Protein AF-0000000087150041 (afdb_homodimer)

Sequence (516 aa):
MTSAPLTPLNRLRQAWREKRPTFGAIATIPSIQTVQIMAQSLDWIVVDLEHGPIDLGTAHAMIVATSGTPCVPMVRIAANEPHLAKAPMDIGALGINFPMICNAADAAKAVRSVRYPPNGERLWGPFHAPFRWGVSMNDYMATADDDMICMITIEHVEAVERIDEIMAVPGIDLAVIGPGDLATSINKRGLPDDPEVVALMQRAEQGIMRSGVPIGGVARTAEQANAMIERGYAALALGFDWSLFQRGIAAAFAGIRRMTSAPLTPLNRLRQAWREKRPTFGAIATIPSIQTVQIMAQSLDWIVVDLEHGPIDLGTAHAMIVATSGTPCVPMVRIAANEPHLAKAPMDIGALGINFPMICNAADAAKAVRSVRYPPNGERLWGPFHAPFRWGVSMNDYMATADDDMICMITIEHVEAVERIDEIMAVPGIDLAVIGPGDLATSINKRGLPDDPEVVALMQRAEQGIMRSGVPIGGVARTAEQANAMIERGYAALALGFDWSLFQRGIAAAFAGIRR

Radius of gyration: 26.97 Å; Cα contacts (8 Å, |Δi|>4): 1120; chains: 2; bounding box: 65×78×55 Å

Organism: NCBI:txid2511166

InterPro domains:
  IPR005000 HpcH/HpaI aldolase/citrate lyase domain [PF03328] (37-245)
  IPR015813 Pyruvate/Phosphoenolpyruvate kinase-like domain superfamily [SSF51621] (6-257)
  IPR040442 Pyruvate kinase-like domain superfamily [G3DSA:3.20.20.60] (6-258)
  IPR050251 HpcH/HpaI aldolase [PTHR30502] (6-254)

Solvent-accessible surface area (backbone atoms only — not comparable to full-atom values): 26200 Å² total; per-residue (Å²): 128,84,70,75,78,79,78,74,86,52,63,58,66,62,34,39,76,68,64,38,68,40,42,26,32,38,37,49,66,74,40,46,63,60,36,40,57,47,26,73,78,27,48,30,37,31,41,31,46,53,84,44,83,35,46,70,69,52,46,38,49,31,48,57,34,26,61,98,43,83,22,42,40,24,33,28,36,70,48,77,41,54,81,64,48,46,60,53,42,18,47,42,33,43,25,41,36,32,43,75,31,48,36,40,67,50,42,45,50,53,34,20,34,63,15,46,71,91,76,25,67,35,76,92,64,55,83,42,20,26,66,66,71,72,46,50,65,69,59,40,66,74,41,41,56,79,42,40,37,32,30,41,27,44,25,34,58,57,15,47,76,32,29,60,58,29,54,64,41,80,64,58,56,30,40,30,62,36,55,63,49,29,12,40,60,71,76,33,63,92,35,57,80,37,68,69,36,43,51,48,51,49,50,35,49,51,36,40,56,72,59,64,42,38,32,33,43,78,24,89,42,23,68,51,39,42,53,38,45,74,73,56,36,19,38,35,24,57,39,38,50,66,57,28,32,49,45,10,52,52,56,55,49,50,79,44,82,125,130,83,70,75,79,77,79,72,86,54,63,60,66,62,34,37,75,67,62,39,68,40,41,26,33,38,38,50,66,73,40,44,64,62,37,38,57,47,26,74,78,27,48,30,36,30,41,32,48,54,84,44,83,34,47,69,69,53,46,38,49,30,48,56,35,25,62,98,42,83,21,41,39,23,32,27,37,70,47,77,42,55,80,62,47,46,59,54,41,17,48,42,33,42,25,42,36,34,42,75,32,47,36,42,66,50,42,47,49,52,32,19,34,62,16,46,70,90,75,26,65,34,74,93,64,52,85,42,20,26,67,66,70,73,46,50,67,67,58,41,66,74,41,40,57,78,42,38,38,32,29,39,27,44,26,34,57,56,14,46,77,31,28,60,58,31,54,63,42,81,66,60,56,31,40,29,64,36,54,62,48,30,13,40,60,71,77,33,63,89,36,58,80,37,67,70,36,43,51,47,50,50,51,34,48,51,34,40,56,72,59,65,42,37,33,32,43,77,26,89,43,24,67,51,39,41,52,39,46,74,73,57,36,18,37,34,24,56,40,38,49,66,56,28,32,49,43,10,51,53,56,55,49,51,80,42,81,127

Secondary structure (DSSP, 8-state):
-----PPPS-SHHHHHHTT--EEEEEE-S--HHHHHHHHTT-SEEEEE-SSSS--HHHHHHHHHTTTTSSPEEEEE-SSS-HHHHHHHHHTT-SEEEE----SHHHHHHHHHHTS-TTT--PPS--SSHHHHHT--HHHHHHHHHHH-EEEEEE-SHHHHHTHHHHHTSTT--EEEE-HHHHHHHTT-TT-TTSHHHHHHHHHHHHHHHHHT--EEEE-SSHHHHHHHHHHT--EEEEEEHHHHHHHHHHHHHTT---/-----PPPS-SHHHHHHTT--EEEEEE-S--HHHHHHHHTT-SEEEEE-SSSS--HHHHHHHHHTTTTSSPEEEEE-SSS-HHHHHHHHHTT-SEEEE----SHHHHHHHHHHTS-TTT--PPS--SSHHHHHT--HHHHHHHHHHH-EEEEEE-SHHHHHTHHHHHTSTT--EEEE-HHHHHHHTT-TT-TTSHHHHHHHHHHHHHHHHHT--EEEE-SSHHHHHHHHHHT--EEEEEEHHHHHHHHHHHHHTT---

Nearest PDB structures (foldseek):
  4b5w-assembly1_C  TM=9.094E-01  e=1.716E-24  Escherichia coli ATCC 8739
  2v5j-assembly1_B  TM=9.088E-01  e=5.145E-24  Escherichia coli C
  7v8t-assembly1_E  TM=9.009E-01  e=3.085E-23  Pseudomonas aeruginosa
  4b5x-assembly1_B  TM=8.948E-01  e=3.463E-23  Escherichia coli ATCC 8739
  7et9-assembly1_A  TM=9.057E-01  e=1.977E-21  Acinetobacter baumannii

Structure (mmCIF, N/CA/C/O backbone):
data_AF-0000000087150041-model_v1
#
loop_
_entity.id
_entity.type
_entity.pdbx_description
1 polymer '2-dehydro-3,6-dideoxy-6-sulfogluconate aldolase'
#
loop_
_atom_site.group_PDB
_atom_site.id
_atom_site.type_symbol
_atom_site.label_atom_id
_atom_site.label_alt_id
_atom_site.label_comp_id
_atom_site.label_asym_id
_atom_site.label_entity_id
_atom_site.label_seq_id
_atom_site.pdbx_PDB_ins_code
_atom_site.Cartn_x
_atom_site.Cartn_y
_atom_site.Cartn_z
_atom_site.occupancy
_atom_site.B_iso_or_equiv
_atom_site.auth_seq_id
_atom_site.auth_comp_id
_atom_site.auth_asym_id
_atom_site.auth_atom_id
_atom_site.pdbx_PDB_model_num
ATOM 1 N N . MET A 1 1 ? 34.406 32.719 16.094 1 38.06 1 MET A N 1
ATOM 2 C CA . MET A 1 1 ? 34.188 31.797 15 1 38.06 1 MET A CA 1
ATOM 3 C C . MET A 1 1 ? 32.688 31.547 14.812 1 38.06 1 MET A C 1
ATOM 5 O O . MET A 1 1 ? 32 31.047 15.719 1 38.06 1 MET A O 1
ATOM 9 N N . THR A 1 2 ? 32 32.344 14.102 1 43.91 2 THR A N 1
ATOM 10 C CA . THR A 1 2 ? 30.562 32.312 13.93 1 43.91 2 THR A CA 1
ATOM 11 C C . THR A 1 2 ? 30.109 30.969 13.406 1 43.91 2 THR A C 1
ATOM 13 O O . THR A 1 2 ? 30.547 30.516 12.344 1 43.91 2 THR A O 1
ATOM 16 N N . SER A 1 3 ? 29.938 29.938 14.219 1 55.56 3 SER A N 1
ATOM 17 C CA . SER A 1 3 ? 29.547 28.562 13.891 1 55.56 3 SER A CA 1
ATOM 18 C C . SER A 1 3 ? 28.547 28.531 12.75 1 55.56 3 SER A C 1
ATOM 20 O O . SER A 1 3 ? 27.641 29.375 12.688 1 55.56 3 SER A O 1
ATOM 22 N N . ALA A 1 4 ? 28.984 28.016 11.688 1 64.06 4 ALA A N 1
ATOM 23 C CA . ALA A 1 4 ? 28.125 27.859 10.516 1 64.06 4 ALA A CA 1
ATOM 24 C C . ALA A 1 4 ? 26.703 27.5 10.922 1 64.06 4 ALA A C 1
ATOM 26 O O . ALA A 1 4 ? 26.5 26.641 11.781 1 64.06 4 ALA A O 1
ATOM 27 N N . PRO A 1 5 ? 25.688 28.422 10.586 1 73.75 5 PRO A N 1
ATOM 28 C CA . PRO A 1 5 ? 24.312 28.062 10.922 1 73.75 5 PRO A CA 1
ATOM 29 C C . PRO A 1 5 ? 23.984 26.594 10.641 1 73.75 5 PRO A C 1
ATOM 31 O O . PRO A 1 5 ? 24.547 26 9.719 1 73.75 5 PRO A O 1
ATOM 34 N N . LEU A 1 6 ? 23.25 26.016 11.602 1 77.44 6 LEU A N 1
ATOM 35 C CA . LEU A 1 6 ? 22.875 24.609 11.453 1 77.44 6 LEU A CA 1
ATOM 36 C C . LEU A 1 6 ? 21.891 24.438 10.297 1 77.44 6 LEU A C 1
ATOM 38 O O . LEU A 1 6 ? 21.047 25.297 10.062 1 77.44 6 LEU A O 1
ATOM 42 N N . THR A 1 7 ? 22.125 23.422 9.516 1 81.12 7 THR A N 1
ATOM 43 C CA . THR A 1 7 ? 21.219 23.094 8.43 1 81.12 7 THR A CA 1
ATOM 44 C C . THR A 1 7 ? 19.844 22.703 8.961 1 81.12 7 THR A C 1
ATOM 46 O O . THR A 1 7 ? 19.734 21.875 9.875 1 81.12 7 THR A O 1
ATOM 49 N N . PRO A 1 8 ? 18.797 23.391 8.508 1 87.06 8 PRO A N 1
ATOM 50 C CA . PRO A 1 8 ? 17.453 23.016 8.945 1 87.06 8 PRO A CA 1
ATOM 51 C C . PRO A 1 8 ? 17.141 21.547 8.719 1 87.06 8 PRO A C 1
ATOM 53 O O . PRO A 1 8 ? 17.594 20.969 7.723 1 87.06 8 PRO A O 1
ATOM 56 N N . LEU A 1 9 ? 16.391 20.984 9.625 1 88.31 9 LEU A N 1
ATOM 57 C CA . LEU A 1 9 ? 16.031 19.578 9.516 1 88.31 9 LEU A CA 1
ATOM 58 C C . LEU A 1 9 ? 14.945 19.375 8.453 1 88.31 9 LEU A C 1
ATOM 60 O O . LEU A 1 9 ? 14.758 18.266 7.949 1 88.31 9 LEU A O 1
ATOM 64 N N . ASN A 1 10 ? 14.078 20.375 8.203 1 86.94 10 ASN A N 1
ATOM 65 C CA . ASN A 1 10 ? 13.148 20.234 7.094 1 86.94 10 ASN A CA 1
ATOM 66 C C . ASN A 1 10 ? 13.078 21.5 6.254 1 86.94 10 ASN A C 1
ATOM 68 O O . ASN A 1 10 ? 13.414 22.578 6.734 1 86.94 10 ASN A O 1
ATOM 72 N N . ARG A 1 11 ? 12.773 21.375 5.078 1 90.19 11 ARG A N 1
ATOM 73 C CA . ARG A 1 11 ? 12.828 22.422 4.059 1 90.19 11 ARG A CA 1
ATOM 74 C C . ARG A 1 11 ? 11.453 23.031 3.82 1 90.19 11 ARG A C 1
ATOM 76 O O . ARG A 1 11 ? 11.289 23.906 2.963 1 90.19 11 ARG A O 1
ATOM 83 N N . LEU A 1 12 ? 10.406 22.484 4.508 1 95.62 12 LEU A N 1
ATOM 84 C CA . LEU A 1 12 ? 9.031 22.812 4.145 1 95.62 12 LEU A CA 1
ATOM 85 C C . LEU A 1 12 ? 8.703 24.266 4.492 1 95.62 12 LEU A C 1
ATOM 87 O O . LEU A 1 12 ? 8.094 24.969 3.691 1 95.62 12 LEU A O 1
ATOM 91 N N . ARG A 1 13 ? 9.164 24.734 5.637 1 92.06 13 ARG A N 1
ATOM 92 C CA . ARG A 1 13 ? 8.844 26.094 6.047 1 92.06 13 ARG A CA 1
ATOM 93 C C . ARG A 1 13 ? 9.391 27.109 5.043 1 92.06 13 ARG A C 1
ATOM 95 O O . ARG A 1 13 ? 8.688 28.047 4.668 1 92.06 13 ARG A O 1
ATOM 102 N N . GLN A 1 14 ? 10.625 26.875 4.707 1 90.44 14 GLN A N 1
ATOM 103 C CA . GLN A 1 14 ? 11.234 27.766 3.734 1 90.44 14 GLN A CA 1
ATOM 104 C C . GLN A 1 14 ? 10.508 27.703 2.393 1 90.44 14 GLN A C 1
ATOM 106 O O . GLN A 1 14 ? 10.234 28.734 1.772 1 90.44 14 GLN A O 1
ATOM 111 N N . ALA A 1 15 ? 10.211 26.516 1.949 1 94.31 15 ALA A N 1
ATOM 112 C CA . ALA A 1 15 ? 9.484 26.344 0.691 1 94.31 15 ALA A CA 1
ATOM 113 C C . ALA A 1 15 ? 8.156 27.094 0.718 1 94.31 15 ALA A C 1
ATOM 115 O O . ALA A 1 15 ? 7.805 27.781 -0.242 1 94.31 15 ALA A O 1
ATOM 116 N N . TRP A 1 16 ? 7.441 26.984 1.81 1 94.44 16 TRP A N 1
ATOM 117 C CA . TRP A 1 16 ? 6.117 27.578 1.921 1 94.44 16 TRP A CA 1
ATOM 118 C C . TRP A 1 16 ? 6.219 29.094 2.006 1 94.44 16 TRP A C 1
ATOM 120 O O . TRP A 1 16 ? 5.395 29.812 1.426 1 94.44 16 TRP A O 1
ATOM 130 N N . ARG A 1 17 ? 7.23 29.594 2.635 1 86.12 17 ARG A N 1
ATOM 131 C CA . ARG A 1 17 ? 7.469 31.031 2.689 1 86.12 17 ARG A CA 1
ATOM 132 C C . ARG A 1 17 ? 7.762 31.594 1.303 1 86.12 17 ARG A C 1
ATOM 134 O O . ARG A 1 17 ? 7.387 32.719 0.992 1 86.12 17 ARG A O 1
ATOM 141 N N . GLU A 1 18 ? 8.375 30.766 0.527 1 89.88 18 GLU A N 1
ATOM 142 C CA . GLU A 1 18 ? 8.734 31.172 -0.823 1 89.88 18 GLU A CA 1
ATOM 143 C C . GLU A 1 18 ? 7.629 30.844 -1.82 1 89.88 18 GLU A C 1
ATOM 145 O O . GLU A 1 18 ? 7.824 30.969 -3.031 1 89.88 18 GLU A O 1
ATOM 150 N N . LYS A 1 19 ? 6.52 30.375 -1.356 1 89.25 19 LYS A N 1
ATOM 151 C CA . LYS A 1 19 ? 5.328 30.078 -2.143 1 89.25 19 LYS A CA 1
ATOM 152 C C . LYS A 1 19 ? 5.617 28.984 -3.176 1 89.25 19 LYS A C 1
ATOM 154 O O . LYS A 1 19 ? 5.129 29.047 -4.305 1 89.25 19 LYS A O 1
ATOM 159 N N . ARG A 1 20 ? 6.527 28.172 -2.842 1 94.19 20 ARG A N 1
ATOM 160 C CA . ARG A 1 20 ? 6.777 26.984 -3.67 1 94.19 20 ARG A CA 1
ATOM 161 C C . ARG A 1 20 ? 5.832 25.844 -3.303 1 94.19 20 ARG A C 1
ATOM 163 O O . ARG A 1 20 ? 5.828 25.391 -2.16 1 94.19 20 ARG A O 1
ATOM 170 N N . PRO A 1 21 ? 5.121 25.422 -4.273 1 96.12 21 PRO A N 1
ATOM 171 C CA . PRO A 1 21 ? 4.191 24.328 -3.955 1 96.12 21 PRO A CA 1
ATOM 172 C C . PRO A 1 21 ? 4.906 23.031 -3.59 1 96.12 21 PRO A C 1
ATOM 174 O O . PRO A 1 21 ? 5.945 22.703 -4.172 1 96.12 21 PRO A O 1
ATOM 177 N N . THR A 1 22 ? 4.465 22.375 -2.586 1 98 22 THR A N 1
ATOM 178 C CA . THR A 1 22 ? 4.953 21.062 -2.178 1 98 22 THR A CA 1
ATOM 179 C C . THR A 1 22 ? 3.832 20.031 -2.23 1 98 22 THR A C 1
ATOM 181 O O . THR A 1 22 ? 2.652 20.375 -2.176 1 98 22 THR A O 1
ATOM 184 N N . PHE A 1 23 ? 4.227 18.781 -2.354 1 98.25 23 PHE A N 1
ATOM 185 C CA . PHE A 1 23 ? 3.258 17.703 -2.555 1 98.25 23 PHE A CA 1
ATOM 186 C C . PHE A 1 23 ? 3.463 16.594 -1.536 1 98.25 23 PHE A C 1
ATOM 188 O O . PHE A 1 23 ? 4.602 16.234 -1.217 1 98.25 23 PHE A O 1
ATOM 195 N N . GLY A 1 24 ? 2.41 16.094 -1.046 1 98.25 24 GLY A N 1
ATOM 196 C CA . GLY A 1 24 ? 2.455 15.016 -0.073 1 98.25 24 GLY A CA 1
ATOM 197 C C . GLY A 1 24 ? 1.241 14.109 -0.133 1 98.25 24 GLY A C 1
ATOM 198 O O . GLY A 1 24 ? 0.521 14.086 -1.134 1 98.25 24 GLY A O 1
ATOM 199 N N . ALA A 1 25 ? 1.108 13.273 0.881 1 98.38 25 ALA A N 1
ATOM 200 C CA . ALA A 1 25 ? -0.01 12.352 1.054 1 98.38 25 ALA A CA 1
ATOM 201 C C . ALA A 1 25 ? -0.26 12.062 2.531 1 98.38 25 ALA A C 1
ATOM 203 O O . ALA A 1 25 ? 0.603 12.32 3.375 1 98.38 25 ALA A O 1
ATOM 204 N N . ILE A 1 26 ? -1.473 11.625 2.797 1 98.31 26 ILE A N 1
ATOM 205 C CA . ILE A 1 26 ? -1.827 11.172 4.137 1 98.31 26 ILE A CA 1
ATOM 206 C C . ILE A 1 26 ? -1.675 9.656 4.223 1 98.31 26 ILE A C 1
ATOM 208 O O . ILE A 1 26 ? -2.256 8.922 3.418 1 98.31 26 ILE A O 1
ATOM 212 N N . ALA A 1 27 ? -0.878 9.219 5.098 1 98.19 27 ALA A N 1
ATOM 213 C CA . ALA A 1 27 ? -0.639 7.789 5.293 1 98.19 27 ALA A CA 1
ATOM 214 C C . ALA A 1 27 ? -1.578 7.215 6.348 1 98.19 27 ALA A C 1
ATOM 216 O O . ALA A 1 27 ? -1.522 7.605 7.516 1 98.19 27 ALA A O 1
ATOM 217 N N . THR A 1 28 ? -2.373 6.262 5.949 1 97.25 28 THR A N 1
ATOM 218 C CA . THR A 1 28 ? -3.336 5.652 6.859 1 97.25 28 THR A CA 1
ATOM 219 C C . THR A 1 28 ? -3.082 4.152 6.988 1 97.25 28 THR A C 1
ATOM 221 O O . THR A 1 28 ? -3.613 3.502 7.891 1 97.25 28 THR A O 1
ATOM 224 N N . ILE A 1 29 ? -2.332 3.582 6.074 1 95.94 29 ILE A N 1
ATOM 225 C CA . ILE A 1 29 ? -1.975 2.168 6.102 1 95.94 29 ILE A CA 1
ATOM 226 C C . ILE A 1 29 ? -0.737 1.963 6.973 1 95.94 29 ILE A C 1
ATOM 228 O O . ILE A 1 29 ? 0.302 2.588 6.742 1 95.94 29 ILE A O 1
ATOM 232 N N . PRO A 1 30 ? -0.856 1.123 8.031 1 96.12 30 PRO A N 1
ATOM 233 C CA . PRO A 1 30 ? 0.319 0.868 8.867 1 96.12 30 PRO A CA 1
ATOM 234 C C . PRO A 1 30 ? 1.393 0.057 8.141 1 96.12 30 PRO A C 1
ATOM 236 O O . PRO A 1 30 ? 1.462 -1.164 8.305 1 96.12 30 PRO A O 1
ATOM 239 N N . SER A 1 31 ? 2.25 0.781 7.352 1 95.81 31 SER A N 1
ATOM 240 C CA . SER A 1 31 ? 3.207 0.096 6.488 1 95.81 31 SER A CA 1
ATOM 241 C C . SER A 1 31 ? 4.469 0.93 6.289 1 95.81 31 SER A C 1
ATOM 243 O O . SER A 1 31 ? 4.402 2.066 5.816 1 95.81 31 SER A O 1
ATOM 245 N N . ILE A 1 32 ? 5.613 0.275 6.586 1 94.19 32 ILE A N 1
ATOM 246 C CA . ILE A 1 32 ? 6.906 0.912 6.355 1 94.19 32 ILE A CA 1
ATOM 247 C C . ILE A 1 32 ? 7.191 0.97 4.855 1 94.19 32 ILE A C 1
ATOM 249 O O . ILE A 1 32 ? 7.727 1.963 4.359 1 94.19 32 ILE A O 1
ATOM 253 N N . GLN A 1 33 ? 6.754 -0.012 4.141 1 94.5 33 GLN A N 1
ATOM 254 C CA . GLN A 1 33 ? 7.062 -0.111 2.721 1 94.5 33 GLN A CA 1
ATOM 255 C C . GLN A 1 33 ? 6.328 0.964 1.922 1 94.5 33 GLN A C 1
ATOM 257 O O . GLN A 1 33 ? 6.91 1.586 1.029 1 94.5 33 GLN A O 1
ATOM 262 N N . THR A 1 34 ? 5.039 1.188 2.256 1 96.38 34 THR A N 1
ATOM 263 C CA . THR A 1 34 ? 4.293 2.217 1.543 1 96.38 34 THR A CA 1
ATOM 264 C C . THR A 1 34 ? 4.914 3.592 1.771 1 96.38 34 THR A C 1
ATOM 266 O O . THR A 1 34 ? 4.973 4.41 0.851 1 96.38 34 THR A O 1
ATOM 269 N N . VAL A 1 35 ? 5.426 3.805 2.932 1 97.06 35 VAL A N 1
ATOM 270 C CA . VAL A 1 35 ? 6.059 5.086 3.236 1 97.06 35 VAL A CA 1
ATOM 271 C C . VAL A 1 35 ? 7.363 5.215 2.455 1 97.06 35 VAL A C 1
ATOM 273 O O . VAL A 1 35 ? 7.652 6.277 1.896 1 97.06 35 VAL A O 1
ATOM 276 N N . GLN A 1 36 ? 8.094 4.117 2.41 1 96 36 GLN A N 1
ATOM 277 C CA . GLN A 1 36 ? 9.336 4.137 1.646 1 96 36 GLN A CA 1
ATOM 278 C C . GLN A 1 36 ? 9.078 4.473 0.18 1 96 36 GLN A C 1
ATOM 280 O O . GLN A 1 36 ? 9.844 5.215 -0.438 1 96 36 GLN A O 1
ATOM 285 N N . ILE A 1 37 ? 8.047 3.947 -0.267 1 96.56 37 ILE A N 1
ATOM 286 C CA . ILE A 1 37 ? 7.688 4.184 -1.66 1 96.56 37 ILE A CA 1
ATOM 287 C C . ILE A 1 37 ? 7.262 5.641 -1.843 1 96.56 37 ILE A C 1
ATOM 289 O O . ILE A 1 37 ? 7.77 6.336 -2.729 1 96.56 37 ILE A O 1
ATOM 293 N N . MET A 1 38 ? 6.395 6.184 -1.029 1 98.06 38 MET A N 1
ATOM 294 C CA . MET A 1 38 ? 5.914 7.559 -1.119 1 98.06 38 MET A CA 1
ATOM 295 C C . MET A 1 38 ? 7.062 8.547 -0.953 1 98.06 38 MET A C 1
ATOM 297 O O . MET A 1 38 ? 7.133 9.547 -1.67 1 98.06 38 MET A O 1
ATOM 301 N N . ALA A 1 39 ? 7.969 8.219 -0.051 1 97.5 39 ALA A N 1
ATOM 302 C CA . ALA A 1 39 ? 9.031 9.148 0.322 1 97.5 39 ALA A CA 1
ATOM 303 C C . ALA A 1 39 ? 10.008 9.359 -0.835 1 97.5 39 ALA A C 1
ATOM 305 O O . ALA A 1 39 ? 10.789 10.312 -0.829 1 97.5 39 ALA A O 1
ATOM 306 N N . GLN A 1 40 ? 9.914 8.492 -1.838 1 95.12 40 GLN A N 1
ATOM 307 C CA . GLN A 1 40 ? 10.797 8.633 -2.99 1 95.12 40 GLN A CA 1
ATOM 308 C C . GLN A 1 40 ? 10.359 9.789 -3.883 1 95.12 40 GLN A C 1
ATOM 310 O O . GLN A 1 40 ? 11.148 10.305 -4.672 1 95.12 40 GLN A O 1
ATOM 315 N N . SER A 1 41 ? 9.102 10.211 -3.764 1 95.94 41 SER A N 1
ATOM 316 C CA . SER A 1 41 ? 8.586 11.164 -4.742 1 95.94 41 SER A CA 1
ATOM 317 C C . SER A 1 41 ? 7.91 12.344 -4.059 1 95.94 41 SER A C 1
ATOM 319 O O . SER A 1 41 ? 7.707 13.398 -4.672 1 95.94 41 SER A O 1
ATOM 321 N N . LEU A 1 42 ? 7.52 12.227 -2.805 1 97.81 42 LEU A N 1
ATOM 322 C CA . LEU A 1 42 ? 6.707 13.242 -2.141 1 97.81 42 LEU A CA 1
ATOM 323 C C . LEU A 1 42 ? 7.57 14.117 -1.234 1 97.81 42 LEU A C 1
ATOM 325 O O . LEU A 1 42 ? 8.562 13.648 -0.676 1 97.81 42 LEU A O 1
ATOM 329 N N . ASP A 1 43 ? 7.129 15.312 -1.042 1 98.06 43 ASP A N 1
ATOM 330 C CA . ASP A 1 43 ? 7.82 16.266 -0.171 1 98.06 43 ASP A CA 1
ATOM 331 C C . ASP A 1 43 ? 7.527 15.969 1.299 1 98.06 43 ASP A C 1
ATOM 333 O O . ASP A 1 43 ? 8.367 16.219 2.168 1 98.06 43 ASP A O 1
ATOM 337 N N . TRP A 1 44 ? 6.395 15.469 1.561 1 98.56 44 TRP A N 1
ATOM 338 C CA . TRP A 1 44 ? 5.988 15.227 2.939 1 98.56 44 TRP A CA 1
ATOM 339 C C . TRP A 1 44 ? 4.926 14.133 3.008 1 98.56 44 TRP A C 1
ATOM 341 O O . TRP A 1 44 ? 4.285 13.812 2.004 1 98.56 44 TRP A O 1
ATOM 351 N N . ILE A 1 45 ? 4.805 13.539 4.141 1 98.62 45 ILE A N 1
ATOM 352 C CA . ILE A 1 45 ? 3.738 12.594 4.477 1 98.62 45 ILE A CA 1
ATOM 353 C C . ILE A 1 45 ? 3.168 12.938 5.852 1 98.62 45 ILE A C 1
ATOM 355 O O . ILE A 1 45 ? 3.896 13.383 6.742 1 98.62 45 ILE A O 1
ATOM 359 N N . VAL A 1 46 ? 1.884 12.781 6.012 1 98.69 46 VAL A N 1
ATOM 360 C CA . VAL A 1 46 ? 1.241 12.867 7.316 1 98.69 46 VAL A CA 1
ATOM 361 C C . VAL A 1 46 ? 0.801 11.477 7.77 1 98.69 46 VAL A C 1
ATOM 363 O O . VAL A 1 46 ? -0.093 10.875 7.168 1 98.69 46 VAL A O 1
ATOM 366 N N . VAL A 1 47 ? 1.488 10.953 8.766 1 98.69 47 VAL A N 1
ATOM 367 C CA . VAL A 1 47 ? 1.076 9.688 9.375 1 98.69 47 VAL A CA 1
ATOM 368 C C . VAL A 1 47 ? -0.168 9.914 10.234 1 98.69 47 VAL A C 1
ATOM 370 O O . VAL A 1 47 ? -0.14 10.695 11.188 1 98.69 47 VAL A O 1
ATOM 373 N N . ASP A 1 48 ? -1.217 9.211 9.93 1 98.38 48 ASP A N 1
ATOM 374 C CA . ASP A 1 48 ? -2.512 9.477 10.547 1 98.38 48 ASP A CA 1
ATOM 375 C C . ASP A 1 48 ? -2.699 8.656 11.82 1 98.38 48 ASP A C 1
ATOM 377 O O . ASP A 1 48 ? -2.92 7.445 11.75 1 98.38 48 ASP A O 1
ATOM 381 N N . LEU A 1 49 ? -2.729 9.281 12.953 1 97.56 49 LEU A N 1
ATOM 382 C CA . LEU A 1 49 ? -3.035 8.633 14.227 1 97.56 49 LEU A CA 1
ATOM 383 C C . LEU A 1 49 ? -4.449 8.984 14.688 1 97.56 49 LEU A C 1
ATOM 385 O O . LEU A 1 49 ? -4.824 8.695 15.82 1 97.56 49 LEU A O 1
ATOM 389 N N . GLU A 1 50 ? -5.211 9.555 13.82 1 95.75 50 GLU A N 1
ATOM 390 C CA . GLU A 1 50 ? -6.551 10.016 14.188 1 95.75 50 GLU A CA 1
ATOM 391 C C . GLU A 1 50 ? -7.605 8.977 13.82 1 95.75 50 GLU A C 1
ATOM 393 O O . GLU A 1 50 ? -8.492 8.672 14.625 1 95.75 50 GLU A O 1
ATOM 398 N N . HIS A 1 51 ? -7.551 8.43 12.594 1 90.56 51 HIS A N 1
ATOM 399 C CA . HIS A 1 51 ? -8.68 7.668 12.07 1 90.56 51 HIS A CA 1
ATOM 400 C C . HIS A 1 51 ? -8.281 6.227 11.766 1 90.56 51 HIS A C 1
ATOM 402 O O . HIS A 1 51 ? -9.141 5.379 11.516 1 90.56 51 HIS A O 1
ATOM 408 N N . GLY A 1 52 ? -7.07 5.918 11.766 1 83.44 52 GLY A N 1
ATOM 409 C CA . GLY A 1 52 ? -6.637 4.609 11.305 1 83.44 52 GLY A CA 1
ATOM 410 C C . GLY A 1 52 ? -6.031 3.756 12.398 1 83.44 52 GLY A C 1
ATOM 411 O O . GLY A 1 52 ? -6.043 4.141 13.57 1 83.44 52 GLY A O 1
ATOM 412 N N . PRO A 1 53 ? -5.496 2.609 12 1 91.44 53 PRO A N 1
ATOM 413 C CA . PRO A 1 53 ? -5 1.612 12.945 1 91.44 53 PRO A CA 1
ATOM 414 C C . PRO A 1 53 ? -3.531 1.82 13.312 1 91.44 53 PRO A C 1
ATOM 416 O O . PRO A 1 53 ? -2.912 0.946 13.922 1 91.44 53 PRO A O 1
ATOM 419 N N . ILE A 1 54 ? -2.973 2.879 12.984 1 95.12 54 ILE A N 1
ATOM 420 C CA . ILE A 1 54 ? -1.553 3.109 13.234 1 95.12 54 ILE A CA 1
ATOM 421 C C . ILE A 1 54 ? -1.336 3.463 14.703 1 95.12 54 ILE A C 1
ATOM 423 O O . ILE A 1 54 ? -1.897 4.441 15.203 1 95.12 54 ILE A O 1
ATOM 427 N N . ASP A 1 55 ? -0.524 2.654 15.359 1 94.56 55 ASP A N 1
ATOM 428 C CA . ASP A 1 55 ? -0.134 2.955 16.734 1 94.56 55 ASP A CA 1
ATOM 429 C C . ASP A 1 55 ? 1.225 3.65 16.781 1 94.56 55 ASP A C 1
ATOM 431 O O . ASP A 1 55 ? 1.847 3.879 15.734 1 94.56 55 ASP A O 1
ATOM 435 N N . LEU A 1 56 ? 1.682 3.961 17.953 1 94.5 56 LEU A N 1
ATOM 436 C CA . LEU A 1 56 ? 2.891 4.766 18.078 1 94.5 56 LEU A CA 1
ATOM 437 C C . LEU A 1 56 ? 4.117 3.992 17.609 1 94.5 56 LEU A C 1
ATOM 439 O O . LEU A 1 56 ? 5.023 4.57 17 1 94.5 56 LEU A O 1
ATOM 443 N N . GLY A 1 57 ? 4.176 2.729 17.922 1 94.88 57 GLY A N 1
ATOM 444 C CA . GLY A 1 57 ? 5.281 1.918 17.438 1 94.88 57 GLY A CA 1
ATOM 445 C C . GLY A 1 57 ? 5.371 1.868 15.922 1 94.88 57 GLY A C 1
ATOM 446 O O . GLY A 1 57 ? 6.445 2.049 15.352 1 94.88 57 GLY A O 1
ATOM 447 N N . THR A 1 58 ? 4.234 1.635 15.297 1 96.38 58 THR A N 1
ATOM 448 C CA . THR A 1 58 ? 4.164 1.621 13.844 1 96.38 58 THR A CA 1
ATOM 449 C C . THR A 1 58 ? 4.477 3.002 13.273 1 96.38 58 THR A C 1
ATOM 451 O O . THR A 1 58 ? 5.195 3.121 12.281 1 96.38 58 THR A O 1
ATOM 454 N N . ALA A 1 59 ? 3.959 3.998 13.938 1 97.12 59 ALA A N 1
ATOM 455 C CA . ALA A 1 59 ? 4.258 5.359 13.5 1 97.12 59 ALA A CA 1
ATOM 456 C C . ALA A 1 59 ? 5.762 5.629 13.539 1 97.12 59 ALA A C 1
ATOM 458 O O . ALA A 1 59 ? 6.309 6.234 12.609 1 97.12 59 ALA A O 1
ATOM 459 N N . HIS A 1 60 ? 6.398 5.176 14.57 1 96.56 60 HIS A N 1
ATOM 460 C CA . HIS A 1 60 ? 7.848 5.328 14.68 1 96.56 60 HIS A CA 1
ATOM 461 C C . HIS A 1 60 ? 8.562 4.684 13.492 1 96.56 60 HIS A C 1
ATOM 463 O O . HIS A 1 60 ? 9.414 5.309 12.859 1 96.56 60 HIS A O 1
ATOM 469 N N . ALA A 1 61 ? 8.18 3.467 13.219 1 96.88 61 ALA A N 1
ATOM 470 C CA . ALA A 1 61 ? 8.781 2.744 12.102 1 96.88 61 ALA A CA 1
ATOM 471 C C . ALA A 1 61 ? 8.531 3.463 10.781 1 96.88 61 ALA A C 1
ATOM 473 O O . ALA A 1 61 ? 9.414 3.535 9.93 1 96.88 61 ALA A O 1
ATOM 474 N N . MET A 1 62 ? 7.359 4.016 10.586 1 97.81 62 MET A N 1
ATOM 475 C CA . MET A 1 62 ? 6.988 4.742 9.375 1 97.81 62 MET A CA 1
ATOM 476 C C . MET A 1 62 ? 7.797 6.027 9.25 1 97.81 62 MET A C 1
ATOM 478 O O . MET A 1 62 ? 8.273 6.363 8.156 1 97.81 62 MET A O 1
ATOM 482 N N . ILE A 1 63 ? 7.965 6.723 10.328 1 97.75 63 ILE A N 1
ATOM 483 C CA . ILE A 1 63 ? 8.766 7.941 10.344 1 97.75 63 ILE A CA 1
ATOM 484 C C . ILE A 1 63 ? 10.211 7.605 9.969 1 97.75 63 ILE A C 1
ATOM 486 O O . ILE A 1 63 ? 10.797 8.25 9.094 1 97.75 63 ILE A O 1
ATOM 490 N N . VAL A 1 64 ? 10.742 6.582 10.562 1 95.75 64 VAL A N 1
ATOM 491 C CA . VAL A 1 64 ? 12.117 6.148 10.297 1 95.75 64 VAL A CA 1
ATOM 492 C C . VAL A 1 64 ? 12.25 5.73 8.836 1 95.75 64 VAL A C 1
ATOM 494 O O . VAL A 1 64 ? 13.289 5.965 8.211 1 95.75 64 VAL A O 1
ATOM 497 N N . ALA A 1 65 ? 11.195 5.266 8.281 1 96.25 65 ALA A N 1
ATOM 498 C CA . ALA A 1 65 ? 11.203 4.742 6.914 1 96.25 65 ALA A CA 1
ATOM 499 C C . ALA A 1 65 ? 11.406 5.863 5.898 1 96.25 65 ALA A C 1
ATOM 501 O O . ALA A 1 65 ? 11.703 5.605 4.73 1 96.25 65 ALA A O 1
ATOM 502 N N . THR A 1 66 ? 11.266 7.121 6.246 1 96.75 66 THR A N 1
ATOM 503 C CA . THR A 1 66 ? 11.508 8.234 5.336 1 96.75 66 THR A CA 1
ATOM 504 C C . THR A 1 66 ? 12.992 8.562 5.27 1 96.75 66 THR A C 1
ATOM 506 O O . THR A 1 66 ? 13.414 9.398 4.465 1 96.75 66 THR A O 1
ATOM 509 N N . SER A 1 67 ? 13.812 7.879 6.105 1 93.31 67 SER A N 1
ATOM 510 C CA . SER A 1 67 ? 15.25 8.141 6.152 1 93.31 67 SER A CA 1
ATOM 511 C C . SER A 1 67 ? 15.891 7.965 4.777 1 93.31 67 SER A C 1
ATOM 513 O O . SER A 1 67 ? 15.516 7.062 4.027 1 93.31 67 SER A O 1
ATOM 515 N N . GLY A 1 68 ? 16.844 8.898 4.473 1 91.81 68 GLY A N 1
ATOM 516 C CA . GLY A 1 68 ? 17.562 8.812 3.205 1 91.81 68 GLY A CA 1
ATOM 517 C C . GLY A 1 68 ? 16.859 9.562 2.084 1 91.81 68 GLY A C 1
ATOM 518 O O . GLY A 1 68 ? 17.359 9.602 0.956 1 91.81 68 GLY A O 1
ATOM 519 N N . THR A 1 69 ? 15.656 10.086 2.33 1 94.12 69 THR A N 1
ATOM 520 C CA . THR A 1 69 ? 14.922 10.914 1.38 1 94.12 69 THR A CA 1
ATOM 521 C C . THR A 1 69 ? 14.68 12.305 1.946 1 94.12 69 THR A C 1
ATOM 523 O O . THR A 1 69 ? 14.797 12.523 3.154 1 94.12 69 THR A O 1
ATOM 526 N N . PRO A 1 70 ? 14.375 13.227 1.14 1 94.44 70 PRO A N 1
ATOM 527 C CA . PRO A 1 70 ? 14.055 14.562 1.641 1 94.44 70 PRO A CA 1
ATOM 528 C C . PRO A 1 70 ? 12.617 14.672 2.154 1 94.44 70 PRO A C 1
ATOM 530 O O . PRO A 1 70 ? 12.18 15.75 2.561 1 94.44 70 PRO A O 1
ATOM 533 N N . CYS A 1 71 ? 11.875 13.586 2.092 1 97.5 71 CYS A N 1
ATOM 534 C CA . CYS A 1 71 ? 10.477 13.586 2.512 1 97.5 71 CYS A CA 1
ATOM 535 C C . CYS A 1 71 ? 10.352 13.891 4 1 97.5 71 CYS A C 1
ATOM 537 O O . CYS A 1 71 ? 11.016 13.258 4.824 1 97.5 71 CYS A O 1
ATOM 539 N N . VAL A 1 72 ? 9.523 14.812 4.367 1 98.06 72 VAL A N 1
ATOM 540 C CA . VAL A 1 72 ? 9.352 15.242 5.754 1 98.06 72 VAL A CA 1
ATOM 541 C C . VAL A 1 72 ? 8.188 14.492 6.387 1 98.06 72 VAL A C 1
ATOM 543 O O . VAL A 1 72 ? 7.039 14.625 5.941 1 98.06 72 VAL A O 1
ATOM 546 N N . PRO A 1 73 ? 8.414 13.703 7.395 1 98.44 73 PRO A N 1
ATOM 547 C CA . PRO A 1 73 ? 7.312 13.031 8.086 1 98.44 73 PRO A CA 1
ATOM 548 C C . PRO A 1 73 ? 6.629 13.93 9.117 1 98.44 73 PRO A C 1
ATOM 550 O O . PRO A 1 73 ? 7.301 14.547 9.945 1 98.44 73 PRO A O 1
ATOM 553 N N . MET A 1 74 ? 5.359 14 9.023 1 98.56 74 MET A N 1
ATOM 554 C CA . MET A 1 74 ? 4.492 14.641 10.008 1 98.56 74 MET A CA 1
ATOM 555 C C . MET A 1 74 ? 3.445 13.664 10.531 1 98.56 74 MET A C 1
ATOM 557 O O . MET A 1 74 ? 3.334 12.547 10.039 1 98.56 74 MET A O 1
ATOM 561 N N . VAL A 1 75 ? 2.74 14.094 11.609 1 98.69 75 VAL A N 1
ATOM 562 C CA . VAL A 1 75 ? 1.77 13.195 12.227 1 98.69 75 VAL A CA 1
ATOM 563 C C . VAL A 1 75 ? 0.478 13.961 12.523 1 98.69 75 VAL A C 1
ATOM 565 O O . VAL A 1 75 ? 0.513 15.094 12.992 1 98.69 75 VAL A O 1
ATOM 568 N N . ARG A 1 76 ? -0.585 13.406 12.133 1 98.75 76 ARG A N 1
ATOM 569 C CA . ARG A 1 76 ? -1.886 13.898 12.57 1 98.75 76 ARG A CA 1
ATOM 570 C C . ARG A 1 76 ? -2.33 13.195 13.852 1 98.75 76 ARG A C 1
ATOM 572 O O . ARG A 1 76 ? -2.387 11.969 13.906 1 98.75 76 ARG A O 1
ATOM 579 N N . ILE A 1 77 ? -2.678 13.961 14.836 1 98.25 77 ILE A N 1
ATOM 580 C CA . ILE A 1 77 ? -3.018 13.391 16.141 1 98.25 77 ILE A CA 1
ATOM 581 C C . ILE A 1 77 ? -4.535 13.375 16.312 1 98.25 77 ILE A C 1
ATOM 583 O O . ILE A 1 77 ? -5.254 14.07 15.602 1 98.25 77 ILE A O 1
ATOM 587 N N . ALA A 1 78 ? -5.035 12.641 17.266 1 96.44 78 ALA A N 1
ATOM 588 C CA . ALA A 1 78 ? -6.449 12.305 17.406 1 96.44 78 ALA A CA 1
ATOM 589 C C . ALA A 1 78 ? -7.25 13.477 17.953 1 96.44 78 ALA A C 1
ATOM 591 O O . ALA A 1 78 ? -8.477 13.516 17.828 1 96.44 78 ALA A O 1
ATOM 592 N N . ALA A 1 79 ? -6.594 14.367 18.641 1 97.31 79 ALA A N 1
ATOM 593 C CA . ALA A 1 79 ? -7.223 15.547 19.234 1 97.31 79 ALA A CA 1
ATOM 594 C C . ALA A 1 79 ? -6.195 16.656 19.484 1 97.31 79 ALA A C 1
ATOM 596 O O . ALA A 1 79 ? -4.992 16.391 19.547 1 97.31 79 ALA A O 1
ATOM 597 N N . ASN A 1 80 ? -6.723 17.812 19.562 1 98.12 80 ASN A N 1
ATOM 598 C CA . ASN A 1 80 ? -5.883 18.953 19.906 1 98.12 80 ASN A CA 1
ATOM 599 C C . ASN A 1 80 ? -5.477 18.938 21.375 1 98.12 80 ASN A C 1
ATOM 601 O O . ASN A 1 80 ? -5.906 19.781 22.156 1 98.12 80 ASN A O 1
ATOM 605 N N . GLU A 1 81 ? -4.633 17.938 21.703 1 96.81 81 GLU A N 1
ATOM 606 C CA . GLU A 1 81 ? -4.148 17.734 23.062 1 96.81 81 GLU A CA 1
ATOM 607 C C . GLU A 1 81 ? -2.629 17.609 23.109 1 96.81 81 GLU A C 1
ATOM 609 O O . GLU A 1 81 ? -2.059 16.734 22.453 1 96.81 81 GLU A O 1
ATOM 614 N N . PRO A 1 82 ? -2.021 18.453 23.875 1 95.12 82 PRO A N 1
ATOM 615 C CA . PRO A 1 82 ? -0.558 18.5 23.906 1 95.12 82 PRO A CA 1
ATOM 616 C C . PRO A 1 82 ? 0.065 17.125 24.172 1 95.12 82 PRO A C 1
ATOM 618 O O . PRO A 1 82 ? 1.1 16.797 23.594 1 95.12 82 PRO A O 1
ATOM 621 N N . HIS A 1 83 ? -0.498 16.328 25.062 1 94.44 83 HIS A N 1
ATOM 622 C CA . HIS A 1 83 ? 0.107 15.055 25.422 1 94.44 83 HIS A CA 1
ATOM 623 C C . HIS A 1 83 ? 0.116 14.094 24.25 1 94.44 83 HIS A C 1
ATOM 625 O O . HIS A 1 83 ? 0.936 13.172 24.188 1 94.44 83 HIS A O 1
ATOM 631 N N . LEU A 1 84 ? -0.763 14.281 23.25 1 95.88 84 LEU A N 1
ATOM 632 C CA . LEU A 1 84 ? -0.812 13.43 22.062 1 95.88 84 LEU A CA 1
ATOM 633 C C . LEU A 1 84 ? 0.265 13.828 21.062 1 95.88 84 LEU A C 1
ATOM 635 O O . LEU A 1 84 ? 0.627 13.039 20.188 1 95.88 84 LEU A O 1
ATOM 639 N N . ALA A 1 85 ? 0.753 15.031 21.188 1 96.69 85 ALA A N 1
ATOM 640 C CA . ALA A 1 85 ? 1.747 15.547 20.25 1 96.69 85 ALA A CA 1
ATOM 641 C C . ALA A 1 85 ? 3.158 15.148 20.656 1 96.69 85 ALA A C 1
ATOM 643 O O . ALA A 1 85 ? 4.074 15.117 19.844 1 96.69 85 ALA A O 1
ATOM 644 N N . LYS A 1 86 ? 3.395 14.812 21.891 1 95.44 86 LYS A N 1
ATOM 645 C CA . LYS A 1 86 ? 4.723 14.617 22.469 1 95.44 86 LYS A CA 1
ATOM 646 C C . LYS A 1 86 ? 5.445 13.445 21.812 1 95.44 86 LYS A C 1
ATOM 648 O O . LYS A 1 86 ? 6.508 13.625 21.219 1 95.44 86 LYS A O 1
ATOM 653 N N . ALA A 1 87 ? 4.832 12.32 21.891 1 95.38 87 ALA A N 1
ATOM 654 C CA . ALA A 1 87 ? 5.508 11.109 21.438 1 95.38 87 ALA A CA 1
ATOM 655 C C . ALA A 1 87 ? 5.832 11.188 19.953 1 95.38 87 ALA A C 1
ATOM 657 O O . ALA A 1 87 ? 6.957 10.898 19.531 1 95.38 87 ALA A O 1
ATOM 658 N N . PRO A 1 88 ? 4.875 11.625 19.125 1 96.88 88 PRO A N 1
ATOM 659 C CA . PRO A 1 88 ? 5.195 11.758 17.703 1 96.88 88 PRO A CA 1
ATOM 660 C C . PRO A 1 88 ? 6.398 12.664 17.453 1 96.88 88 PRO A C 1
ATOM 662 O O . PRO A 1 88 ? 7.27 12.328 16.641 1 96.88 88 PRO A O 1
ATOM 665 N N . MET A 1 89 ? 6.465 13.719 18.094 1 96.69 89 MET A N 1
ATOM 666 C CA . MET A 1 89 ? 7.598 14.625 17.938 1 96.69 89 MET A CA 1
ATOM 667 C C . MET A 1 89 ? 8.883 13.977 18.438 1 96.69 89 MET A C 1
ATOM 669 O O . MET A 1 89 ? 9.93 14.07 17.781 1 96.69 89 MET A O 1
ATOM 673 N N . ASP A 1 90 ? 8.805 13.289 19.5 1 95.62 90 ASP A N 1
ATOM 674 C CA . ASP A 1 90 ? 9.984 12.742 20.172 1 95.62 90 ASP A CA 1
ATOM 675 C C . ASP A 1 90 ? 10.523 11.531 19.406 1 95.62 90 ASP A C 1
ATOM 677 O O . ASP A 1 90 ? 11.672 11.133 19.609 1 95.62 90 ASP A O 1
ATOM 681 N N . ILE A 1 91 ? 9.719 11 18.547 1 95.38 91 ILE A N 1
ATOM 682 C CA . ILE A 1 91 ? 10.203 9.852 17.812 1 95.38 91 ILE A CA 1
ATOM 683 C C . ILE A 1 91 ? 10.641 10.289 16.406 1 95.38 91 ILE A C 1
ATOM 685 O O . ILE A 1 91 ? 11.078 9.461 15.602 1 95.38 91 ILE A O 1
ATOM 689 N N . GLY A 1 92 ? 10.469 11.586 16.109 1 96 92 GLY A N 1
ATOM 690 C CA . GLY A 1 92 ? 11.172 12.023 14.906 1 96 92 GLY A CA 1
ATOM 691 C C . GLY A 1 92 ? 10.281 12.797 13.953 1 96 92 GLY A C 1
ATOM 692 O O . GLY A 1 92 ? 10.758 13.32 12.945 1 96 92 GLY A O 1
ATOM 693 N N . ALA A 1 93 ? 8.992 12.914 14.164 1 97.75 93 ALA A N 1
ATOM 694 C CA . ALA A 1 93 ? 8.148 13.75 13.312 1 97.75 93 ALA A CA 1
ATOM 695 C C . ALA A 1 93 ? 8.594 15.203 13.352 1 97.75 93 ALA A C 1
ATOM 697 O O . ALA A 1 93 ? 9 15.703 14.406 1 97.75 93 ALA A O 1
ATOM 698 N N . LEU A 1 94 ? 8.469 15.875 12.219 1 97.62 94 LEU A N 1
ATOM 699 C CA . LEU A 1 94 ? 8.844 17.281 12.18 1 97.62 94 LEU A CA 1
ATOM 700 C C . LEU A 1 94 ? 7.617 18.172 12 1 97.62 94 LEU A C 1
ATOM 702 O O . LEU A 1 94 ? 7.73 19.312 11.539 1 97.62 94 LEU A O 1
ATOM 706 N N . GLY A 1 95 ? 6.477 17.672 12.336 1 97.88 95 GLY A N 1
ATOM 707 C CA . GLY A 1 95 ? 5.234 18.422 12.297 1 97.88 95 GLY A CA 1
ATOM 708 C C . GLY A 1 95 ? 4.059 17.672 12.891 1 97.88 95 GLY A C 1
ATOM 709 O O . GLY A 1 95 ? 4.023 16.438 12.852 1 97.88 95 GLY A O 1
ATOM 710 N N . ILE A 1 96 ? 3.172 18.406 13.406 1 98.56 96 ILE A N 1
ATOM 711 C CA . ILE A 1 96 ? 1.932 17.875 13.961 1 98.56 96 ILE A CA 1
ATOM 712 C C . ILE A 1 96 ? 0.737 18.547 13.281 1 98.56 96 ILE A C 1
ATOM 714 O O . ILE A 1 96 ? 0.719 19.766 13.109 1 98.56 96 ILE A O 1
ATOM 718 N N . ASN A 1 97 ? -0.157 17.734 12.781 1 98.81 97 ASN A N 1
ATOM 719 C CA . ASN A 1 97 ? -1.454 18.188 12.289 1 98.81 97 ASN A CA 1
ATOM 720 C C . ASN A 1 97 ? -2.527 18.094 13.367 1 98.81 97 ASN A C 1
ATOM 722 O O . ASN A 1 97 ? -2.879 17 13.805 1 98.81 97 ASN A O 1
ATOM 726 N N . PHE A 1 98 ? -3.055 19.234 13.844 1 98.81 98 PHE A N 1
ATOM 727 C CA . PHE A 1 98 ? -4.055 19.328 14.898 1 98.81 98 PHE A CA 1
ATOM 728 C C . PHE A 1 98 ? -5.457 19.406 14.312 1 98.81 98 PHE A C 1
ATOM 730 O O . PHE A 1 98 ? -5.754 20.297 13.516 1 98.81 98 PHE A O 1
ATOM 737 N N . PRO A 1 99 ? -6.281 18.516 14.672 1 98.31 99 PRO A N 1
ATOM 738 C CA . PRO A 1 99 ? -7.66 18.547 14.18 1 98.31 99 PRO A CA 1
ATOM 739 C C . PRO A 1 99 ? -8.547 19.484 14.977 1 98.31 99 PRO A C 1
ATOM 741 O O . PRO A 1 99 ? -8.188 19.906 16.078 1 98.31 99 PRO A O 1
ATOM 744 N N . MET A 1 100 ? -9.594 19.953 14.453 1 97.62 100 MET A N 1
ATOM 745 C CA . MET A 1 100 ? -10.742 20.547 15.125 1 97.62 100 MET A CA 1
ATOM 746 C C . MET A 1 100 ? -10.352 21.812 15.875 1 97.62 100 MET A C 1
ATOM 748 O O . MET A 1 100 ? -10.695 21.984 17.047 1 97.62 100 MET A O 1
ATOM 752 N N . ILE A 1 101 ? -9.688 22.672 15.227 1 98.81 101 ILE A N 1
ATOM 753 C CA . ILE A 1 101 ? -9.453 24.016 15.758 1 98.81 101 ILE A CA 1
ATOM 754 C C . ILE A 1 101 ? -10.695 24.875 15.555 1 98.81 101 ILE A C 1
ATOM 756 O O . ILE A 1 101 ? -11.148 25.062 14.422 1 98.81 101 ILE A O 1
ATOM 760 N N . CYS A 1 102 ? -11.172 25.469 16.625 1 98.56 102 CYS A N 1
ATOM 761 C CA . CYS A 1 102 ? -12.453 26.141 16.484 1 98.56 102 CYS A CA 1
ATOM 762 C C . CYS A 1 102 ? -12.367 27.594 16.969 1 98.56 102 CYS A C 1
ATOM 764 O O . CYS A 1 102 ? -13.289 28.375 16.766 1 98.56 102 CYS A O 1
ATOM 766 N N . ASN A 1 103 ? -11.297 27.953 17.594 1 98.69 103 ASN A N 1
ATOM 767 C CA . ASN A 1 103 ? -11.102 29.312 18.078 1 98.69 103 ASN A CA 1
ATOM 768 C C . ASN A 1 103 ? -9.625 29.625 18.297 1 98.69 103 ASN A C 1
ATOM 770 O O . ASN A 1 103 ? -8.766 28.75 18.109 1 98.69 103 ASN A O 1
ATOM 774 N N . ALA A 1 104 ? -9.367 30.875 18.719 1 98.81 104 ALA A N 1
ATOM 775 C CA . ALA A 1 104 ? -7.992 31.328 18.906 1 98.81 104 ALA A CA 1
ATOM 776 C C . ALA A 1 104 ? -7.297 30.578 20.031 1 98.81 104 ALA A C 1
ATOM 778 O O . ALA A 1 104 ? -6.098 30.297 19.953 1 98.81 104 ALA A O 1
ATOM 779 N N . ALA A 1 105 ? -8.039 30.25 21.031 1 98.69 105 ALA A N 1
ATOM 780 C CA . ALA A 1 105 ? -7.465 29.516 22.156 1 98.69 105 ALA A CA 1
ATOM 781 C C . ALA A 1 105 ? -7.004 28.125 21.719 1 98.69 105 ALA A C 1
ATOM 783 O O . ALA A 1 105 ? -5.934 27.672 22.125 1 98.69 105 ALA A O 1
ATOM 784 N N . ASP A 1 106 ? -7.816 27.422 20.922 1 98.69 106 ASP A N 1
ATOM 785 C CA . ASP A 1 106 ? -7.43 26.125 20.344 1 98.69 106 ASP A CA 1
ATOM 786 C C . ASP A 1 106 ? -6.133 26.25 19.547 1 98.69 106 ASP A C 1
ATOM 788 O O . ASP A 1 106 ? -5.227 25.438 19.703 1 98.69 106 ASP A O 1
ATOM 792 N N . ALA A 1 107 ? -6.098 27.266 18.688 1 98.81 107 ALA A N 1
ATOM 793 C CA . ALA A 1 107 ? -4.922 27.484 17.844 1 98.81 107 ALA A CA 1
ATOM 794 C C . ALA A 1 107 ? -3.682 27.75 18.688 1 98.81 107 ALA A C 1
ATOM 796 O O . ALA A 1 107 ? -2.615 27.188 18.438 1 98.81 107 ALA A O 1
ATOM 797 N N . ALA A 1 108 ? -3.85 28.594 19.688 1 98.69 108 ALA A N 1
ATOM 798 C CA . ALA A 1 108 ? -2.73 28.906 20.578 1 98.69 108 ALA A CA 1
ATOM 799 C C . ALA A 1 108 ? -2.238 27.656 21.297 1 98.69 108 ALA A C 1
ATOM 801 O O . ALA A 1 108 ? -1.032 27.469 21.484 1 98.69 108 ALA A O 1
ATOM 802 N N . LYS A 1 109 ? -3.148 26.859 21.719 1 98.5 109 LYS A N 1
ATOM 803 C CA . LYS A 1 109 ? -2.809 25.609 22.375 1 98.5 109 LYS A CA 1
ATOM 804 C C . LYS A 1 109 ? -1.99 24.703 21.438 1 98.5 109 LYS A C 1
ATOM 806 O O . LYS A 1 109 ? -0.988 24.125 21.859 1 98.5 109 LYS A O 1
ATOM 811 N N . ALA A 1 110 ? -2.439 24.594 20.203 1 98.69 110 ALA A N 1
ATOM 812 C CA . ALA A 1 110 ? -1.708 23.812 19.203 1 98.69 110 ALA A CA 1
ATOM 813 C C . ALA A 1 110 ? -0.285 24.344 19.047 1 98.69 110 ALA A C 1
ATOM 815 O O . ALA A 1 110 ? 0.677 23.578 19.078 1 98.69 110 ALA A O 1
ATOM 816 N N . VAL A 1 111 ? -0.122 25.641 18.938 1 98.5 111 VAL A N 1
ATOM 817 C CA . VAL A 1 111 ? 1.176 26.266 18.719 1 98.5 111 VAL A CA 1
ATOM 818 C C . VAL A 1 111 ? 2.086 26 19.922 1 98.5 111 VAL A C 1
ATOM 820 O O . VAL A 1 111 ? 3.25 25.625 19.75 1 98.5 111 VAL A O 1
ATOM 823 N N . ARG A 1 112 ? 1.567 26.141 21.062 1 97.56 112 ARG A N 1
ATOM 824 C CA . ARG A 1 112 ? 2.367 25.953 22.266 1 97.56 112 ARG A CA 1
ATOM 825 C C . ARG A 1 112 ? 2.787 24.5 22.438 1 97.56 112 ARG A C 1
ATOM 827 O O . ARG A 1 112 ? 3.824 24.203 23.031 1 97.56 112 ARG A O 1
ATOM 834 N N . SER A 1 113 ? 1.993 23.594 21.891 1 97.5 113 SER A N 1
ATOM 835 C CA . SER A 1 113 ? 2.232 22.156 22.047 1 97.5 113 SER A CA 1
ATOM 836 C C . SER A 1 113 ? 3.492 21.719 21.312 1 97.5 113 SER A C 1
ATOM 838 O O . SER A 1 113 ? 4.078 20.688 21.625 1 97.5 113 SER A O 1
ATOM 840 N N . VAL A 1 114 ? 3.936 22.5 20.312 1 97.44 114 VAL A N 1
ATOM 841 C CA . VAL A 1 114 ? 5.008 22.016 19.453 1 97.44 114 VAL A CA 1
ATOM 842 C C . VAL A 1 114 ? 6.277 22.828 19.688 1 97.44 114 VAL A C 1
ATOM 844 O O . VAL A 1 114 ? 7.289 22.625 19.016 1 97.44 114 VAL A O 1
ATOM 847 N N . ARG A 1 115 ? 6.234 23.797 20.641 1 96.88 115 ARG A N 1
ATOM 848 C CA . ARG A 1 115 ? 7.379 24.641 20.969 1 96.88 115 ARG A CA 1
ATOM 849 C C . ARG A 1 115 ? 7.824 24.406 22.406 1 96.88 115 ARG A C 1
ATOM 851 O O . ARG A 1 115 ? 7 24.109 23.281 1 96.88 115 ARG A O 1
ATOM 858 N N . TYR A 1 116 ? 9.117 24.594 22.594 1 95.5 116 TYR A N 1
ATOM 859 C CA . TYR A 1 116 ? 9.656 24.516 23.938 1 95.5 116 TYR A CA 1
ATOM 860 C C . TYR A 1 116 ? 9.484 25.859 24.672 1 95.5 116 TYR A C 1
ATOM 862 O O . TYR A 1 116 ? 9.297 26.891 24.031 1 95.5 116 TYR A O 1
ATOM 870 N N . PRO A 1 117 ? 9.523 25.812 26.016 1 94.38 117 PRO A N 1
ATOM 871 C CA . PRO A 1 117 ? 9.578 27.078 26.75 1 94.38 117 PRO A CA 1
ATOM 872 C C . PRO A 1 117 ? 10.789 27.922 26.359 1 94.38 117 PRO A C 1
ATOM 874 O O . PRO A 1 117 ? 11.867 27.375 26.078 1 94.38 117 PRO A O 1
ATOM 877 N N . PRO A 1 118 ? 10.531 29.312 26.203 1 94.38 118 PRO A N 1
ATOM 878 C CA . PRO A 1 118 ? 9.375 30.062 26.703 1 94.38 118 PRO A CA 1
ATOM 879 C C . PRO A 1 118 ? 8.305 30.25 25.625 1 94.38 118 PRO A C 1
ATOM 881 O O . PRO A 1 118 ? 7.223 30.781 25.906 1 94.38 118 PRO A O 1
ATOM 884 N N . ASN A 1 119 ? 8.539 29.766 24.5 1 92.81 119 ASN A N 1
ATOM 885 C CA . ASN A 1 119 ? 7.625 30.031 23.391 1 92.81 119 ASN A CA 1
ATOM 886 C C . ASN A 1 119 ? 6.48 29.016 23.359 1 92.81 119 ASN A C 1
ATOM 888 O O . ASN A 1 119 ? 5.531 29.172 22.578 1 92.81 119 ASN A O 1
ATOM 892 N N . GLY A 1 120 ? 6.578 27.984 24.25 1 95.62 120 GLY A N 1
ATOM 893 C CA . GLY A 1 120 ? 5.562 26.953 24.312 1 95.62 120 GLY A CA 1
ATOM 894 C C . GLY A 1 120 ? 5.641 26.094 25.562 1 95.62 120 GLY A C 1
ATOM 895 O O . GLY A 1 120 ? 6.125 26.562 26.594 1 95.62 120 GLY A O 1
ATOM 896 N N . GLU A 1 121 ? 5.012 24.906 25.453 1 94.38 121 GLU A N 1
ATOM 897 C CA . GLU A 1 121 ? 4.887 24.062 26.641 1 94.38 121 GLU A CA 1
ATOM 898 C C . GLU A 1 121 ? 5.316 22.625 26.344 1 94.38 121 GLU A C 1
ATOM 900 O O . GLU A 1 121 ? 4.98 21.703 27.094 1 94.38 121 GLU A O 1
ATOM 905 N N . ARG A 1 122 ? 5.957 22.453 25.203 1 92.69 122 ARG A N 1
ATOM 906 C CA . ARG A 1 122 ? 6.5 21.141 24.891 1 92.69 122 ARG A CA 1
ATOM 907 C C . ARG A 1 122 ? 7.422 20.656 26 1 92.69 122 ARG A C 1
ATOM 909 O O . ARG A 1 122 ? 8.227 21.422 26.531 1 92.69 122 ARG A O 1
ATOM 916 N N . LEU A 1 123 ? 7.289 19.438 26.422 1 84.88 123 LEU A N 1
ATOM 917 C CA . LEU A 1 123 ? 8.156 18.875 27.453 1 84.88 123 LEU A CA 1
ATOM 918 C C . LEU A 1 123 ? 9.305 18.094 26.812 1 84.88 123 LEU A C 1
ATOM 920 O O . LEU A 1 123 ? 9.234 17.734 25.641 1 84.88 123 LEU A O 1
ATOM 924 N N . TRP A 1 124 ? 10.305 17.875 27.594 1 86.69 124 TRP A N 1
ATOM 925 C CA . TRP A 1 124 ? 11.531 17.266 27.078 1 86.69 124 TRP A CA 1
ATOM 926 C C . TRP A 1 124 ? 11.383 15.758 26.969 1 86.69 124 TRP A C 1
ATOM 928 O O . TRP A 1 124 ? 10.859 15.109 27.891 1 86.69 124 TRP A O 1
ATOM 938 N N . GLY A 1 125 ? 11.648 15.125 25.844 1 88.25 125 GLY A N 1
ATOM 939 C CA . GLY A 1 125 ? 11.586 13.672 25.688 1 88.25 125 GLY A CA 1
ATOM 940 C C . GLY A 1 125 ? 12.094 13.188 24.344 1 88.25 125 GLY A C 1
ATOM 941 O O . GLY A 1 125 ? 11.727 12.094 23.906 1 88.25 125 GLY A O 1
ATOM 942 N N . PRO A 1 126 ? 12.836 14.008 23.656 1 90.44 126 PRO A N 1
ATOM 943 C CA . PRO A 1 126 ? 13.258 13.602 22.312 1 90.44 126 PRO A CA 1
ATOM 944 C C . PRO A 1 126 ? 14.352 12.539 22.328 1 90.44 126 PRO A C 1
ATOM 946 O O . PRO A 1 126 ? 15.367 12.68 21.641 1 90.44 126 PRO A O 1
ATOM 949 N N . PHE A 1 127 ? 14.102 11.438 22.969 1 86 127 PHE A N 1
ATOM 950 C CA . PHE A 1 127 ? 15.062 10.359 23.172 1 86 127 PHE A CA 1
ATOM 951 C C . PHE A 1 127 ? 15.469 9.742 21.828 1 86 127 PHE A C 1
ATOM 953 O O . PHE A 1 127 ? 16.562 9.211 21.703 1 86 127 PHE A O 1
ATOM 960 N N . HIS A 1 128 ? 14.648 9.836 20.812 1 90.75 128 HIS A N 1
ATOM 961 C CA . HIS A 1 128 ? 14.891 9.125 19.562 1 90.75 128 HIS A CA 1
ATOM 962 C C . HIS A 1 128 ? 15.07 10.102 18.406 1 90.75 128 HIS A C 1
ATOM 964 O O . HIS A 1 128 ? 15.75 9.789 17.422 1 90.75 128 HIS A O 1
ATOM 970 N N . ALA A 1 129 ? 14.492 11.305 18.469 1 93.81 129 ALA A N 1
ATOM 971 C CA . ALA A 1 129 ? 14.398 12.242 17.359 1 93.81 129 ALA A CA 1
ATOM 972 C C . ALA A 1 129 ? 15.781 12.633 16.844 1 93.81 129 ALA A C 1
ATOM 974 O O . ALA A 1 129 ? 16.031 12.617 15.641 1 93.81 129 ALA A O 1
ATOM 975 N N . PRO A 1 130 ? 16.734 12.938 17.734 1 92.62 130 PRO A N 1
ATOM 976 C CA . PRO A 1 130 ? 18.047 13.312 17.219 1 92.62 130 PRO A CA 1
ATOM 977 C C . PRO A 1 130 ? 18.703 12.211 16.391 1 92.62 130 PRO A C 1
ATOM 979 O O . PRO A 1 130 ? 19.344 12.484 15.367 1 92.62 130 PRO A O 1
ATOM 982 N N . PHE A 1 131 ? 18.5 10.977 16.766 1 90.31 131 PHE A N 1
ATOM 983 C CA . PHE A 1 131 ? 19.062 9.844 16.031 1 90.31 131 PHE A CA 1
ATOM 984 C C . PHE A 1 131 ? 18.391 9.711 14.664 1 90.31 131 PHE A C 1
ATOM 986 O O . PHE A 1 131 ? 19.062 9.406 13.672 1 90.31 131 PHE A O 1
ATOM 993 N N . ARG A 1 132 ? 17.125 9.922 14.672 1 92.06 132 ARG A N 1
ATOM 994 C CA . ARG A 1 132 ? 16.391 9.867 13.414 1 92.06 132 ARG A CA 1
ATOM 995 C C . ARG A 1 132 ? 16.984 10.828 12.391 1 92.06 132 ARG A C 1
ATOM 997 O O . ARG A 1 132 ? 17.031 10.523 11.195 1 92.06 132 ARG A O 1
ATOM 1004 N N . TRP A 1 133 ? 17.469 11.914 12.789 1 93.5 133 TRP A N 1
ATOM 1005 C CA . TRP A 1 133 ? 17.906 12.969 11.867 1 93.5 133 TRP A CA 1
ATOM 1006 C C . TRP A 1 133 ? 19.422 13.062 11.82 1 93.5 133 TRP A C 1
ATOM 1008 O O . TRP A 1 133 ? 19.984 13.898 11.102 1 93.5 133 TRP A O 1
ATOM 1018 N N . GLY A 1 134 ? 20.094 12.258 12.664 1 91.94 134 GLY A N 1
ATOM 1019 C CA . GLY A 1 134 ? 21.547 12.18 12.602 1 91.94 134 GLY A CA 1
ATOM 1020 C C . GLY A 1 134 ? 22.234 13.422 13.141 1 91.94 134 GLY A C 1
ATOM 1021 O O . GLY A 1 134 ? 23.25 13.867 12.586 1 91.94 134 GLY A O 1
ATOM 1022 N N . VAL A 1 135 ? 21.656 14.055 14.117 1 92.69 135 VAL A N 1
ATOM 1023 C CA . VAL A 1 135 ? 22.25 15.242 14.727 1 92.69 135 VAL A CA 1
ATOM 1024 C C . VAL A 1 135 ? 22.422 15.016 16.234 1 92.69 135 VAL A C 1
ATOM 1026 O O . VAL A 1 135 ? 21.844 14.086 16.797 1 92.69 135 VAL A O 1
ATOM 1029 N N . SER A 1 136 ? 23.25 15.859 16.828 1 92.88 136 SER A N 1
ATOM 1030 C CA . SER A 1 136 ? 23.391 15.797 18.281 1 92.88 136 SER A CA 1
ATOM 1031 C C . SER A 1 136 ? 22.141 16.297 18.984 1 92.88 136 SER A C 1
ATOM 1033 O O . SER A 1 136 ? 21.344 17.031 18.406 1 92.88 136 SER A O 1
ATOM 1035 N N . MET A 1 137 ? 21.984 15.875 20.266 1 91.5 137 MET A N 1
ATOM 1036 C CA . MET A 1 137 ? 20.891 16.375 21.078 1 91.5 137 MET A CA 1
ATOM 1037 C C . MET A 1 137 ? 20.906 17.906 21.141 1 91.5 137 MET A C 1
ATOM 1039 O O . MET A 1 137 ? 19.875 18.562 21 1 91.5 137 MET A O 1
ATOM 1043 N N . ASN A 1 138 ? 22.094 18.484 21.297 1 92.38 138 ASN A N 1
ATOM 1044 C CA . ASN A 1 138 ? 22.234 19.938 21.359 1 92.38 138 ASN A CA 1
ATOM 1045 C C . ASN A 1 138 ? 21.797 20.609 20.062 1 92.38 138 ASN A C 1
ATOM 1047 O O . ASN A 1 138 ? 21.094 21.625 20.094 1 92.38 138 ASN A O 1
ATOM 1051 N N . ASP A 1 139 ? 22.188 20.047 18.969 1 92.88 139 ASP A N 1
ATOM 1052 C CA . ASP A 1 139 ? 21.828 20.609 17.672 1 92.88 139 ASP A CA 1
ATOM 1053 C C . ASP A 1 139 ? 20.328 20.5 17.438 1 92.88 139 ASP A C 1
ATOM 1055 O O . ASP A 1 139 ? 19.703 21.438 16.922 1 92.88 139 ASP A O 1
ATOM 1059 N N . TYR A 1 140 ? 19.75 19.359 17.781 1 93.19 140 TYR A N 1
ATOM 1060 C CA . TYR A 1 140 ? 18.312 19.188 17.656 1 93.19 140 TYR A CA 1
ATOM 1061 C C . TYR A 1 140 ? 17.562 20.25 18.453 1 93.19 140 TYR A C 1
ATOM 1063 O O . TYR A 1 140 ? 16.656 20.906 17.938 1 93.19 140 TYR A O 1
ATOM 1071 N N . MET A 1 141 ? 17.984 20.438 19.734 1 91.44 141 MET A N 1
ATOM 1072 C CA . MET A 1 141 ? 17.297 21.359 20.625 1 91.44 141 MET A CA 1
ATOM 1073 C C . MET A 1 141 ? 17.453 22.797 20.156 1 91.44 141 MET A C 1
ATOM 1075 O O . MET A 1 141 ? 16.547 23.625 20.344 1 91.44 141 MET A O 1
ATOM 1079 N N . ALA A 1 142 ? 18.5 23.062 19.484 1 91.38 142 ALA A N 1
ATOM 1080 C CA . ALA A 1 142 ? 18.797 24.422 19.031 1 91.38 142 ALA A CA 1
ATOM 1081 C C . ALA A 1 142 ? 17.844 24.859 17.922 1 91.38 142 ALA A C 1
ATOM 1083 O O . ALA A 1 142 ? 17.531 26.047 17.781 1 91.38 142 ALA A O 1
ATOM 1084 N N . THR A 1 143 ? 17.375 23.844 17.172 1 92.06 143 THR A N 1
ATOM 1085 C CA . THR A 1 143 ? 16.625 24.234 15.992 1 92.06 143 THR A CA 1
ATOM 1086 C C . THR A 1 143 ? 15.203 23.656 16.047 1 92.06 143 THR A C 1
ATOM 1088 O O . THR A 1 143 ? 14.383 23.938 15.164 1 92.06 143 THR A O 1
ATOM 1091 N N . ALA A 1 144 ? 14.844 22.891 17.031 1 91.31 144 ALA A N 1
ATOM 1092 C CA . ALA A 1 144 ? 13.602 22.125 17.094 1 91.31 144 ALA A CA 1
ATOM 1093 C C . ALA A 1 144 ? 12.391 23.031 16.906 1 91.31 144 ALA A C 1
ATOM 1095 O O . ALA A 1 144 ? 11.477 22.703 16.141 1 91.31 144 ALA A O 1
ATOM 1096 N N . ASP A 1 145 ? 12.391 24.203 17.547 1 92.25 145 ASP A N 1
ATOM 1097 C CA . ASP A 1 145 ? 11.258 25.109 17.469 1 92.25 145 ASP A CA 1
ATOM 1098 C C . ASP A 1 145 ? 11.094 25.656 16.047 1 92.25 145 ASP A C 1
ATOM 1100 O O . ASP A 1 145 ? 9.969 25.859 15.578 1 92.25 145 ASP A O 1
ATOM 1104 N N . ASP A 1 146 ? 12.18 25.859 15.398 1 91.81 146 ASP A N 1
ATOM 1105 C CA . ASP A 1 146 ? 12.141 26.391 14.047 1 91.81 146 ASP A CA 1
ATOM 1106 C C . ASP A 1 146 ? 11.797 25.297 13.031 1 91.81 146 ASP A C 1
ATOM 1108 O O . ASP A 1 146 ? 11.211 25.578 11.984 1 91.81 146 ASP A O 1
ATOM 1112 N N . ASP A 1 147 ? 12.125 24.109 13.375 1 94.31 147 ASP A N 1
ATOM 1113 C CA . ASP A 1 147 ? 11.961 23.016 12.438 1 94.31 147 ASP A CA 1
ATOM 1114 C C . ASP A 1 147 ? 10.57 22.391 12.555 1 94.31 147 ASP A C 1
ATOM 1116 O O . ASP A 1 147 ? 10.086 21.75 11.617 1 94.31 147 ASP A O 1
ATOM 1120 N N . MET A 1 148 ? 9.938 22.531 13.68 1 96.81 148 MET A N 1
ATOM 1121 C CA . MET A 1 148 ? 8.672 21.859 13.953 1 96.81 148 MET A CA 1
ATOM 1122 C C . MET A 1 148 ? 7.504 22.609 13.32 1 96.81 148 MET A C 1
ATOM 1124 O O . MET A 1 148 ? 7.332 23.812 13.555 1 96.81 148 MET A O 1
ATOM 1128 N N . ILE A 1 149 ? 6.73 21.906 12.539 1 97.94 149 ILE A N 1
ATOM 1129 C CA . ILE A 1 149 ? 5.594 22.484 11.836 1 97.94 149 ILE A CA 1
ATOM 1130 C C . ILE A 1 149 ? 4.332 22.344 12.68 1 97.94 149 ILE A C 1
ATOM 1132 O O . ILE A 1 149 ? 4.016 21.25 13.164 1 97.94 149 ILE A O 1
ATOM 1136 N N . CYS A 1 150 ? 3.684 23.438 12.906 1 98.44 150 CYS A N 1
ATOM 1137 C CA . CYS A 1 150 ? 2.332 23.469 13.453 1 98.44 150 CYS A CA 1
ATOM 1138 C C . CYS A 1 150 ? 1.293 23.562 12.344 1 98.44 150 CYS A C 1
ATOM 1140 O O . CYS A 1 150 ? 1.11 24.641 11.758 1 98.44 150 CYS A O 1
ATOM 1142 N N . MET A 1 151 ? 0.67 22.469 12.031 1 98.69 151 MET A N 1
ATOM 1143 C CA . MET A 1 151 ? -0.392 22.391 11.031 1 98.69 151 MET A CA 1
ATOM 1144 C C . MET A 1 151 ? -1.761 22.312 11.695 1 98.69 151 MET A C 1
ATOM 1146 O O . MET A 1 151 ? -2.002 21.438 12.531 1 98.69 151 MET A O 1
ATOM 1150 N N . ILE A 1 152 ? -2.652 23.219 11.352 1 98.88 152 ILE A N 1
ATOM 1151 C CA . ILE A 1 152 ? -3.975 23.188 11.961 1 98.88 152 ILE A CA 1
ATOM 1152 C C . ILE A 1 152 ? -5.035 22.922 10.898 1 98.88 152 ILE A C 1
ATOM 1154 O O . ILE A 1 152 ? -4.852 23.281 9.734 1 98.88 152 ILE A O 1
ATOM 1158 N N . THR A 1 153 ? -6.094 22.328 11.289 1 98.75 153 THR A N 1
ATOM 1159 C CA . THR A 1 153 ? -7.176 21.984 10.375 1 98.75 153 THR A CA 1
ATOM 1160 C C . THR A 1 153 ? -8.43 22.781 10.695 1 98.75 153 THR A C 1
ATOM 1162 O O . THR A 1 153 ? -8.922 22.75 11.828 1 98.75 153 THR A O 1
ATOM 1165 N N . ILE A 1 154 ? -8.859 23.547 9.742 1 98.75 154 ILE A N 1
ATOM 1166 C CA . ILE A 1 154 ? -10.117 24.281 9.773 1 98.75 154 ILE A CA 1
ATOM 1167 C C . ILE A 1 154 ? -11.234 23.406 9.203 1 98.75 154 ILE A C 1
ATOM 1169 O O . ILE A 1 154 ? -11.32 23.203 7.988 1 98.75 154 ILE A O 1
ATOM 1173 N N . GLU A 1 155 ? -12.094 22.906 10.117 1 98.19 155 GLU A N 1
ATOM 1174 C CA . GLU A 1 155 ? -13.008 21.891 9.594 1 98.19 155 GLU A CA 1
ATOM 1175 C C . GLU A 1 155 ? -14.328 21.891 10.344 1 98.19 155 GLU A C 1
ATOM 1177 O O . GLU A 1 155 ? -15.062 20.891 10.336 1 98.19 155 GLU A O 1
ATOM 1182 N N . HIS A 1 156 ? -14.641 22.906 11.039 1 98 156 HIS A N 1
ATOM 1183 C CA . HIS A 1 156 ? -15.922 23.156 11.688 1 98 156 HIS A CA 1
ATOM 1184 C C . HIS A 1 156 ? -16.438 24.547 11.344 1 98 156 HIS A C 1
ATOM 1186 O O . HIS A 1 156 ? -15.664 25.484 11.164 1 98 156 HIS A O 1
ATOM 1192 N N . VAL A 1 157 ? -17.797 24.688 11.352 1 98.44 157 VAL A N 1
ATOM 1193 C CA . VAL A 1 157 ? -18.406 25.953 10.992 1 98.44 157 VAL A CA 1
ATOM 1194 C C . VAL A 1 157 ? -17.969 27.047 11.977 1 98.44 157 VAL A C 1
ATOM 1196 O O . VAL A 1 157 ? -17.766 28.188 11.586 1 98.44 157 VAL A O 1
ATOM 1199 N N . GLU A 1 158 ? -17.75 26.719 13.156 1 98.62 158 GLU A N 1
ATOM 1200 C CA . GLU A 1 158 ? -17.281 27.688 14.156 1 98.62 158 GLU A CA 1
ATOM 1201 C C . GLU A 1 158 ? -15.906 28.219 13.797 1 98.62 158 GLU A C 1
ATOM 1203 O O . GLU A 1 158 ? -15.609 29.391 14.031 1 98.62 158 GLU A O 1
ATOM 1208 N N . ALA A 1 159 ? -15.062 27.375 13.297 1 98.75 159 ALA A N 1
ATOM 1209 C CA . ALA A 1 159 ? -13.734 27.812 12.875 1 98.75 159 ALA A CA 1
ATOM 1210 C C . ALA A 1 159 ? -13.828 28.828 11.742 1 98.75 159 ALA A C 1
ATOM 1212 O O . ALA A 1 159 ? -13.109 29.828 11.734 1 98.75 159 ALA A O 1
ATOM 1213 N N . VAL A 1 160 ? -14.703 28.547 10.812 1 98.69 160 VAL A N 1
ATOM 1214 C CA . VAL A 1 160 ? -14.875 29.453 9.68 1 98.69 160 VAL A CA 1
ATOM 1215 C C . VAL A 1 160 ? -15.375 30.812 10.172 1 98.69 160 VAL A C 1
ATOM 1217 O O . VAL A 1 1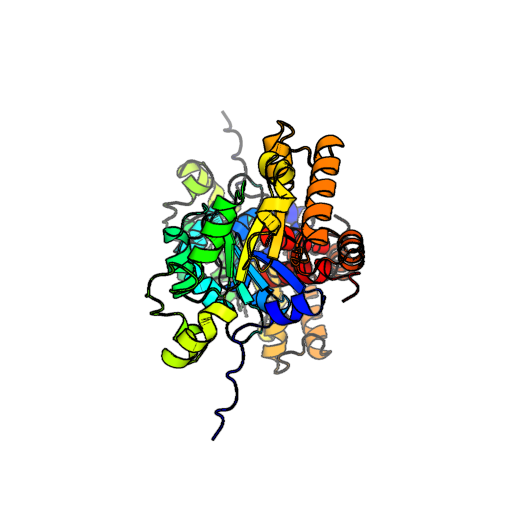60 ? -14.891 31.844 9.727 1 98.69 160 VAL A O 1
ATOM 1220 N N . GLU A 1 161 ? -16.297 30.781 11.109 1 98.5 161 GLU A N 1
ATOM 1221 C CA . GLU A 1 161 ? -16.859 32 11.664 1 98.5 161 GLU A CA 1
ATOM 1222 C C . GLU A 1 161 ? -15.797 32.812 12.398 1 98.5 161 GLU A C 1
ATOM 1224 O O . GLU A 1 161 ? -15.898 34.031 12.492 1 98.5 161 GLU A O 1
ATOM 1229 N N . ARG A 1 162 ? -14.805 32.125 12.883 1 98.75 162 ARG A N 1
ATOM 1230 C CA . ARG A 1 162 ? -13.766 32.781 13.688 1 98.75 162 ARG A CA 1
ATOM 1231 C C . ARG A 1 162 ? -12.422 32.75 12.961 1 98.75 162 ARG A C 1
ATOM 1233 O O . ARG A 1 162 ? -11.367 32.781 13.602 1 98.75 162 ARG A O 1
ATOM 1240 N N . ILE A 1 163 ? -12.445 32.625 11.695 1 98.81 163 ILE A N 1
ATOM 1241 C CA . ILE A 1 163 ? -11.25 32.344 10.906 1 98.81 163 ILE A CA 1
ATOM 1242 C C . ILE A 1 163 ? -10.211 33.438 11.125 1 98.81 163 ILE A C 1
ATOM 1244 O O . ILE A 1 163 ? -9.016 33.156 11.281 1 98.81 163 ILE A O 1
ATOM 1248 N N . ASP A 1 164 ? -10.57 34.688 11.234 1 98.62 164 ASP A N 1
ATOM 1249 C CA . ASP A 1 164 ? -9.625 35.781 11.359 1 98.62 164 ASP A CA 1
ATOM 1250 C C . ASP A 1 164 ? -8.891 35.75 12.695 1 98.62 164 ASP A C 1
ATOM 1252 O O . ASP A 1 164 ? -7.676 35.906 12.75 1 98.62 164 ASP A O 1
ATOM 1256 N N . GLU A 1 165 ? -9.609 35.5 13.758 1 98.56 165 GLU A N 1
ATOM 1257 C CA . GLU A 1 165 ? -8.938 35.438 15.055 1 98.56 165 GLU A CA 1
ATOM 1258 C C . GLU A 1 165 ? -8.039 34.219 15.156 1 98.56 165 GLU A C 1
ATOM 1260 O O . GLU A 1 165 ? -6.984 34.281 15.797 1 98.56 165 GLU A O 1
ATOM 1265 N N . ILE A 1 166 ? -8.539 33.094 14.641 1 98.88 166 ILE A N 1
ATOM 1266 C CA . ILE A 1 166 ? -7.715 31.875 14.625 1 98.88 166 ILE A CA 1
ATOM 1267 C C . ILE A 1 166 ? -6.414 32.156 13.875 1 98.88 166 ILE A C 1
ATOM 1269 O O . ILE A 1 166 ? -5.328 31.875 14.391 1 98.88 166 ILE A O 1
ATOM 1273 N N . MET A 1 167 ? -6.484 32.781 12.695 1 98.62 167 MET A N 1
ATOM 1274 C CA . MET A 1 167 ? -5.324 32.969 11.828 1 98.62 167 MET A CA 1
ATOM 1275 C C . MET A 1 167 ? -4.422 34.062 12.383 1 98.62 167 MET A C 1
ATOM 1277 O O . MET A 1 167 ? -3.268 34.188 11.969 1 98.62 167 MET A O 1
ATOM 1281 N N . ALA A 1 168 ? -4.887 34.875 13.297 1 98.56 168 ALA A N 1
ATOM 1282 C CA . ALA A 1 168 ? -4.098 35.938 13.906 1 98.56 168 ALA A CA 1
ATOM 1283 C C . ALA A 1 168 ? -3.148 35.375 14.969 1 98.56 168 ALA A C 1
ATOM 1285 O O . ALA A 1 168 ? -2.232 36.062 15.414 1 98.56 168 ALA A O 1
ATOM 1286 N N . VAL A 1 169 ? -3.379 34.156 15.406 1 98.5 169 VAL A N 1
ATOM 1287 C CA . VAL A 1 169 ? -2.502 33.531 16.391 1 98.5 169 VAL A CA 1
ATOM 1288 C C . VAL A 1 169 ? -1.121 33.312 15.781 1 98.5 169 VAL A C 1
ATOM 1290 O O . VAL A 1 169 ? -0.997 32.656 14.742 1 98.5 169 VAL A O 1
ATOM 1293 N N . PRO A 1 170 ? -0.072 33.875 16.344 1 97.81 170 PRO A N 1
ATOM 1294 C CA . PRO A 1 170 ? 1.267 33.656 15.805 1 97.81 170 PRO A CA 1
ATOM 1295 C C . PRO A 1 170 ? 1.725 32.188 15.969 1 97.81 170 PRO A C 1
ATOM 1297 O O . PRO A 1 170 ? 1.369 31.547 16.953 1 97.81 170 PRO A O 1
ATOM 1300 N N . GLY A 1 171 ? 2.459 31.703 14.977 1 97.12 171 GLY A N 1
ATOM 1301 C CA . GLY A 1 171 ? 3.123 30.422 15.141 1 97.12 171 GLY A CA 1
ATOM 1302 C C . GLY A 1 171 ? 2.482 29.312 14.328 1 97.12 171 GLY A C 1
ATOM 1303 O O . GLY A 1 171 ? 2.973 28.172 14.32 1 97.12 171 GLY A O 1
ATOM 1304 N N . ILE A 1 172 ? 1.376 29.562 13.664 1 98.06 172 ILE A N 1
ATOM 1305 C CA . ILE A 1 172 ? 0.771 28.609 12.75 1 98.06 172 ILE A CA 1
ATOM 1306 C C . ILE A 1 172 ? 1.592 28.531 11.461 1 98.06 172 ILE A C 1
ATOM 1308 O O . ILE A 1 172 ? 1.844 29.547 10.82 1 98.06 172 ILE A O 1
ATOM 1312 N N . ASP A 1 173 ? 2.031 27.328 11.094 1 97.81 173 ASP A N 1
ATOM 1313 C CA . ASP A 1 173 ? 2.92 27.203 9.945 1 97.81 173 ASP A CA 1
ATOM 1314 C C . ASP A 1 173 ? 2.137 26.844 8.68 1 97.81 173 ASP A C 1
ATOM 1316 O O . ASP A 1 173 ? 2.592 27.109 7.566 1 97.81 173 ASP A O 1
ATOM 1320 N N . LEU A 1 174 ? 1.019 26.188 8.852 1 98.44 174 LEU A N 1
ATOM 1321 C CA . LEU A 1 174 ? 0.167 25.75 7.75 1 98.44 174 LEU A CA 1
ATOM 1322 C C . LEU A 1 174 ? -1.272 25.562 8.219 1 98.44 174 LEU A C 1
ATOM 1324 O O . LEU A 1 174 ? -1.512 25 9.289 1 98.44 174 LEU A O 1
ATOM 1328 N N . ALA A 1 175 ? -2.186 26.047 7.469 1 98.75 175 ALA A N 1
ATOM 1329 C CA . ALA A 1 175 ? -3.602 25.781 7.715 1 98.75 175 ALA A CA 1
ATOM 1330 C C . ALA A 1 175 ? -4.223 25 6.562 1 98.75 175 ALA A C 1
ATOM 1332 O O . ALA A 1 175 ? -3.992 25.312 5.391 1 98.75 175 ALA A O 1
ATOM 1333 N N . VAL A 1 176 ? -4.926 23.984 6.883 1 98.5 176 VAL A N 1
ATOM 1334 C CA . VAL A 1 176 ? -5.641 23.188 5.887 1 98.5 176 VAL A CA 1
ATOM 1335 C C . VAL A 1 176 ? -7.137 23.203 6.191 1 98.5 176 VAL A C 1
ATOM 1337 O O . VAL A 1 176 ? -7.543 23.469 7.328 1 98.5 176 VAL A O 1
ATOM 1340 N N . ILE A 1 177 ? -7.914 22.969 5.145 1 97.94 177 ILE A N 1
ATOM 1341 C CA . ILE A 1 177 ? -9.367 22.906 5.281 1 97.94 177 ILE A CA 1
ATOM 1342 C C . ILE A 1 177 ? -9.844 21.469 5.145 1 97.94 177 ILE A C 1
ATOM 1344 O O . ILE A 1 177 ? -9.406 20.75 4.242 1 97.94 177 ILE A O 1
ATOM 1348 N N . GLY A 1 178 ? -10.617 21.031 6.07 1 96.38 178 GLY A N 1
ATOM 1349 C CA . GLY A 1 178 ? -11.219 19.703 5.992 1 96.38 178 GLY A CA 1
ATOM 1350 C C . GLY A 1 178 ? -12.656 19.734 5.512 1 96.38 178 GLY A C 1
ATOM 1351 O O . GLY A 1 178 ? -13.578 19.938 6.301 1 96.38 178 GLY A O 1
ATOM 1352 N N . PRO A 1 179 ? -12.859 19.438 4.281 1 93.94 179 PRO A N 1
ATOM 1353 C CA . PRO A 1 179 ? -14.195 19.609 3.703 1 93.94 179 PRO A CA 1
ATOM 1354 C C . PRO A 1 179 ? -15.219 18.625 4.281 1 93.94 179 PRO A C 1
ATOM 1356 O O . PRO A 1 179 ? -16.375 19 4.484 1 93.94 179 PRO A O 1
ATOM 1359 N N . GLY A 1 180 ? -14.75 17.375 4.477 1 92.31 180 GLY A N 1
ATOM 1360 C CA . GLY A 1 180 ? -15.68 16.391 5 1 92.31 180 GLY A CA 1
ATOM 1361 C C . GLY A 1 180 ? -16.266 16.781 6.348 1 92.31 180 GLY A C 1
ATOM 1362 O O . GLY A 1 180 ? -17.484 16.781 6.531 1 92.31 180 GLY A O 1
ATOM 1363 N N . ASP A 1 181 ? -15.445 17.141 7.25 1 95 181 ASP A N 1
ATOM 1364 C CA . ASP A 1 181 ? -15.883 17.531 8.586 1 95 181 ASP A CA 1
ATOM 1365 C C . ASP A 1 181 ? -16.625 18.875 8.547 1 95 181 ASP A C 1
ATOM 1367 O O . ASP A 1 181 ? -17.562 19.094 9.32 1 95 181 ASP A O 1
ATOM 1371 N N . LEU A 1 182 ? -16.172 19.734 7.715 1 96 182 LEU A N 1
ATOM 1372 C CA . LEU A 1 182 ? -16.891 21 7.578 1 96 182 LEU A CA 1
ATOM 1373 C C . LEU A 1 182 ? -18.344 20.75 7.148 1 96 182 LEU A C 1
ATOM 1375 O O . LEU A 1 182 ? -19.266 21.312 7.738 1 96 182 LEU A O 1
ATOM 1379 N N . ALA A 1 183 ? -18.5 19.875 6.117 1 96.25 183 ALA A N 1
ATOM 1380 C CA . ALA A 1 183 ? -19.844 19.516 5.684 1 96.25 183 ALA A CA 1
ATOM 1381 C C . ALA A 1 183 ? -20.641 18.891 6.828 1 96.25 183 ALA A C 1
ATOM 1383 O O . ALA A 1 183 ? -21.812 19.234 7.047 1 96.25 183 ALA A O 1
ATOM 1384 N N . THR A 1 184 ? -19.969 18.078 7.578 1 95.62 184 THR A N 1
ATOM 1385 C CA . THR A 1 184 ? -20.609 17.391 8.695 1 95.62 184 THR A CA 1
ATOM 1386 C C . THR A 1 184 ? -21.047 18.391 9.766 1 95.62 184 THR A C 1
ATOM 1388 O O . THR A 1 184 ? -22.109 18.25 10.367 1 95.62 184 THR A O 1
ATOM 1391 N N . SER A 1 185 ? -20.328 19.453 9.992 1 96.88 185 SER A N 1
ATOM 1392 C CA . SER A 1 185 ? -20.578 20.422 11.047 1 96.88 185 SER A CA 1
ATOM 1393 C C . SER A 1 185 ? -21.844 21.219 10.789 1 96.88 185 SER A C 1
ATOM 1395 O O . SER A 1 185 ? -22.391 21.859 11.703 1 96.88 185 SER A O 1
ATOM 1397 N N . ILE A 1 186 ? -22.375 21.156 9.539 1 97.5 186 ILE A N 1
ATOM 1398 C CA . ILE A 1 186 ? -23.594 21.875 9.227 1 97.5 186 ILE A CA 1
ATOM 1399 C C . ILE A 1 186 ? -24.641 20.906 8.703 1 97.5 186 ILE A C 1
ATOM 1401 O O . ILE A 1 186 ? -25.469 21.281 7.863 1 97.5 186 ILE A O 1
ATOM 1405 N N . ASN A 1 187 ? -24.469 19.625 9.086 1 97.06 187 ASN A N 1
ATOM 1406 C CA . ASN A 1 187 ? -25.422 18.562 8.812 1 97.06 187 ASN A CA 1
ATOM 1407 C C . ASN A 1 187 ? -25.531 18.281 7.316 1 97.06 187 ASN A C 1
ATOM 1409 O O . ASN A 1 187 ? -26.625 18.062 6.797 1 97.06 187 ASN A O 1
ATOM 1413 N N . LYS A 1 188 ? -24.453 18.438 6.598 1 96.31 188 LYS A N 1
ATOM 1414 C CA . LYS A 1 188 ? -24.359 18.094 5.184 1 96.31 188 LYS A CA 1
ATOM 1415 C C . LYS A 1 188 ? -23.328 16.984 4.961 1 96.31 188 LYS A C 1
ATOM 1417 O O . LYS A 1 188 ? -22.547 17.047 4.008 1 96.31 188 LYS A O 1
ATOM 1422 N N . ARG A 1 189 ? -23.312 16.109 5.871 1 89.88 189 ARG A N 1
ATOM 1423 C CA . ARG A 1 189 ? -22.375 14.992 5.816 1 89.88 189 ARG A CA 1
ATOM 1424 C C . ARG A 1 189 ? -22.438 14.281 4.469 1 89.88 189 ARG A C 1
ATOM 1426 O O . ARG A 1 189 ? -23.531 13.938 4 1 89.88 189 ARG A O 1
ATOM 1433 N N . GLY A 1 190 ? -21.281 14.148 3.83 1 90.31 190 GLY A N 1
ATOM 1434 C CA . GLY A 1 190 ? -21.203 13.43 2.566 1 90.31 190 GLY A CA 1
ATOM 1435 C C . GLY A 1 190 ? -21.531 14.305 1.366 1 90.31 190 GLY A C 1
ATOM 1436 O O . GLY A 1 190 ? -21.609 13.812 0.24 1 90.31 190 GLY A O 1
ATOM 1437 N N . LEU A 1 191 ? -21.688 15.531 1.644 1 92.69 191 LEU A N 1
ATOM 1438 C CA . LEU A 1 191 ? -22.062 16.453 0.568 1 92.69 191 LEU A CA 1
ATOM 1439 C C . LEU A 1 191 ? -21.078 17.609 0.487 1 92.69 191 LEU A C 1
ATOM 1441 O O . LEU A 1 191 ? -21.469 18.766 0.649 1 92.69 191 LEU A O 1
ATOM 1445 N N . PRO A 1 192 ? -19.828 17.297 0.132 1 87 192 PRO A N 1
ATOM 1446 C CA . PRO A 1 192 ? -18.828 18.359 0.11 1 87 192 PRO A CA 1
ATOM 1447 C C . PRO A 1 192 ? -19.078 19.375 -1.014 1 87 192 PRO A C 1
ATOM 1449 O O . PRO A 1 192 ? -18.562 20.5 -0.962 1 87 192 PRO A O 1
ATOM 1452 N N . ASP A 1 193 ? -19.906 19.016 -2.008 1 90.75 193 ASP A N 1
ATOM 1453 C CA . ASP A 1 193 ? -20.172 19.891 -3.145 1 90.75 193 ASP A CA 1
ATOM 1454 C C . ASP A 1 193 ? -21.422 20.734 -2.92 1 90.75 193 ASP A C 1
ATOM 1456 O O . ASP A 1 193 ? -21.781 21.562 -3.758 1 90.75 193 ASP A O 1
ATOM 1460 N N . ASP A 1 194 ? -22.078 20.5 -1.804 1 96 194 ASP A N 1
ATOM 1461 C CA . ASP A 1 194 ? -23.203 21.359 -1.459 1 96 194 ASP A CA 1
ATOM 1462 C C . ASP A 1 194 ? -22.812 22.828 -1.48 1 96 194 ASP A C 1
ATOM 1464 O O . ASP A 1 194 ? -21.734 23.203 -0.996 1 96 194 ASP A O 1
ATOM 1468 N N . PRO A 1 195 ? -23.672 23.656 -2.057 1 97.06 195 PRO A N 1
ATOM 1469 C CA . PRO A 1 195 ? -23.328 25.078 -2.197 1 97.06 195 PRO A CA 1
ATOM 1470 C C . PRO A 1 195 ? -23 25.734 -0.86 1 97.06 195 PRO A C 1
ATOM 1472 O O . PRO A 1 195 ? -22.125 26.609 -0.797 1 97.06 195 PRO A O 1
ATOM 1475 N N . GLU A 1 196 ? -23.672 25.359 0.178 1 97.5 196 GLU A N 1
ATOM 1476 C CA . GLU A 1 196 ? -23.391 25.922 1.493 1 97.5 196 GLU A CA 1
ATOM 1477 C C . GLU A 1 196 ? -22.016 25.516 1.984 1 97.5 196 GLU A C 1
ATOM 1479 O O . GLU A 1 196 ? -21.312 26.328 2.605 1 97.5 196 GLU A O 1
ATOM 1484 N N . VAL A 1 197 ? -21.703 24.312 1.759 1 97 197 VAL A N 1
ATOM 1485 C CA . VAL A 1 197 ? -20.391 23.812 2.15 1 97 197 VAL A CA 1
ATOM 1486 C C . VAL A 1 197 ? -19.297 24.516 1.337 1 97 197 VAL A C 1
ATOM 1488 O O . VAL A 1 197 ? -18.297 24.969 1.891 1 97 197 VAL A O 1
ATOM 1491 N N . VAL A 1 198 ? -19.531 24.641 0.051 1 96.94 198 VAL A N 1
ATOM 1492 C CA . VAL A 1 198 ? -18.578 25.312 -0.844 1 96.94 198 VAL A CA 1
ATOM 1493 C C . VAL A 1 198 ? -18.375 26.75 -0.4 1 96.94 198 VAL A C 1
ATOM 1495 O O . VAL A 1 198 ? -17.234 27.25 -0.383 1 96.94 198 VAL A O 1
ATOM 1498 N N . ALA A 1 199 ? -19.422 27.391 -0.04 1 97.81 199 ALA A N 1
ATOM 1499 C CA . ALA A 1 199 ? -19.328 28.781 0.427 1 97.81 199 ALA A CA 1
ATOM 1500 C C . ALA A 1 199 ? -18.484 28.875 1.7 1 97.81 199 ALA A C 1
ATOM 1502 O O . ALA A 1 199 ? -17.703 29.812 1.868 1 97.81 199 ALA A O 1
ATOM 1503 N N . LEU A 1 200 ? -18.688 27.906 2.582 1 97.56 200 LEU A N 1
ATOM 1504 C CA . LEU A 1 200 ? -17.922 27.875 3.816 1 97.56 200 LEU A CA 1
ATOM 1505 C C . LEU A 1 200 ? -16.438 27.641 3.521 1 97.56 200 LEU A C 1
ATOM 1507 O O . LEU A 1 200 ? -15.57 28.281 4.125 1 97.56 200 LEU A O 1
ATOM 1511 N N . MET A 1 201 ? -16.188 26.75 2.635 1 97.44 201 MET A N 1
ATOM 1512 C CA . MET A 1 201 ? -14.812 26.484 2.242 1 97.44 201 MET A CA 1
ATOM 1513 C C . MET A 1 201 ? -14.156 27.734 1.662 1 97.44 201 MET A C 1
ATOM 1515 O O . MET A 1 201 ? -13 28.031 1.974 1 97.44 201 MET A O 1
ATOM 1519 N N . GLN A 1 202 ? -14.875 28.438 0.848 1 97.94 202 GLN A N 1
ATOM 1520 C CA . GLN A 1 202 ? -14.359 29.656 0.239 1 97.94 202 GLN A CA 1
ATOM 1521 C C . GLN A 1 202 ? -14.07 30.719 1.295 1 97.94 202 GLN A C 1
ATOM 1523 O O . GLN A 1 202 ? -13.055 31.422 1.223 1 97.94 202 GLN A O 1
ATOM 1528 N N . ARG A 1 203 ? -14.938 30.828 2.242 1 98.44 203 ARG A N 1
ATOM 1529 C CA . ARG A 1 203 ? -14.734 31.781 3.33 1 98.44 203 ARG A CA 1
ATOM 1530 C C . ARG A 1 203 ? -13.492 31.422 4.141 1 98.44 203 ARG A C 1
ATOM 1532 O O . ARG A 1 203 ? -12.688 32.281 4.484 1 98.44 203 ARG A O 1
ATOM 1539 N N . ALA A 1 204 ? -13.398 30.172 4.465 1 98.56 204 ALA A N 1
ATOM 1540 C CA . ALA A 1 204 ? -12.219 29.703 5.188 1 98.56 204 ALA A CA 1
ATOM 1541 C C . ALA A 1 204 ? -10.945 30 4.402 1 98.56 204 ALA A C 1
ATOM 1543 O O . ALA A 1 204 ? -9.969 30.516 4.953 1 98.56 204 ALA A O 1
ATOM 1544 N N . GLU A 1 205 ? -10.969 29.656 3.152 1 98.44 205 GLU A N 1
ATOM 1545 C CA . GLU A 1 205 ? -9.828 29.859 2.275 1 98.44 205 GLU A CA 1
ATOM 1546 C C . GLU A 1 205 ? -9.422 31.344 2.24 1 98.44 205 GLU A C 1
ATOM 1548 O O . GLU A 1 205 ? -8.25 31.672 2.391 1 98.44 205 GLU A O 1
ATOM 1553 N N . GLN A 1 206 ? -10.359 32.188 2.041 1 98.38 206 GLN A N 1
ATOM 1554 C CA . GLN A 1 206 ? -10.102 33.625 1.98 1 98.38 206 GLN A CA 1
ATOM 1555 C C . GLN A 1 206 ? -9.508 34.125 3.291 1 98.38 206 GLN A C 1
ATOM 1557 O O . GLN A 1 206 ? -8.578 34.938 3.283 1 98.38 206 GLN A O 1
ATOM 1562 N N . GLY A 1 207 ? -10.117 33.656 4.359 1 98.5 207 GLY A N 1
ATOM 1563 C CA . GLY A 1 207 ? -9.594 34.062 5.656 1 98.5 207 GLY A CA 1
ATOM 1564 C C . GLY A 1 207 ? -8.156 33.625 5.883 1 98.5 207 GLY A C 1
ATOM 1565 O O . GLY A 1 207 ? -7.34 34.406 6.387 1 98.5 207 GLY A O 1
ATOM 1566 N N . ILE A 1 208 ? -7.844 32.406 5.531 1 98.5 208 ILE A N 1
ATOM 1567 C CA . ILE A 1 208 ? -6.488 31.891 5.672 1 98.5 208 ILE A CA 1
ATOM 1568 C C . ILE A 1 208 ? -5.535 32.688 4.793 1 98.5 208 ILE A C 1
ATOM 1570 O O . ILE A 1 208 ? -4.5 33.188 5.262 1 98.5 208 ILE A O 1
ATOM 1574 N N . MET A 1 209 ? -5.895 32.938 3.582 1 97.31 209 MET A N 1
ATOM 1575 C CA . MET A 1 209 ? -5.035 33.625 2.617 1 97.31 209 MET A CA 1
ATOM 1576 C C . MET A 1 209 ? -4.797 35.062 3.025 1 97.31 209 MET A C 1
ATOM 1578 O O . MET A 1 209 ? -3.688 35.594 2.875 1 97.31 209 MET A O 1
ATOM 1582 N N . ARG A 1 210 ? -5.773 35.688 3.521 1 97.38 210 ARG A N 1
ATOM 1583 C CA . ARG A 1 210 ? -5.645 37.062 3.973 1 97.38 210 ARG A CA 1
ATOM 1584 C C . ARG A 1 210 ? -4.637 37.188 5.109 1 97.38 210 ARG A C 1
ATOM 1586 O O . ARG A 1 210 ? -3.951 38.188 5.242 1 97.38 210 ARG A O 1
ATOM 1593 N N . SER A 1 211 ? -4.559 36.219 5.902 1 97.44 211 SER A N 1
ATOM 1594 C CA . SER A 1 211 ? -3.697 36.25 7.082 1 97.44 211 SER A CA 1
ATOM 1595 C C . SER A 1 211 ? -2.227 36.125 6.699 1 97.44 211 SER A C 1
ATOM 1597 O O . SER A 1 211 ? -1.346 36.5 7.48 1 97.44 211 SER A O 1
ATOM 1599 N N . GLY A 1 212 ? -1.966 35.5 5.559 1 96.5 212 GLY A N 1
ATOM 1600 C CA . GLY A 1 212 ? -0.6 35.219 5.148 1 96.5 212 GLY A CA 1
ATOM 1601 C C . GLY A 1 212 ? -0.116 33.844 5.586 1 96.5 212 GLY A C 1
ATOM 1602 O O . GLY A 1 212 ? 0.964 33.406 5.188 1 96.5 212 GLY A O 1
ATOM 1603 N N . VAL A 1 213 ? -0.824 33.156 6.465 1 97.38 213 VAL A N 1
ATOM 1604 C CA . VAL A 1 213 ? -0.498 31.781 6.809 1 97.38 213 VAL A CA 1
ATOM 1605 C C . VAL A 1 213 ? -0.581 30.906 5.562 1 97.38 213 VAL A C 1
ATOM 1607 O O . VAL A 1 213 ? -1.546 31 4.801 1 97.38 213 VAL A O 1
ATOM 1610 N N . PRO A 1 214 ? 0.519 30.109 5.289 1 97.81 214 PRO A N 1
ATOM 1611 C CA . PRO A 1 214 ? 0.438 29.188 4.152 1 97.81 214 PRO A CA 1
ATOM 1612 C C . PRO A 1 214 ? -0.788 28.281 4.219 1 97.81 214 PRO A C 1
ATOM 1614 O O . PRO A 1 214 ? -1.162 27.812 5.297 1 97.81 214 PRO A O 1
ATOM 1617 N N . ILE A 1 215 ? -1.391 28.078 3.082 1 98.12 215 ILE A N 1
ATOM 1618 C CA . ILE A 1 215 ? -2.586 27.234 2.996 1 98.12 215 ILE A CA 1
ATOM 1619 C C . ILE A 1 215 ? -2.252 25.938 2.283 1 98.12 215 ILE A C 1
ATOM 1621 O O . ILE A 1 215 ? -1.479 25.922 1.322 1 98.12 215 ILE A O 1
ATOM 1625 N N . GLY A 1 216 ? -2.756 24.828 2.816 1 97.75 216 GLY A N 1
ATOM 1626 C CA . GLY A 1 216 ? -2.695 23.531 2.168 1 97.75 216 GLY A CA 1
ATOM 1627 C C . GLY A 1 216 ? -4.062 22.953 1.853 1 97.75 216 GLY A C 1
ATOM 1628 O O . GLY A 1 216 ? -5.082 23.484 2.289 1 97.75 216 GLY A O 1
ATOM 1629 N N . GLY A 1 217 ? -4.062 21.922 1.077 1 95.94 217 GLY A N 1
ATOM 1630 C CA . GLY A 1 217 ? -5.305 21.266 0.706 1 95.94 217 GLY A CA 1
ATOM 1631 C C . GLY A 1 217 ? -5.086 19.938 -0.005 1 95.94 217 GLY A C 1
ATOM 1632 O O . GLY A 1 217 ? -3.961 19.438 -0.06 1 95.94 217 GLY A O 1
ATOM 1633 N N . VAL A 1 218 ? -6.23 19.375 -0.439 1 94.5 218 VAL A N 1
ATOM 1634 C CA . VAL A 1 218 ? -6.207 18.094 -1.139 1 94.5 218 VAL A CA 1
ATOM 1635 C C . VAL A 1 218 ? -6.613 18.281 -2.598 1 94.5 218 VAL A C 1
ATOM 1637 O O . VAL A 1 218 ? -7.59 18.984 -2.887 1 94.5 218 VAL A O 1
ATOM 1640 N N . ALA A 1 219 ? -5.84 17.766 -3.465 1 94.19 219 ALA A N 1
ATOM 1641 C CA . ALA A 1 219 ? -6.172 17.75 -4.887 1 94.19 219 ALA A CA 1
ATOM 1642 C C . ALA A 1 219 ? -6.355 16.328 -5.391 1 94.19 219 ALA A C 1
ATOM 1644 O O . ALA A 1 219 ? -5.488 15.477 -5.191 1 94.19 219 ALA A O 1
ATOM 1645 N N . ARG A 1 220 ? -7.406 16.078 -6.105 1 89.75 220 ARG A N 1
ATOM 1646 C CA . ARG A 1 220 ? -7.699 14.734 -6.59 1 89.75 220 ARG A CA 1
ATOM 1647 C C . ARG A 1 220 ? -7.34 14.594 -8.062 1 89.75 220 ARG A C 1
ATOM 1649 O O . ARG A 1 220 ? -7.219 13.477 -8.578 1 89.75 220 ARG A O 1
ATOM 1656 N N . THR A 1 221 ? -7.25 15.742 -8.727 1 93.06 221 THR A N 1
ATOM 1657 C CA . THR A 1 221 ? -6.887 15.773 -10.141 1 93.06 221 THR A CA 1
ATOM 1658 C C . THR A 1 221 ? -5.801 16.812 -10.398 1 93.06 221 THR A C 1
ATOM 1660 O O . THR A 1 221 ? -5.586 17.703 -9.578 1 93.06 221 THR A O 1
ATOM 1663 N N . ALA A 1 222 ? -5.25 16.641 -11.547 1 94 222 ALA A N 1
ATOM 1664 C CA . ALA A 1 222 ? -4.234 17.625 -11.938 1 94 222 ALA A CA 1
ATOM 1665 C C . ALA A 1 222 ? -4.84 19 -12.117 1 94 222 ALA A C 1
ATOM 1667 O O . ALA A 1 222 ? -4.219 20.016 -11.766 1 94 222 ALA A O 1
ATOM 1668 N N . GLU A 1 223 ? -5.977 19 -12.641 1 95.56 223 GLU A N 1
ATOM 1669 C CA . GLU A 1 223 ? -6.672 20.266 -12.844 1 95.56 223 GLU A CA 1
ATOM 1670 C C . GLU A 1 223 ? -6.922 20.984 -11.516 1 95.56 223 GLU A C 1
ATOM 1672 O O . GLU A 1 223 ? -6.672 22.188 -11.398 1 95.56 223 GLU A O 1
ATOM 1677 N N . GLN A 1 224 ? -7.328 20.234 -10.547 1 94.94 224 GLN A N 1
ATOM 1678 C CA . GLN A 1 224 ? -7.559 20.797 -9.219 1 94.94 224 GLN A CA 1
ATOM 1679 C C . GLN A 1 224 ? -6.254 21.281 -8.594 1 94.94 224 GLN A C 1
ATOM 1681 O O . GLN A 1 224 ? -6.199 22.375 -8.039 1 94.94 224 GLN A O 1
ATOM 1686 N N . ALA A 1 225 ? -5.25 20.484 -8.719 1 96.88 225 ALA A N 1
ATOM 1687 C CA . ALA A 1 225 ? -3.949 20.828 -8.156 1 96.88 225 ALA A CA 1
ATOM 1688 C C . ALA A 1 225 ? -3.418 22.125 -8.766 1 96.88 225 ALA A C 1
ATOM 1690 O O . ALA A 1 225 ? -3.014 23.031 -8.047 1 96.88 225 ALA A O 1
ATOM 1691 N N . ASN A 1 226 ? -3.486 22.203 -10.078 1 97.56 226 ASN A N 1
ATOM 1692 C CA . ASN A 1 226 ? -2.982 23.375 -10.781 1 97.56 226 ASN A CA 1
ATOM 1693 C C . ASN A 1 226 ? -3.77 24.625 -10.414 1 97.56 226 ASN A C 1
ATOM 1695 O O . ASN A 1 226 ? -3.188 25.703 -10.219 1 97.56 226 ASN A O 1
ATOM 1699 N N . ALA A 1 227 ? -5.059 24.469 -10.312 1 96.81 227 ALA A N 1
ATOM 1700 C CA . ALA A 1 227 ? -5.895 25.594 -9.906 1 96.81 227 ALA A CA 1
ATOM 1701 C C . ALA A 1 227 ? -5.547 26.062 -8.492 1 96.81 227 ALA A C 1
ATOM 1703 O O . ALA A 1 227 ? -5.504 27.266 -8.219 1 96.81 227 ALA A O 1
ATOM 1704 N N . MET A 1 228 ? -5.305 25.156 -7.617 1 96.44 228 MET A N 1
ATOM 1705 C CA . MET A 1 228 ? -4.949 25.469 -6.234 1 96.44 228 MET A CA 1
ATOM 1706 C C . MET A 1 228 ? -3.584 26.141 -6.16 1 96.44 228 MET A C 1
ATOM 1708 O O . MET A 1 228 ? -3.406 27.109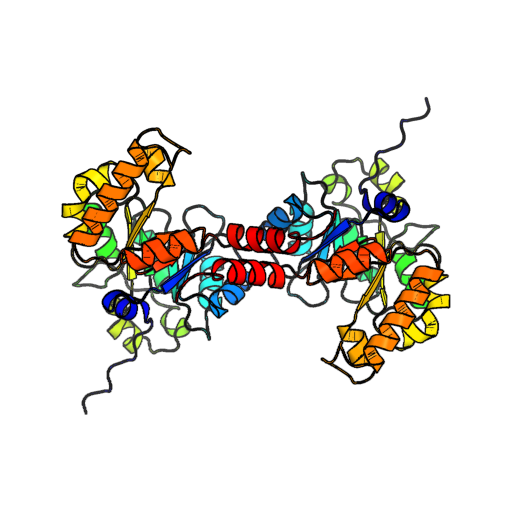 -5.426 1 96.44 228 MET A O 1
ATOM 1712 N N . ILE A 1 229 ? -2.686 25.641 -6.922 1 96.19 229 ILE A N 1
ATOM 1713 C CA . ILE A 1 229 ? -1.357 26.234 -6.98 1 96.19 229 ILE A CA 1
ATOM 1714 C C . ILE A 1 229 ? -1.469 27.688 -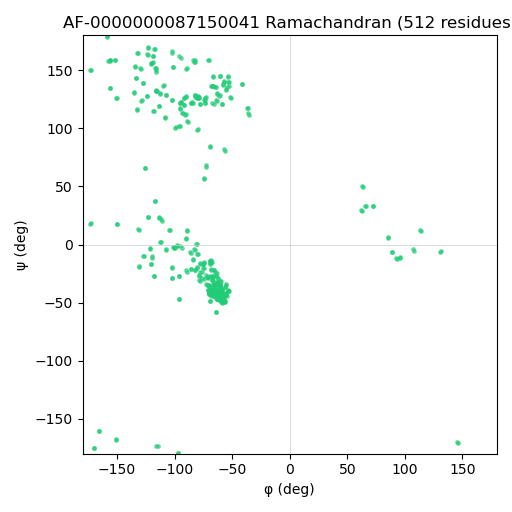7.438 1 96.19 229 ILE A C 1
ATOM 1716 O O . ILE A 1 229 ? -0.858 28.578 -6.848 1 96.19 229 ILE A O 1
ATOM 1720 N N . GLU A 1 230 ? -2.258 27.906 -8.469 1 96.12 230 GLU A N 1
ATOM 1721 C CA . GLU A 1 230 ? -2.457 29.25 -9.008 1 96.12 230 GLU A CA 1
ATOM 1722 C C . GLU A 1 230 ? -3.043 30.172 -7.949 1 96.12 230 GLU A C 1
ATOM 1724 O O . GLU A 1 230 ? -2.721 31.359 -7.914 1 96.12 230 GLU A O 1
ATOM 1729 N N . ARG A 1 231 ? -3.834 29.594 -7.074 1 95.5 231 ARG A N 1
ATOM 1730 C CA . ARG A 1 231 ? -4.473 30.406 -6.035 1 95.5 231 ARG A CA 1
ATOM 1731 C C . ARG A 1 231 ? -3.535 30.609 -4.848 1 95.5 231 ARG A C 1
ATOM 1733 O O . ARG A 1 231 ? -3.85 31.359 -3.928 1 95.5 231 ARG A O 1
ATOM 1740 N N . GLY A 1 232 ? -2.461 29.844 -4.824 1 95.25 232 GLY A N 1
ATOM 1741 C CA . GLY A 1 232 ? -1.459 30.141 -3.809 1 95.25 232 GLY A CA 1
ATOM 1742 C C . GLY A 1 232 ? -1.317 29.031 -2.777 1 95.25 232 GLY A C 1
ATOM 1743 O O . GLY A 1 232 ? -0.674 29.219 -1.743 1 95.25 232 GLY A O 1
ATOM 1744 N N . TYR A 1 233 ? -1.891 27.875 -3.014 1 97.12 233 TYR A N 1
ATOM 1745 C CA . TYR A 1 233 ? -1.715 26.75 -2.098 1 97.12 233 TYR A CA 1
ATOM 1746 C C . TYR A 1 233 ? -0.259 26.297 -2.061 1 97.12 233 TYR A C 1
ATOM 1748 O O . TYR A 1 233 ? 0.392 26.188 -3.102 1 97.12 233 TYR A O 1
ATOM 1756 N N . ALA A 1 234 ? 0.222 26.062 -0.866 1 96.88 234 ALA A N 1
ATOM 1757 C CA . ALA A 1 234 ? 1.639 25.766 -0.665 1 96.88 234 ALA A CA 1
ATOM 1758 C C . ALA A 1 234 ? 1.865 24.281 -0.454 1 96.88 234 ALA A C 1
ATOM 1760 O O . ALA A 1 234 ? 2.957 23.766 -0.717 1 96.88 234 ALA A O 1
ATOM 1761 N N . ALA A 1 235 ? 0.952 23.562 0.059 1 97.94 235 ALA A N 1
ATOM 1762 C CA . ALA A 1 235 ? 1.038 22.125 0.366 1 97.94 235 ALA A CA 1
ATOM 1763 C C . ALA A 1 235 ? -0.194 21.391 -0.138 1 97.94 235 ALA A C 1
ATOM 1765 O O . ALA A 1 235 ? -1.306 21.609 0.35 1 97.94 235 ALA A O 1
ATOM 1766 N N . LEU A 1 236 ? 0.019 20.5 -1.07 1 98 236 LEU A N 1
ATOM 1767 C CA . LEU A 1 236 ? -1.095 19.781 -1.668 1 98 236 LEU A CA 1
ATOM 1768 C C . LEU A 1 236 ? -0.969 18.281 -1.409 1 98 236 LEU A C 1
ATOM 1770 O O . LEU A 1 236 ? 0.026 17.656 -1.795 1 98 236 LEU A O 1
ATOM 1774 N N . ALA A 1 237 ? -1.864 17.734 -0.686 1 98 237 ALA A N 1
ATOM 1775 C CA . ALA A 1 237 ? -1.978 16.281 -0.602 1 98 237 ALA A CA 1
ATOM 1776 C C . ALA A 1 237 ? -2.57 15.703 -1.884 1 98 237 ALA A C 1
ATOM 1778 O O . ALA A 1 237 ? -3.654 16.109 -2.311 1 98 237 ALA A O 1
ATOM 1779 N N . LEU A 1 238 ? -1.944 14.797 -2.463 1 96.94 238 LEU A N 1
ATOM 1780 C CA . LEU A 1 238 ? -2.406 14.141 -3.682 1 96.94 238 LEU A CA 1
ATOM 1781 C C . LEU A 1 238 ? -3.445 13.07 -3.361 1 96.94 238 LEU A C 1
ATOM 1783 O O . LEU A 1 238 ? -4.082 12.531 -4.266 1 96.94 238 LEU A O 1
ATOM 1787 N N . GLY A 1 239 ? -3.645 12.781 -2.125 1 94.31 239 GLY A N 1
ATOM 1788 C CA . GLY A 1 239 ? -4.605 11.805 -1.637 1 94.31 239 GLY A CA 1
ATOM 1789 C C . GLY A 1 239 ? -4.137 11.078 -0.391 1 94.31 239 GLY A C 1
ATOM 1790 O O . GLY A 1 239 ? -3.23 11.547 0.302 1 94.31 239 GLY A O 1
ATOM 1791 N N . PHE A 1 240 ? -4.895 10.078 -0.072 1 95.75 240 PHE A N 1
ATOM 1792 C CA . PHE A 1 240 ? -4.512 9.094 0.935 1 95.75 240 PHE A CA 1
ATOM 1793 C C . PHE A 1 240 ? -3.734 7.945 0.303 1 95.75 240 PHE A C 1
ATOM 1795 O O . PHE A 1 240 ? -3.885 7.668 -0.889 1 95.75 240 PHE A O 1
ATOM 1802 N N . ASP A 1 241 ? -2.895 7.344 1.039 1 96.44 241 ASP A N 1
ATOM 1803 C CA . ASP A 1 241 ? -2.135 6.211 0.518 1 96.44 241 ASP A CA 1
ATOM 1804 C C . ASP A 1 241 ? -3.064 5.152 -0.067 1 96.44 241 ASP A C 1
ATOM 1806 O O . ASP A 1 241 ? -2.812 4.629 -1.154 1 96.44 241 ASP A O 1
ATOM 1810 N N . TRP A 1 242 ? -4.168 4.914 0.576 1 94.81 242 TRP A N 1
ATOM 1811 C CA . TRP A 1 242 ? -5.082 3.906 0.045 1 94.81 242 TRP A CA 1
ATOM 1812 C C . TRP A 1 242 ? -5.703 4.371 -1.268 1 94.81 242 TRP A C 1
ATOM 1814 O O . TRP A 1 242 ? -5.898 3.574 -2.188 1 94.81 242 TRP A O 1
ATOM 1824 N N . SER A 1 243 ? -6.051 5.648 -1.422 1 95.38 243 SER A N 1
ATOM 1825 C CA . SER A 1 243 ? -6.66 6.145 -2.652 1 95.38 243 SER A CA 1
ATOM 1826 C C . SER A 1 243 ? -5.648 6.172 -3.795 1 95.38 243 SER A C 1
ATOM 1828 O O . SER A 1 243 ? -6.012 5.945 -4.953 1 95.38 243 SER A O 1
ATOM 1830 N N . LEU A 1 244 ? -4.41 6.547 -3.498 1 96.44 244 LEU A N 1
ATOM 1831 C CA . LEU A 1 244 ? -3.352 6.496 -4.5 1 96.44 244 LEU A CA 1
ATOM 1832 C C . LEU A 1 244 ? -3.15 5.07 -5.004 1 96.44 244 LEU A C 1
ATOM 1834 O O . LEU A 1 244 ? -2.965 4.852 -6.203 1 96.44 244 LEU A O 1
ATOM 1838 N N . PHE A 1 245 ? -3.168 4.125 -4.055 1 97 245 PHE A N 1
ATOM 1839 C CA . PHE A 1 245 ? -3.043 2.715 -4.41 1 97 245 PHE A CA 1
ATOM 1840 C C . PHE A 1 245 ? -4.184 2.283 -5.32 1 97 245 PHE A C 1
ATOM 1842 O O . PHE A 1 245 ? -3.955 1.651 -6.355 1 97 245 PHE A O 1
ATOM 1849 N N . GLN A 1 246 ? -5.422 2.668 -5.012 1 96 246 GLN A N 1
ATOM 1850 C CA . GLN A 1 246 ? -6.586 2.373 -5.844 1 96 246 GLN A CA 1
ATOM 1851 C C . GLN A 1 246 ? -6.43 2.977 -7.238 1 96 246 GLN A C 1
ATOM 1853 O O . GLN A 1 246 ? -6.789 2.35 -8.234 1 96 246 GLN A O 1
ATOM 1858 N N . ARG A 1 247 ? -5.906 4.184 -7.277 1 94.75 247 ARG A N 1
ATOM 1859 C CA . ARG A 1 247 ? -5.68 4.848 -8.555 1 94.75 247 ARG A CA 1
ATOM 1860 C C . ARG A 1 247 ? -4.703 4.055 -9.422 1 94.75 247 ARG A C 1
ATOM 1862 O O . ARG A 1 247 ? -4.875 3.963 -10.633 1 94.75 247 ARG A O 1
ATOM 1869 N N . GLY A 1 248 ? -3.68 3.557 -8.773 1 96.06 248 GLY A N 1
ATOM 1870 C CA . GLY A 1 248 ? -2.73 2.729 -9.5 1 96.06 248 GLY A CA 1
ATOM 1871 C C . GLY A 1 248 ? -3.354 1.47 -10.078 1 96.06 248 GLY A C 1
ATOM 1872 O O . GLY A 1 248 ? -3.057 1.084 -11.211 1 96.06 248 GLY A O 1
ATOM 1873 N N . ILE A 1 249 ? -4.211 0.773 -9.297 1 95.38 249 ILE A N 1
ATOM 1874 C CA . ILE A 1 249 ? -4.906 -0.426 -9.75 1 95.38 249 ILE A CA 1
ATOM 1875 C C . ILE A 1 249 ? -5.836 -0.076 -10.914 1 95.38 249 ILE A C 1
ATOM 1877 O O . ILE A 1 249 ? -5.84 -0.761 -11.938 1 95.38 249 ILE A O 1
ATOM 1881 N N . ALA A 1 250 ? -6.625 1.037 -10.75 1 94.5 250 ALA A N 1
ATOM 1882 C CA . ALA A 1 250 ? -7.527 1.483 -11.805 1 94.5 250 ALA A CA 1
ATOM 1883 C C . ALA A 1 250 ? -6.758 1.79 -13.086 1 94.5 250 ALA A C 1
ATOM 1885 O O . ALA A 1 250 ? -7.184 1.408 -14.18 1 94.5 250 ALA A O 1
ATOM 1886 N N . ALA A 1 251 ? -5.629 2.5 -12.914 1 93.5 251 ALA A N 1
ATOM 1887 C CA . ALA A 1 251 ? -4.793 2.846 -14.062 1 93.5 251 ALA A CA 1
ATOM 1888 C C . ALA A 1 251 ? -4.285 1.592 -14.766 1 93.5 251 ALA A C 1
ATOM 1890 O O . ALA A 1 251 ? -4.148 1.574 -15.992 1 93.5 251 ALA A O 1
ATOM 1891 N N . ALA A 1 252 ? -4.012 0.574 -14 1 92.31 252 ALA A N 1
ATOM 1892 C CA . ALA A 1 252 ? -3.502 -0.675 -14.562 1 92.31 252 ALA A CA 1
ATOM 1893 C C . ALA A 1 252 ? -4.562 -1.362 -15.422 1 92.31 252 ALA A C 1
ATOM 1895 O O . ALA A 1 252 ? -4.234 -2.047 -16.391 1 92.31 252 ALA A O 1
ATOM 1896 N N . PHE A 1 253 ? -5.844 -1.199 -15.109 1 94.06 253 PHE A N 1
ATOM 1897 C CA . PHE A 1 253 ? -6.938 -1.805 -15.852 1 94.06 253 PHE A CA 1
ATOM 1898 C C . PHE A 1 253 ? -7.281 -0.97 -17.078 1 94.06 253 PHE A C 1
ATOM 1900 O O . PHE A 1 253 ? -7.91 -1.466 -18.016 1 94.06 253 PHE A O 1
ATOM 1907 N N . ALA A 1 254 ? -6.891 0.343 -17 1 92.62 254 ALA A N 1
ATOM 1908 C CA . ALA A 1 254 ? -7.309 1.263 -18.062 1 92.62 254 ALA A CA 1
ATOM 1909 C C . ALA A 1 254 ? -6.805 0.798 -19.422 1 92.62 254 ALA A C 1
ATOM 1911 O O . ALA A 1 254 ? -5.605 0.585 -19.609 1 92.62 254 ALA A O 1
ATOM 1912 N N . GLY A 1 255 ? -7.684 0.547 -20.375 1 91.25 255 GLY A N 1
ATOM 1913 C CA . GLY A 1 255 ? -7.324 0.159 -21.734 1 91.25 255 GLY A CA 1
ATOM 1914 C C . GLY A 1 255 ? -7.344 -1.343 -21.953 1 91.25 255 GLY A C 1
ATOM 1915 O O . GLY A 1 255 ? -7.195 -1.816 -23.078 1 91.25 255 GLY A O 1
ATOM 1916 N N . ILE A 1 256 ? -7.453 -2.139 -20.859 1 93.81 256 ILE A N 1
ATOM 1917 C CA . ILE A 1 256 ? -7.508 -3.59 -21 1 93.81 256 ILE A CA 1
ATOM 1918 C C . ILE A 1 256 ? -8.914 -4.02 -21.406 1 93.81 256 ILE A C 1
ATOM 1920 O O . ILE A 1 256 ? -9.906 -3.551 -20.828 1 93.81 256 ILE A O 1
ATOM 1924 N N . ARG A 1 257 ? -8.992 -4.789 -22.469 1 82.19 257 ARG A N 1
ATOM 1925 C CA . ARG A 1 257 ? -10.258 -5.344 -22.922 1 82.19 257 ARG A CA 1
ATOM 1926 C C . ARG A 1 257 ? -10.641 -6.578 -22.109 1 82.19 257 ARG A C 1
ATOM 1928 O O . ARG A 1 257 ? -9.961 -7.609 -22.188 1 82.19 257 ARG A O 1
ATOM 1935 N N . ARG A 1 258 ? -11.547 -6.359 -21.078 1 75.31 258 ARG A N 1
ATOM 1936 C CA . ARG A 1 258 ? -11.922 -7.441 -20.188 1 75.31 258 ARG A CA 1
ATOM 1937 C C . ARG A 1 258 ? -13.141 -8.195 -20.719 1 75.31 258 ARG A C 1
ATOM 1939 O O . ARG A 1 258 ? -13.945 -7.633 -21.469 1 75.31 258 ARG A O 1
ATOM 1946 N N . MET B 1 1 ? -30.922 -39.062 -2.281 1 38.34 1 MET B N 1
ATOM 1947 C CA . MET B 1 1 ? -30.906 -37.625 -2.33 1 38.34 1 MET B CA 1
ATOM 1948 C C . MET B 1 1 ? -29.547 -37.094 -2.781 1 38.34 1 MET B C 1
ATOM 1950 O O . MET B 1 1 ? -28.547 -37.312 -2.109 1 38.34 1 MET B O 1
ATOM 1954 N N . THR B 1 2 ? -29.297 -37 -4.02 1 44.31 2 THR B N 1
ATOM 1955 C CA . THR B 1 2 ? -28.016 -36.625 -4.617 1 44.31 2 THR B CA 1
ATOM 1956 C C . THR B 1 2 ? -27.547 -35.281 -4.102 1 44.31 2 THR B C 1
ATOM 1958 O O . THR B 1 2 ? -28.25 -34.281 -4.234 1 44.31 2 THR B O 1
ATOM 1961 N N . SER B 1 3 ? -26.938 -35.156 -2.918 1 55.34 3 SER B N 1
ATOM 1962 C CA . SER B 1 3 ? -26.469 -33.969 -2.252 1 55.34 3 SER B CA 1
ATOM 1963 C C . SER B 1 3 ? -25.922 -32.938 -3.26 1 55.34 3 SER B C 1
ATOM 1965 O O . SER B 1 3 ? -25.25 -33.312 -4.223 1 55.34 3 SER B O 1
ATOM 1967 N N . ALA B 1 4 ? -26.641 -31.891 -3.354 1 64.12 4 ALA B N 1
ATOM 1968 C CA . ALA B 1 4 ? -26.234 -30.812 -4.238 1 64.12 4 ALA B CA 1
ATOM 1969 C C . ALA B 1 4 ? -24.719 -30.641 -4.242 1 64.12 4 ALA B C 1
ATOM 1971 O O . ALA B 1 4 ? -24.094 -30.656 -3.184 1 64.12 4 ALA B O 1
ATOM 1972 N N . PRO B 1 5 ? -24.062 -30.844 -5.453 1 72.38 5 PRO B N 1
ATOM 1973 C CA . PRO B 1 5 ? -22.609 -30.641 -5.496 1 72.38 5 PRO B CA 1
ATOM 1974 C C . PRO B 1 5 ? -22.172 -29.406 -4.711 1 72.38 5 PRO B C 1
ATOM 1976 O O . PRO B 1 5 ? -22.922 -28.422 -4.625 1 72.38 5 PRO B O 1
ATOM 1979 N N . LEU B 1 6 ? -21.062 -29.594 -3.988 1 76.62 6 LEU B N 1
ATOM 1980 C CA . LEU B 1 6 ? -20.547 -28.5 -3.189 1 76.62 6 LEU B CA 1
ATOM 1981 C C . LEU B 1 6 ? -20.016 -27.375 -4.086 1 76.62 6 LEU B C 1
ATOM 1983 O O . LEU B 1 6 ? -19.453 -27.641 -5.145 1 76.62 6 LEU B O 1
ATOM 1987 N N . THR B 1 7 ? -20.344 -26.172 -3.736 1 80.5 7 THR B N 1
ATOM 1988 C CA . THR B 1 7 ? -19.844 -25 -4.453 1 80.5 7 THR B CA 1
ATOM 1989 C C . THR B 1 7 ? -18.328 -24.906 -4.336 1 80.5 7 THR B C 1
ATOM 1991 O O . THR B 1 7 ? -17.766 -25 -3.236 1 80.5 7 THR B O 1
ATOM 1994 N N . PRO B 1 8 ? -17.641 -24.875 -5.48 1 86.88 8 PRO B N 1
ATOM 1995 C CA . PRO B 1 8 ? -16.188 -24.734 -5.434 1 86.88 8 PRO B CA 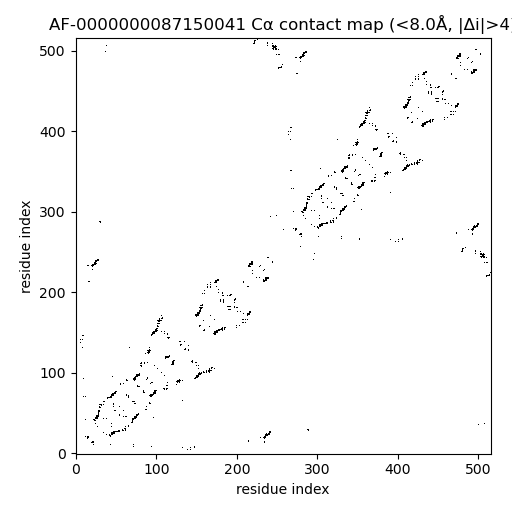1
ATOM 1996 C C . PRO B 1 8 ? -15.742 -23.516 -4.602 1 86.88 8 PRO B C 1
ATOM 1998 O O . PRO B 1 8 ? -16.422 -22.484 -4.605 1 86.88 8 PRO B O 1
ATOM 2001 N N . LEU B 1 9 ? -14.648 -23.688 -3.92 1 88.06 9 LEU B N 1
ATOM 2002 C CA . LEU B 1 9 ? -14.125 -22.609 -3.092 1 88.06 9 LEU B CA 1
ATOM 2003 C C . LEU B 1 9 ? -13.492 -21.531 -3.955 1 88.06 9 LEU B C 1
ATOM 2005 O O . LEU B 1 9 ? -13.32 -20.391 -3.508 1 88.06 9 LEU B O 1
ATOM 2009 N N . ASN B 1 10 ? -12.93 -21.859 -5.125 1 86.5 10 ASN B N 1
ATOM 2010 C CA . ASN B 1 10 ? -12.461 -20.797 -6.004 1 86.5 10 ASN B CA 1
ATOM 2011 C C . ASN B 1 10 ? -12.891 -21.031 -7.449 1 86.5 10 ASN B C 1
ATOM 2013 O O . ASN B 1 10 ? -13.211 -22.172 -7.832 1 86.5 10 ASN B O 1
ATOM 2017 N N . ARG B 1 11 ? -13.008 -20.047 -8.172 1 90 11 ARG B N 1
ATOM 2018 C CA . ARG B 1 11 ? -13.586 -20.031 -9.508 1 90 11 ARG B CA 1
ATOM 2019 C C . ARG B 1 11 ? -12.492 -20.031 -10.57 1 90 11 ARG B C 1
ATOM 2021 O O . ARG B 1 11 ? -12.781 -19.953 -11.773 1 90 11 ARG B O 1
ATOM 2028 N N . LEU B 1 12 ? -11.203 -20 -10.141 1 95.56 12 LEU B N 1
ATOM 2029 C CA . LEU B 1 12 ? -10.109 -19.719 -11.07 1 95.56 12 LEU B CA 1
ATOM 2030 C C . LEU B 1 12 ? -9.914 -20.891 -12.039 1 95.56 12 LEU B C 1
ATOM 2032 O O . LEU B 1 12 ? -9.75 -20.672 -13.242 1 95.56 12 LEU B O 1
ATOM 2036 N N . ARG B 1 13 ? -10.008 -22.109 -11.547 1 92 13 ARG B N 1
ATOM 2037 C CA . ARG B 1 13 ? -9.781 -23.266 -12.406 1 92 13 ARG B CA 1
ATOM 2038 C C . ARG B 1 13 ? -10.797 -23.297 -13.547 1 92 13 ARG B C 1
ATOM 2040 O O . ARG B 1 13 ? -10.43 -23.531 -14.703 1 92 13 ARG B O 1
ATOM 2047 N N . GLN B 1 14 ? -12.016 -23.109 -13.133 1 90.25 14 GLN B N 1
ATOM 2048 C CA . GLN B 1 14 ? -13.062 -23.109 -14.156 1 90.25 14 GLN B CA 1
ATOM 2049 C C . GLN B 1 14 ? -12.859 -21.953 -15.148 1 90.25 14 GLN B C 1
ATOM 2051 O O . GLN B 1 14 ? -12.992 -22.156 -16.359 1 90.25 14 GLN B O 1
ATOM 2056 N N . ALA B 1 15 ? -12.555 -20.781 -14.641 1 94.25 15 ALA B N 1
ATOM 2057 C CA . ALA B 1 15 ? -12.312 -19.641 -15.508 1 94.25 15 ALA B CA 1
ATOM 2058 C C . ALA B 1 15 ? -11.195 -19.938 -16.5 1 94.25 15 ALA B C 1
ATOM 2060 O O . ALA B 1 15 ? -11.32 -19.625 -17.703 1 94.25 15 ALA B O 1
ATOM 2061 N N . TRP B 1 16 ? -10.133 -20.531 -16.031 1 94.38 16 TRP B N 1
ATOM 2062 C CA . TRP B 1 16 ? -8.969 -20.797 -16.875 1 94.38 16 TRP B CA 1
ATOM 2063 C C . TRP B 1 16 ? -9.258 -21.875 -17.906 1 94.38 16 TRP B C 1
ATOM 2065 O O . TRP B 1 16 ? -8.82 -21.797 -19.047 1 94.38 16 TRP B O 1
ATOM 2075 N N . ARG B 1 17 ? -10.047 -22.828 -17.531 1 85.62 17 ARG B N 1
ATOM 2076 C CA . ARG B 1 17 ? -10.469 -23.875 -18.453 1 85.62 17 ARG B CA 1
ATOM 2077 C C . ARG B 1 17 ? -11.32 -23.281 -19.578 1 85.62 17 ARG B C 1
ATOM 2079 O O . ARG B 1 17 ? -11.266 -23.75 -20.719 1 85.62 17 ARG B O 1
ATOM 2086 N N . GLU B 1 18 ? -12.039 -22.281 -19.219 1 89.44 18 GLU B N 1
ATOM 2087 C CA . GLU B 1 18 ? -12.922 -21.641 -20.188 1 89.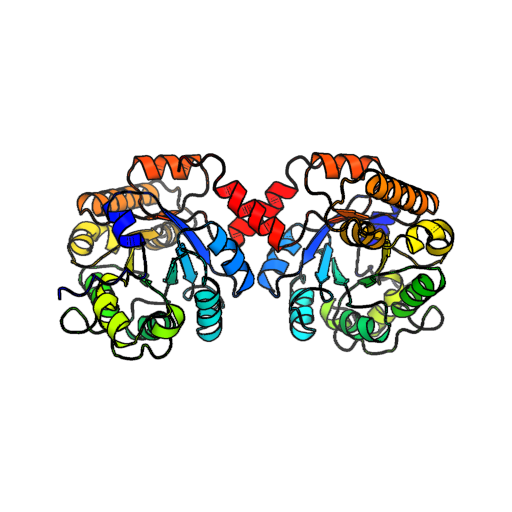44 18 GLU B CA 1
ATOM 2088 C C . GLU B 1 18 ? -12.211 -20.516 -20.922 1 89.44 18 GLU B C 1
ATOM 2090 O O . GLU B 1 18 ? -12.836 -19.75 -21.672 1 89.44 18 GLU B O 1
ATOM 2095 N N . LYS B 1 19 ? -10.953 -20.344 -20.688 1 88.94 19 LYS B N 1
ATOM 2096 C CA . LYS B 1 19 ? -10.086 -19.359 -21.344 1 88.94 19 LYS B CA 1
ATOM 2097 C C . LYS B 1 19 ? -10.555 -17.938 -21.062 1 88.94 19 LYS B C 1
ATOM 2099 O O . LYS B 1 19 ? -10.516 -17.078 -21.953 1 88.94 19 LYS B O 1
ATOM 2104 N N . ARG B 1 20 ? -11.148 -17.781 -19.938 1 94 20 ARG B N 1
ATOM 2105 C CA . ARG B 1 20 ? -11.492 -16.438 -19.484 1 94 20 ARG B CA 1
ATOM 2106 C C . ARG B 1 20 ? -10.312 -15.789 -18.781 1 94 20 ARG B C 1
ATOM 2108 O O . ARG B 1 20 ? -9.82 -16.312 -17.766 1 94 20 ARG B O 1
ATOM 2115 N N . PRO B 1 21 ? -9.945 -14.672 -19.297 1 96 21 PRO B N 1
ATOM 2116 C CA . PRO B 1 21 ? -8.805 -14.023 -18.641 1 96 21 PRO B CA 1
ATOM 2117 C C . PRO B 1 21 ? -9.117 -13.547 -17.219 1 96 21 PRO B C 1
ATOM 2119 O O . PRO B 1 21 ? -10.234 -13.094 -16.953 1 96 21 PRO B O 1
ATOM 2122 N N . THR B 1 22 ? -8.25 -13.766 -16.328 1 98 22 THR B N 1
ATOM 2123 C CA . THR B 1 22 ? -8.344 -13.273 -14.953 1 98 22 THR B CA 1
ATOM 2124 C C . THR B 1 22 ? -7.16 -12.367 -14.625 1 98 22 THR B C 1
ATOM 2126 O O . THR B 1 22 ? -6.113 -12.445 -15.273 1 98 22 THR B O 1
ATOM 2129 N N . PHE B 1 23 ? -7.363 -11.5 -13.648 1 98.19 23 PHE B N 1
ATOM 2130 C CA . PHE B 1 23 ? -6.371 -10.484 -13.336 1 98.19 23 PHE B CA 1
ATOM 2131 C C . PHE B 1 23 ? -6.016 -10.516 -11.852 1 98.19 23 PHE B C 1
ATOM 2133 O O . PHE B 1 23 ? -6.887 -10.703 -11 1 98.19 23 PHE B O 1
ATOM 2140 N N . GLY B 1 24 ? -4.793 -10.367 -11.57 1 98.25 24 GLY B N 1
ATOM 2141 C CA . GLY B 1 24 ? -4.312 -10.359 -10.203 1 98.25 24 GLY B CA 1
ATOM 2142 C C . GLY B 1 24 ? -3.07 -9.516 -10.008 1 98.25 24 GLY B C 1
ATOM 2143 O O . GLY B 1 24 ? -2.758 -8.664 -10.844 1 98.25 24 GLY B O 1
ATOM 2144 N N . ALA B 1 25 ? -2.451 -9.68 -8.852 1 98.38 25 ALA B N 1
ATOM 2145 C CA . ALA B 1 25 ? -1.21 -9.008 -8.477 1 98.38 25 ALA B CA 1
ATOM 2146 C C . ALA B 1 25 ? -0.408 -9.852 -7.492 1 98.38 25 ALA B C 1
ATOM 2148 O O . ALA B 1 25 ? -0.945 -10.773 -6.875 1 98.38 25 ALA B O 1
ATOM 2149 N N . ILE B 1 26 ? 0.871 -9.555 -7.453 1 98.25 26 ILE B N 1
ATOM 2150 C CA . ILE B 1 26 ? 1.747 -10.172 -6.457 1 98.25 26 ILE B CA 1
ATOM 2151 C C . ILE B 1 26 ? 1.879 -9.242 -5.25 1 98.25 26 ILE B C 1
ATOM 2153 O O . ILE B 1 26 ? 2.236 -8.07 -5.391 1 98.25 26 ILE B O 1
ATOM 2157 N N . ALA B 1 27 ? 1.526 -9.734 -4.141 1 98.19 27 ALA B N 1
ATOM 2158 C CA . ALA B 1 27 ? 1.607 -8.961 -2.902 1 98.19 27 ALA B CA 1
ATOM 2159 C C . ALA B 1 27 ? 2.943 -9.188 -2.201 1 98.19 27 ALA B C 1
ATOM 2161 O O . ALA B 1 27 ? 3.248 -10.312 -1.78 1 98.19 27 ALA B O 1
ATOM 2162 N N . THR B 1 28 ? 3.693 -8.133 -2.021 1 97.25 28 THR B N 1
ATOM 2163 C CA . THR B 1 28 ? 5.004 -8.227 -1.388 1 97.25 28 THR B CA 1
ATOM 2164 C C . THR B 1 28 ? 5.059 -7.359 -0.131 1 97.25 28 THR B C 1
ATOM 2166 O O . THR B 1 28 ? 5.98 -7.492 0.68 1 97.25 28 THR B O 1
ATOM 2169 N N . ILE B 1 29 ? 4.133 -6.438 0.024 1 95.88 29 ILE B N 1
ATOM 2170 C CA . ILE B 1 29 ? 4.043 -5.574 1.195 1 95.88 29 ILE B CA 1
ATOM 2171 C C . ILE B 1 29 ? 3.25 -6.277 2.295 1 95.88 29 ILE B C 1
ATOM 2173 O O . ILE B 1 29 ? 2.111 -6.699 2.074 1 95.88 29 ILE B O 1
ATOM 2177 N N . PRO B 1 30 ? 3.871 -6.465 3.482 1 96.12 30 PRO B N 1
ATOM 2178 C CA . PRO B 1 30 ? 3.129 -7.094 4.578 1 96.12 30 PRO B CA 1
ATOM 2179 C C . PRO B 1 30 ? 2.014 -6.203 5.121 1 96.12 30 PRO B C 1
ATOM 2181 O O . PRO B 1 30 ? 2.209 -5.508 6.121 1 96.12 30 PRO B O 1
ATOM 2184 N N . SER B 1 31 ? 0.819 -6.266 4.441 1 95.75 31 SER B N 1
ATOM 2185 C CA . SER B 1 31 ? -0.258 -5.34 4.773 1 95.75 31 SER B CA 1
ATOM 2186 C C . SER B 1 31 ? -1.624 -5.957 4.5 1 95.75 31 SER B C 1
ATOM 2188 O O . SER B 1 31 ? -1.916 -6.352 3.367 1 95.75 31 SER B O 1
ATOM 2190 N N . ILE B 1 32 ? -2.463 -5.926 5.555 1 94.06 32 ILE B N 1
ATOM 2191 C CA . ILE B 1 32 ? -3.84 -6.391 5.422 1 94.06 32 ILE B CA 1
ATOM 2192 C C . ILE B 1 32 ? -4.645 -5.387 4.594 1 94.06 32 ILE B C 1
ATOM 2194 O O . ILE B 1 32 ? -5.469 -5.781 3.768 1 94.06 32 ILE B O 1
ATOM 2198 N N . GLN B 1 33 ? -4.34 -4.145 4.738 1 94.38 33 GLN B N 1
ATOM 2199 C CA . GLN B 1 33 ? -5.117 -3.094 4.082 1 94.38 33 GLN B CA 1
ATOM 2200 C C . GLN B 1 33 ? -4.895 -3.107 2.574 1 94.38 33 GLN B C 1
ATOM 2202 O O . GLN B 1 33 ? -5.844 -2.965 1.8 1 94.38 33 GLN B O 1
ATOM 2207 N N . THR B 1 34 ? -3.627 -3.289 2.148 1 96.25 34 THR B N 1
ATOM 2208 C CA . THR B 1 34 ? -3.355 -3.332 0.715 1 96.25 34 THR B CA 1
ATOM 2209 C C . THR B 1 34 ? -4.07 -4.512 0.065 1 96.25 34 THR B C 1
ATOM 2211 O O . THR B 1 34 ? -4.586 -4.398 -1.05 1 96.25 34 THR B O 1
ATOM 2214 N N . VAL B 1 35 ? -4.16 -5.586 0.771 1 97 35 VAL B N 1
ATOM 2215 C CA . VAL B 1 35 ? -4.84 -6.762 0.24 1 97 35 VAL B CA 1
ATOM 2216 C C . VAL B 1 35 ? -6.34 -6.496 0.148 1 97 35 VAL B C 1
ATOM 2218 O O . VAL B 1 35 ? -6.98 -6.84 -0.848 1 97 35 VAL B O 1
ATOM 2221 N N . GLN B 1 36 ? -6.852 -5.852 1.187 1 95.88 36 GLN B N 1
ATOM 2222 C CA . GLN B 1 36 ? -8.273 -5.516 1.161 1 95.88 36 GLN B CA 1
ATOM 2223 C C . GLN B 1 36 ? -8.602 -4.625 -0.033 1 95.88 36 GLN B C 1
ATOM 2225 O O . GLN B 1 36 ? -9.648 -4.793 -0.667 1 95.88 36 GLN B O 1
ATOM 2230 N N . ILE B 1 37 ? -7.727 -3.777 -0.273 1 96.5 37 ILE B N 1
ATOM 2231 C CA . ILE B 1 37 ? -7.93 -2.861 -1.391 1 96.5 37 ILE B CA 1
ATOM 2232 C C . ILE B 1 37 ? -7.84 -3.629 -2.709 1 96.5 37 ILE B C 1
ATOM 2234 O O . ILE B 1 37 ? -8.734 -3.529 -3.551 1 96.5 37 ILE B O 1
ATOM 2238 N N . MET B 1 38 ? -6.848 -4.441 -2.936 1 98 38 MET B N 1
ATOM 2239 C CA . MET B 1 38 ? -6.664 -5.211 -4.16 1 98 38 MET B CA 1
ATOM 2240 C C . MET B 1 38 ? -7.82 -6.18 -4.379 1 98 38 MET B C 1
ATOM 2242 O O . MET B 1 38 ? -8.305 -6.336 -5.5 1 98 38 MET B O 1
ATOM 2246 N N . ALA B 1 39 ? -8.281 -6.77 -3.289 1 97.5 39 ALA B N 1
ATOM 2247 C CA . ALA B 1 39 ? -9.281 -7.832 -3.365 1 97.5 39 ALA B CA 1
ATOM 2248 C C . ALA B 1 39 ? -10.617 -7.289 -3.857 1 97.5 39 ALA B C 1
ATOM 2250 O O . ALA B 1 39 ? -11.492 -8.055 -4.273 1 97.5 39 ALA B O 1
ATOM 2251 N N . GLN B 1 40 ? -10.742 -5.973 -3.836 1 94.94 40 GLN B N 1
ATOM 2252 C CA . GLN B 1 40 ? -11.992 -5.371 -4.297 1 94.94 40 GLN B CA 1
ATOM 2253 C C . GLN B 1 40 ? -12.094 -5.418 -5.82 1 94.94 40 GLN B C 1
ATOM 2255 O O . GLN B 1 40 ? -13.188 -5.312 -6.379 1 94.94 40 GLN B O 1
ATOM 2260 N N . SER B 1 41 ? -10.961 -5.578 -6.504 1 95.81 41 SER B N 1
ATOM 2261 C CA . SER B 1 41 ? -10.992 -5.418 -7.953 1 95.81 41 SER B CA 1
ATOM 2262 C C . SER B 1 41 ? -10.312 -6.59 -8.656 1 95.81 41 SER B C 1
ATOM 2264 O O . SER B 1 41 ? -10.516 -6.797 -9.859 1 95.81 41 SER B O 1
ATOM 2266 N N . LEU B 1 42 ? -9.492 -7.359 -7.98 1 97.81 42 LEU B N 1
ATOM 2267 C CA . LEU B 1 42 ? -8.672 -8.383 -8.617 1 97.81 42 LEU B CA 1
ATOM 2268 C C . LEU B 1 42 ? -9.289 -9.766 -8.422 1 97.81 42 LEU B C 1
ATOM 2270 O O . LEU B 1 42 ? -9.938 -10.023 -7.406 1 97.81 42 LEU B O 1
ATOM 2274 N N . ASP B 1 43 ? -9.008 -10.633 -9.336 1 98.06 43 ASP B N 1
ATOM 2275 C CA . ASP B 1 43 ? -9.484 -12.008 -9.266 1 98.06 43 ASP B CA 1
ATOM 2276 C C . ASP B 1 43 ? -8.648 -12.836 -8.297 1 98.06 43 ASP B C 1
ATOM 2278 O O . ASP B 1 43 ? -9.148 -13.773 -7.676 1 98.06 43 ASP B O 1
ATOM 2282 N N . TRP B 1 44 ? -7.43 -12.508 -8.18 1 98.56 44 TRP B N 1
ATOM 2283 C CA . TRP B 1 44 ? -6.523 -13.281 -7.34 1 98.56 44 TRP B CA 1
ATOM 2284 C C . TRP B 1 44 ? -5.348 -12.43 -6.875 1 98.56 44 TRP B C 1
ATOM 2286 O O . TRP B 1 44 ? -5.066 -11.375 -7.457 1 98.56 44 TRP B O 1
ATOM 2296 N N . ILE B 1 45 ? -4.734 -12.836 -5.824 1 98.62 45 ILE B N 1
ATOM 2297 C CA . ILE B 1 45 ? -3.486 -12.281 -5.32 1 98.62 45 ILE B CA 1
ATOM 2298 C C . ILE B 1 45 ? -2.525 -13.414 -4.961 1 98.62 45 ILE B C 1
ATOM 2300 O O . ILE B 1 45 ? -2.953 -14.477 -4.5 1 98.62 45 ILE B O 1
ATOM 2304 N N . VAL B 1 46 ? -1.264 -13.219 -5.211 1 98.69 46 VAL B N 1
ATOM 2305 C CA . VAL B 1 46 ? -0.221 -14.125 -4.734 1 98.69 46 VAL B CA 1
ATOM 2306 C C . VAL B 1 46 ? 0.572 -13.453 -3.615 1 98.69 46 VAL B C 1
ATOM 2308 O O . VAL B 1 46 ? 1.277 -12.469 -3.85 1 98.69 46 VAL B O 1
ATOM 2311 N N . VAL B 1 47 ? 0.381 -13.945 -2.406 1 98.69 47 VAL B N 1
ATOM 2312 C CA . VAL B 1 47 ? 1.182 -13.484 -1.278 1 98.69 47 VAL B CA 1
ATOM 2313 C C . VAL B 1 47 ? 2.596 -14.047 -1.382 1 98.69 47 VAL B C 1
ATOM 2315 O O . VAL B 1 47 ? 2.783 -15.266 -1.377 1 98.69 47 VAL B O 1
ATOM 2318 N N . ASP B 1 48 ? 3.568 -13.18 -1.42 1 98.38 48 ASP B N 1
ATOM 2319 C CA . ASP B 1 48 ? 4.934 -13.602 -1.716 1 98.38 48 ASP B CA 1
ATOM 2320 C C . ASP B 1 48 ? 5.691 -13.945 -0.436 1 98.38 48 ASP B C 1
ATOM 2322 O O . ASP B 1 48 ? 6.082 -13.055 0.322 1 98.38 48 ASP B O 1
ATOM 2326 N N . LEU B 1 49 ? 6.012 -15.188 -0.23 1 97.56 49 LEU B N 1
ATOM 2327 C CA . LEU B 1 49 ? 6.848 -15.633 0.877 1 97.56 49 LEU B CA 1
ATOM 2328 C C . LEU B 1 49 ? 8.258 -15.969 0.392 1 97.56 49 LEU B C 1
ATOM 2330 O O . LEU B 1 49 ? 9.047 -16.547 1.134 1 97.56 49 LEU B O 1
ATOM 2334 N N . GLU B 1 50 ? 8.562 -15.586 -0.803 1 95.69 50 GLU B N 1
ATOM 2335 C CA . GLU B 1 50 ? 9.852 -15.938 -1.393 1 95.69 50 GLU B CA 1
ATOM 2336 C C . GLU B 1 50 ? 10.867 -14.812 -1.218 1 95.69 50 GLU B C 1
ATOM 2338 O O . GLU B 1 50 ? 12.008 -15.055 -0.838 1 95.69 50 GLU B O 1
ATOM 2343 N N . HIS B 1 51 ? 10.469 -13.555 -1.519 1 90.25 51 HIS B N 1
ATOM 2344 C CA . HIS B 1 51 ? 11.445 -12.484 -1.666 1 90.25 51 HIS B CA 1
ATOM 2345 C C . HIS B 1 51 ? 11.203 -11.367 -0.654 1 90.25 51 HIS B C 1
ATOM 2347 O O . HIS B 1 51 ? 12.039 -10.484 -0.489 1 90.25 51 HIS B O 1
ATOM 2353 N N . GLY B 1 52 ? 10.156 -11.359 0.025 1 82.5 52 GLY B N 1
ATOM 2354 C CA . GLY B 1 52 ? 9.805 -10.211 0.852 1 82.5 52 GLY B CA 1
ATOM 2355 C C . GLY B 1 52 ? 9.766 -10.539 2.332 1 82.5 52 GLY B C 1
ATOM 2356 O O . GLY B 1 52 ? 10.141 -11.641 2.744 1 82.5 52 GLY B O 1
ATOM 2357 N N . PRO B 1 53 ? 9.312 -9.57 3.1 1 91.25 53 PRO B N 1
ATOM 2358 C CA . PRO B 1 53 ? 9.344 -9.664 4.559 1 91.25 53 PRO B CA 1
ATOM 2359 C C . PRO B 1 53 ? 8.078 -10.305 5.137 1 91.25 53 PRO B C 1
ATOM 2361 O O . PRO B 1 53 ? 7.855 -10.258 6.348 1 91.25 53 PRO B O 1
ATOM 2364 N N . ILE B 1 54 ? 7.293 -10.875 4.363 1 95 54 ILE B N 1
ATOM 2365 C CA . ILE B 1 54 ? 6.035 -11.445 4.84 1 95 54 ILE B CA 1
ATOM 2366 C C . ILE B 1 54 ? 6.305 -12.781 5.523 1 95 54 ILE B C 1
ATOM 2368 O O . ILE B 1 54 ? 6.859 -13.703 4.91 1 95 54 ILE B O 1
ATOM 2372 N N . ASP B 1 55 ? 5.918 -12.859 6.789 1 94.56 55 ASP B N 1
ATOM 2373 C CA . ASP B 1 55 ? 6 -14.125 7.516 1 94.56 55 ASP B CA 1
ATOM 2374 C C . ASP B 1 55 ? 4.656 -14.844 7.516 1 94.56 55 ASP B C 1
ATOM 2376 O O . ASP B 1 55 ? 3.678 -14.344 6.953 1 94.56 55 ASP B O 1
ATOM 2380 N N . LEU B 1 56 ? 4.598 -15.977 8.141 1 94.44 56 LEU B N 1
ATOM 2381 C CA . LEU B 1 56 ? 3.406 -16.812 8.062 1 94.44 56 LEU B CA 1
ATOM 2382 C C . LEU B 1 56 ? 2.232 -16.156 8.781 1 94.44 56 LEU B C 1
ATOM 2384 O O . LEU B 1 56 ? 1.089 -16.25 8.328 1 94.44 56 LEU B O 1
ATOM 2388 N N . GLY B 1 57 ? 2.5 -15.547 9.898 1 94.88 57 GLY B N 1
ATOM 2389 C CA . GLY B 1 57 ? 1.438 -14.836 10.602 1 94.88 57 GLY B CA 1
ATOM 2390 C C . GLY B 1 57 ? 0.826 -13.719 9.773 1 94.88 57 GLY B C 1
ATOM 2391 O O . GLY B 1 57 ? -0.398 -13.602 9.695 1 94.88 57 GLY B O 1
ATOM 2392 N N . THR B 1 58 ? 1.688 -12.922 9.18 1 96.31 58 THR B N 1
ATOM 2393 C CA . THR B 1 58 ? 1.236 -11.844 8.305 1 96.31 58 THR B CA 1
ATOM 2394 C C . THR B 1 58 ? 0.522 -12.398 7.078 1 96.31 58 THR B C 1
ATOM 2396 O O . THR B 1 58 ? -0.513 -11.875 6.66 1 96.31 58 THR B O 1
ATOM 2399 N N . ALA B 1 59 ? 1.067 -13.461 6.559 1 97.12 59 ALA B N 1
ATOM 2400 C CA . ALA B 1 59 ? 0.416 -14.109 5.422 1 97.12 59 ALA B CA 1
ATOM 2401 C C . ALA B 1 59 ? -0.997 -14.555 5.781 1 97.12 59 ALA B C 1
ATOM 2403 O O . ALA B 1 59 ? -1.93 -14.383 4.992 1 97.12 59 ALA B O 1
ATOM 2404 N N . HIS B 1 60 ? -1.141 -15.117 6.945 1 96.56 60 HIS B N 1
ATOM 2405 C CA . HIS B 1 60 ? -2.457 -15.531 7.414 1 96.56 60 HIS B CA 1
ATOM 2406 C C . HIS B 1 60 ? -3.43 -14.359 7.438 1 96.56 60 HIS B C 1
ATOM 2408 O O . HIS B 1 60 ? -4.539 -14.461 6.91 1 96.56 60 HIS B O 1
ATOM 2414 N N . ALA B 1 61 ? -2.99 -13.281 8.023 1 96.81 61 ALA B N 1
ATOM 2415 C CA . ALA B 1 61 ? -3.83 -12.094 8.102 1 96.81 61 ALA B CA 1
ATOM 2416 C C . ALA B 1 61 ? -4.184 -11.57 6.715 1 96.81 61 ALA B C 1
ATOM 2418 O O . ALA B 1 61 ? -5.316 -11.141 6.473 1 96.81 61 ALA B O 1
ATOM 2419 N N . MET B 1 62 ? -3.256 -11.602 5.785 1 97.75 62 MET B N 1
ATOM 2420 C CA . MET B 1 62 ? -3.463 -11.148 4.414 1 97.75 62 MET B CA 1
ATOM 2421 C C . MET B 1 62 ? -4.461 -12.047 3.686 1 97.75 62 MET B C 1
ATOM 2423 O O . MET B 1 62 ? -5.336 -11.555 2.971 1 97.75 62 MET B O 1
ATOM 2427 N N . ILE B 1 63 ? -4.344 -13.32 3.879 1 97.69 63 ILE B N 1
ATOM 2428 C CA . ILE B 1 63 ? -5.273 -14.273 3.285 1 97.69 63 ILE B CA 1
ATOM 2429 C C . ILE B 1 63 ? -6.684 -14.016 3.82 1 97.69 63 ILE B C 1
ATOM 2431 O O . ILE B 1 63 ? -7.637 -13.906 3.045 1 97.69 63 ILE B O 1
ATOM 2435 N N . VAL B 1 64 ? -6.797 -13.859 5.102 1 95.62 64 VAL B N 1
ATOM 2436 C CA . VAL B 1 64 ? -8.078 -13.609 5.746 1 95.62 64 VAL B CA 1
ATOM 2437 C C . VAL B 1 64 ? -8.656 -12.281 5.242 1 95.62 64 VAL B C 1
ATOM 2439 O O . VAL B 1 64 ? -9.875 -12.156 5.074 1 95.62 64 VAL B O 1
ATOM 2442 N N . ALA B 1 65 ? -7.812 -11.398 4.879 1 96.19 65 ALA B N 1
ATOM 2443 C CA . ALA B 1 65 ? -8.219 -10.055 4.461 1 96.19 65 ALA B CA 1
ATOM 2444 C C . ALA B 1 65 ? -8.945 -10.094 3.123 1 96.19 65 ALA B C 1
ATOM 2446 O O . ALA B 1 65 ? -9.594 -9.117 2.73 1 96.19 65 ALA B O 1
ATOM 2447 N N . THR B 1 66 ? -8.906 -11.164 2.365 1 96.69 66 THR B N 1
ATOM 2448 C CA . THR B 1 66 ? -9.633 -11.281 1.105 1 96.69 66 THR B CA 1
ATOM 2449 C C . THR B 1 66 ? -11.078 -11.695 1.354 1 96.69 66 THR B C 1
ATOM 2451 O O . THR B 1 66 ? -11.891 -11.734 0.422 1 96.69 66 THR B O 1
ATOM 2454 N N . SER B 1 67 ? -11.43 -11.969 2.629 1 93.19 67 SER B N 1
ATOM 2455 C CA . SER B 1 67 ? -12.781 -12.406 2.975 1 93.19 67 SER B CA 1
ATOM 2456 C C . SER B 1 67 ? -13.828 -11.391 2.518 1 93.19 67 SER B C 1
ATOM 2458 O O . SER B 1 67 ? -13.602 -10.188 2.596 1 93.19 67 SER B O 1
ATOM 2460 N N . GLY B 1 68 ? -14.961 -11.953 2.008 1 91.62 68 GLY B N 1
ATOM 2461 C CA . GLY B 1 68 ? -16.047 -11.094 1.57 1 91.62 68 GLY B CA 1
ATOM 2462 C C . GLY B 1 68 ? -15.93 -10.672 0.119 1 91.62 68 GLY B C 1
ATOM 2463 O O . GLY B 1 68 ? -16.781 -9.945 -0.396 1 91.62 68 GLY B O 1
ATOM 2464 N N . THR B 1 69 ? -14.82 -11.008 -0.534 1 94 69 THR B N 1
ATOM 2465 C CA . THR B 1 69 ? -14.602 -10.75 -1.953 1 94 69 THR B CA 1
ATOM 2466 C C . THR B 1 69 ? -14.406 -12.055 -2.719 1 94 69 THR B C 1
ATOM 2468 O O . THR B 1 69 ? -14.117 -13.094 -2.121 1 94 69 THR B O 1
ATOM 2471 N N . PRO B 1 70 ? -14.555 -12.031 -3.971 1 94.25 70 PRO B N 1
ATOM 2472 C CA . PRO B 1 70 ? -14.297 -13.234 -4.762 1 94.25 70 PRO B CA 1
ATOM 2473 C C . PRO B 1 70 ? -12.812 -13.438 -5.047 1 94.25 70 PRO B C 1
ATOM 2475 O O . PRO B 1 70 ? -12.438 -14.383 -5.754 1 94.25 70 PRO B O 1
ATOM 2478 N N . CYS B 1 71 ? -11.977 -12.547 -4.559 1 97.44 71 CYS B N 1
ATOM 2479 C CA . CYS B 1 71 ? -10.539 -12.625 -4.812 1 97.44 71 CYS B CA 1
ATOM 2480 C C . CYS B 1 71 ? -9.945 -13.891 -4.203 1 97.44 71 CYS B C 1
ATOM 2482 O O . CYS B 1 71 ? -10.164 -14.18 -3.023 1 97.44 71 CYS B O 1
ATOM 2484 N N . VAL B 1 72 ? -9.203 -14.625 -4.945 1 98.06 72 VAL B N 1
ATOM 2485 C CA . VAL B 1 72 ? -8.625 -15.891 -4.504 1 98.06 72 VAL B CA 1
ATOM 2486 C C . VAL B 1 72 ? -7.195 -15.656 -4.004 1 98.06 72 VAL B C 1
ATOM 2488 O O . VAL B 1 72 ? -6.324 -15.234 -4.766 1 98.06 72 VAL B O 1
ATOM 2491 N N . PRO B 1 73 ? -6.926 -15.906 -2.76 1 98.44 73 PRO B N 1
ATOM 2492 C CA . PRO B 1 73 ? -5.555 -15.781 -2.258 1 98.44 73 PRO B CA 1
ATOM 2493 C C . PRO B 1 73 ? -4.703 -17.016 -2.549 1 98.44 73 PRO B C 1
ATOM 2495 O O . PRO B 1 73 ? -5.129 -18.141 -2.273 1 98.44 73 PRO B O 1
ATOM 2498 N N . MET B 1 74 ? -3.586 -16.797 -3.104 1 98.56 74 MET B N 1
ATOM 2499 C CA . MET B 1 74 ? -2.543 -17.797 -3.305 1 98.56 74 MET B CA 1
ATOM 2500 C C . MET B 1 74 ? -1.234 -17.359 -2.656 1 98.56 74 MET B C 1
ATOM 2502 O O . MET B 1 74 ? -1.127 -16.234 -2.166 1 98.56 74 MET B O 1
ATOM 2506 N N . VAL B 1 75 ? -0.264 -18.297 -2.592 1 98.69 75 VAL B N 1
ATOM 2507 C CA . VAL B 1 75 ? 0.996 -18 -1.923 1 98.69 75 VAL B CA 1
ATOM 2508 C C . VAL B 1 75 ? 2.164 -18.5 -2.764 1 98.69 75 VAL B C 1
ATOM 2510 O O . VAL B 1 75 ? 2.117 -19.609 -3.299 1 98.69 75 VAL B O 1
ATOM 2513 N N . ARG B 1 76 ? 3.092 -17.672 -2.975 1 98.75 76 ARG B N 1
ATOM 2514 C CA . ARG B 1 76 ? 4.367 -18.109 -3.535 1 98.75 76 ARG B CA 1
ATOM 2515 C C . ARG B 1 76 ? 5.344 -18.5 -2.434 1 98.75 76 ARG B C 1
ATOM 2517 O O . ARG B 1 76 ? 5.621 -17.703 -1.528 1 98.75 76 ARG B O 1
ATOM 2524 N N . ILE B 1 77 ? 5.883 -19.672 -2.531 1 98.25 77 ILE B N 1
ATOM 2525 C CA . ILE B 1 77 ? 6.75 -20.172 -1.474 1 98.25 77 ILE B CA 1
ATOM 2526 C C . ILE B 1 77 ? 8.211 -20.047 -1.897 1 98.25 77 ILE B C 1
ATOM 2528 O O . ILE B 1 77 ? 8.508 -19.875 -3.082 1 98.25 77 ILE B O 1
ATOM 2532 N N . ALA B 1 78 ? 9.125 -20.188 -0.98 1 96.44 78 ALA B N 1
ATOM 2533 C CA . ALA B 1 78 ? 10.531 -19.812 -1.152 1 96.44 78 ALA B CA 1
ATOM 2534 C C . ALA B 1 78 ? 11.273 -20.875 -1.967 1 96.44 78 ALA B C 1
ATOM 2536 O O . ALA B 1 78 ? 12.359 -20.609 -2.494 1 96.44 78 ALA B O 1
ATOM 2537 N N . ALA B 1 79 ? 10.781 -22.078 -1.972 1 97.25 79 ALA B N 1
ATOM 2538 C CA . ALA B 1 79 ? 11.383 -23.188 -2.699 1 97.25 79 ALA B CA 1
ATOM 2539 C C . ALA B 1 79 ? 10.344 -24.266 -3.002 1 97.25 79 ALA B C 1
ATOM 2541 O O . ALA B 1 79 ? 9.305 -24.344 -2.35 1 97.25 79 ALA B O 1
ATOM 2542 N N . ASN B 1 80 ? 10.672 -25.016 -3.988 1 98.12 80 ASN B N 1
ATOM 2543 C CA . ASN B 1 80 ? 9.844 -26.172 -4.324 1 98.12 80 ASN B CA 1
ATOM 2544 C C . ASN B 1 80 ? 10 -27.297 -3.303 1 98.12 80 ASN B C 1
ATOM 2546 O O . ASN B 1 80 ? 10.539 -28.359 -3.619 1 98.12 80 ASN B O 1
ATOM 2550 N N . GLU B 1 81 ? 9.516 -27 -2.08 1 96.75 81 GLU B N 1
ATOM 2551 C CA . GLU B 1 81 ? 9.586 -27.953 -0.973 1 96.75 81 GLU B CA 1
ATOM 2552 C C . GLU B 1 81 ? 8.219 -28.141 -0.322 1 96.75 81 GLU B C 1
ATOM 2554 O O . GLU B 1 81 ? 7.598 -27.172 0.127 1 96.75 81 GLU B O 1
ATOM 2559 N N . PRO B 1 82 ? 7.789 -29.375 -0.263 1 95.12 82 PRO B N 1
ATOM 2560 C CA . PRO B 1 82 ? 6.445 -29.656 0.241 1 95.12 82 PRO B CA 1
ATOM 2561 C C . PRO B 1 82 ? 6.184 -29.047 1.611 1 95.12 82 PRO B C 1
ATOM 2563 O O . PRO B 1 82 ? 5.074 -28.562 1.876 1 95.12 82 PRO B O 1
ATOM 2566 N N . HIS B 1 83 ? 7.145 -29.062 2.518 1 94.38 83 HIS B N 1
ATOM 2567 C CA . HIS B 1 83 ? 6.918 -28.562 3.873 1 94.38 83 HIS B CA 1
ATOM 2568 C C . HIS B 1 83 ? 6.648 -27.062 3.881 1 94.38 83 HIS B C 1
ATOM 2570 O O . HIS B 1 83 ? 6.02 -26.547 4.809 1 94.38 83 HIS B O 1
ATOM 2576 N N . LEU B 1 84 ? 7.07 -26.312 2.846 1 95.94 84 LEU B N 1
ATOM 2577 C CA . LEU B 1 84 ? 6.832 -24.875 2.754 1 95.94 84 LEU B CA 1
ATOM 2578 C C . LEU B 1 84 ? 5.422 -24.594 2.256 1 95.94 84 LEU B C 1
ATOM 2580 O O . LEU B 1 84 ? 4.906 -23.484 2.443 1 95.94 84 LEU B O 1
ATOM 2584 N N . ALA B 1 85 ? 4.82 -25.578 1.628 1 96.75 85 ALA B N 1
ATOM 2585 C CA . ALA B 1 85 ? 3.49 -25.406 1.055 1 96.75 85 ALA B CA 1
ATOM 2586 C C . ALA B 1 85 ? 2.406 -25.672 2.096 1 96.75 85 ALA B C 1
ATOM 2588 O O . ALA B 1 85 ? 1.276 -25.188 1.961 1 96.75 85 ALA B O 1
ATOM 2589 N N . LYS B 1 86 ? 2.672 -26.375 3.143 1 95.44 86 LYS B N 1
ATOM 2590 C CA . LYS B 1 86 ? 1.688 -26.875 4.094 1 95.44 86 LYS B CA 1
ATOM 2591 C C . LYS B 1 86 ? 0.983 -25.734 4.816 1 95.44 86 LYS B C 1
ATOM 2593 O O . LYS B 1 86 ? -0.237 -25.594 4.723 1 95.44 86 LYS B O 1
ATOM 2598 N N . ALA B 1 87 ? 1.765 -24.938 5.453 1 95.5 87 ALA B N 1
ATOM 2599 C CA . ALA B 1 87 ? 1.185 -23.906 6.309 1 95.5 87 ALA B CA 1
ATOM 2600 C C . ALA B 1 87 ? 0.344 -22.938 5.492 1 95.5 87 ALA B C 1
ATOM 2602 O O . ALA B 1 87 ? -0.792 -22.625 5.859 1 95.5 87 ALA B O 1
ATOM 2603 N N . PRO B 1 88 ? 0.851 -22.469 4.355 1 96.94 88 PRO B N 1
ATOM 2604 C CA . PRO B 1 88 ? 0.026 -21.578 3.543 1 96.94 88 PRO B CA 1
ATOM 2605 C C . PRO B 1 88 ? -1.319 -22.188 3.164 1 96.94 88 PRO B C 1
ATOM 2607 O O . PRO B 1 88 ? -2.354 -21.531 3.256 1 96.94 88 PRO B O 1
ATOM 2610 N N . MET B 1 89 ? -1.32 -23.391 2.807 1 96.75 89 MET B N 1
ATOM 2611 C CA . MET B 1 89 ? -2.57 -24.062 2.461 1 96.75 89 MET B CA 1
ATOM 2612 C C . MET B 1 89 ? -3.469 -24.203 3.684 1 96.75 89 MET B C 1
ATOM 2614 O O . MET B 1 89 ? -4.672 -23.953 3.605 1 96.75 89 MET B O 1
ATOM 2618 N N . ASP B 1 90 ? -2.9 -24.5 4.77 1 95.75 90 ASP B N 1
ATOM 2619 C CA . ASP B 1 90 ? -3.656 -24.812 5.98 1 95.75 90 ASP B CA 1
ATOM 2620 C C . ASP B 1 90 ? -4.223 -23.531 6.605 1 95.75 90 ASP B C 1
ATOM 2622 O O . ASP B 1 90 ? -5.148 -23.594 7.418 1 95.75 90 ASP B O 1
ATOM 2626 N N . ILE B 1 91 ? -3.693 -22.422 6.199 1 95.5 91 ILE B N 1
ATOM 2627 C CA . ILE B 1 91 ? -4.215 -21.188 6.773 1 95.5 91 ILE B CA 1
ATOM 2628 C C . ILE B 1 91 ? -5.188 -20.547 5.789 1 95.5 91 ILE B C 1
ATOM 2630 O O . ILE B 1 91 ? -5.75 -19.484 6.078 1 95.5 91 ILE B O 1
ATOM 2634 N N . GLY B 1 92 ? -5.359 -21.141 4.613 1 96.06 92 GLY B N 1
ATOM 2635 C CA . GLY B 1 92 ? -6.5 -20.688 3.84 1 96.06 92 GLY B CA 1
ATOM 2636 C C . GLY B 1 92 ? -6.152 -20.359 2.398 1 96.06 92 GLY B C 1
ATOM 2637 O O . GLY B 1 92 ? -7.039 -20.062 1.595 1 96.06 92 GLY B O 1
ATOM 2638 N N . ALA B 1 93 ? -4.914 -20.391 1.982 1 97.75 93 ALA B N 1
ATOM 2639 C CA . ALA B 1 93 ? -4.578 -20.203 0.575 1 97.75 93 ALA B CA 1
ATOM 2640 C C . ALA B 1 93 ? -5.215 -21.281 -0.299 1 97.75 93 ALA B C 1
ATOM 2642 O O . ALA B 1 93 ? -5.293 -22.438 0.101 1 97.75 93 ALA B O 1
ATOM 2643 N N . LEU B 1 94 ? -5.605 -20.875 -1.503 1 97.62 94 LEU B N 1
ATOM 2644 C CA . LEU B 1 94 ? -6.199 -21.844 -2.416 1 97.62 94 LEU B CA 1
ATOM 2645 C C . LEU B 1 94 ? -5.277 -22.125 -3.6 1 97.62 94 LEU B C 1
ATOM 2647 O O . LEU B 1 94 ? -5.73 -22.578 -4.652 1 97.62 94 LEU B O 1
ATOM 2651 N N . GLY B 1 95 ? -4.035 -21.828 -3.445 1 97.88 95 GLY B N 1
ATOM 2652 C CA . GLY B 1 95 ? -3.027 -22.094 -4.457 1 97.88 95 GLY B CA 1
ATOM 2653 C C . GLY B 1 95 ? -1.611 -21.828 -3.98 1 97.88 95 GLY B C 1
ATOM 2654 O O . GLY B 1 95 ? -1.394 -20.984 -3.117 1 97.88 95 GLY B O 1
ATOM 2655 N N . ILE B 1 96 ? -0.725 -22.562 -4.527 1 98.56 96 ILE B N 1
ATOM 2656 C CA . ILE B 1 96 ? 0.699 -22.391 -4.254 1 98.56 96 ILE B CA 1
ATOM 2657 C C . ILE B 1 96 ? 1.452 -22.156 -5.559 1 98.56 96 ILE B C 1
ATOM 2659 O O . ILE B 1 96 ? 1.212 -22.844 -6.555 1 98.56 96 ILE B O 1
ATOM 2663 N N . ASN B 1 97 ? 2.225 -21.094 -5.586 1 98.81 97 ASN B N 1
ATOM 2664 C CA . ASN B 1 97 ? 3.17 -20.828 -6.664 1 98.81 97 ASN B CA 1
ATOM 2665 C C . ASN B 1 97 ? 4.559 -21.375 -6.344 1 98.81 97 ASN B C 1
ATOM 2667 O O . ASN B 1 97 ? 5.215 -20.906 -5.41 1 98.81 97 ASN B O 1
ATOM 2671 N N . PHE B 1 98 ? 5.031 -22.391 -7.082 1 98.81 98 PHE B N 1
ATOM 2672 C CA . PHE B 1 98 ? 6.316 -23.062 -6.879 1 98.81 98 PHE B CA 1
ATOM 2673 C C . PHE B 1 98 ? 7.387 -22.453 -7.777 1 98.81 98 PHE B C 1
ATOM 2675 O O . PHE B 1 98 ? 7.234 -22.422 -9 1 98.81 98 PHE B O 1
ATOM 2682 N N . PRO B 1 99 ? 8.414 -21.984 -7.203 1 98.31 99 PRO B N 1
ATOM 2683 C CA . PRO B 1 99 ? 9.508 -21.422 -8 1 98.31 99 PRO B CA 1
ATOM 2684 C C . PRO B 1 99 ? 10.461 -22.5 -8.531 1 98.31 99 PRO B C 1
ATOM 2686 O O . PRO B 1 99 ? 10.445 -23.641 -8.047 1 98.31 99 PRO B O 1
ATOM 2689 N N . MET B 1 100 ? 11.164 -22.25 -9.547 1 97.62 100 MET B N 1
ATOM 2690 C CA . MET B 1 100 ? 12.367 -22.953 -9.977 1 97.62 100 MET B CA 1
ATOM 2691 C C . MET B 1 100 ? 12.062 -24.406 -10.328 1 97.62 100 MET B C 1
ATOM 2693 O O . MET B 1 100 ? 12.773 -25.312 -9.898 1 97.62 100 MET B O 1
ATOM 2697 N N . ILE B 1 101 ? 11.086 -24.609 -11.109 1 98.81 101 ILE B N 1
ATOM 2698 C CA . ILE B 1 101 ? 10.836 -25.922 -11.695 1 98.81 101 ILE B CA 1
ATOM 2699 C C . ILE B 1 101 ? 11.773 -26.141 -12.883 1 98.81 101 ILE B C 1
ATOM 2701 O O . ILE B 1 101 ? 11.766 -25.359 -13.836 1 98.81 101 ILE B O 1
ATOM 2705 N N . CYS B 1 102 ? 12.5 -27.234 -12.859 1 98.56 102 CYS B N 1
ATOM 2706 C CA . CYS B 1 102 ? 13.523 -27.375 -13.891 1 98.56 102 CYS B CA 1
ATOM 2707 C C . CYS B 1 102 ? 13.383 -28.703 -14.633 1 98.56 102 CYS B C 1
ATOM 2709 O O . CYS B 1 102 ? 14.031 -28.922 -15.656 1 98.56 102 CYS B O 1
ATOM 2711 N N . ASN B 1 103 ? 12.547 -29.578 -14.141 1 98.69 103 ASN B N 1
ATOM 2712 C CA . ASN B 1 103 ? 12.328 -30.859 -14.781 1 98.69 103 ASN B CA 1
ATOM 2713 C C . ASN B 1 103 ? 10.992 -31.469 -14.359 1 98.69 103 ASN B C 1
ATOM 2715 O O . ASN B 1 103 ? 10.273 -30.906 -13.539 1 98.69 103 AS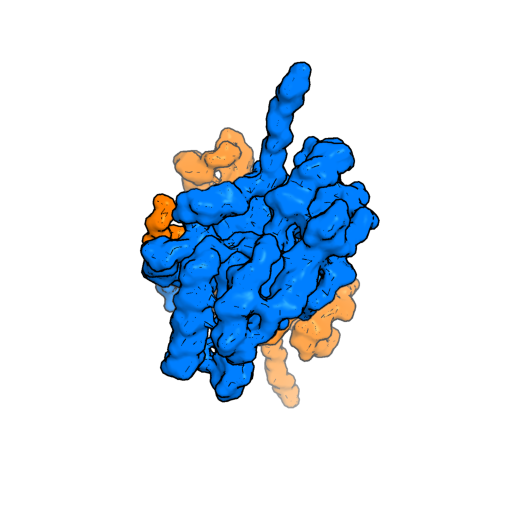N B O 1
ATOM 2719 N N . ALA B 1 104 ? 10.711 -32.656 -14.922 1 98.81 104 ALA B N 1
ATOM 2720 C CA . ALA B 1 104 ? 9.43 -33.312 -14.664 1 98.81 104 ALA B CA 1
ATOM 2721 C C . ALA B 1 104 ? 9.312 -33.75 -13.203 1 98.81 104 ALA B C 1
ATOM 2723 O O . ALA B 1 104 ? 8.227 -33.688 -12.625 1 98.81 104 ALA B O 1
ATOM 2724 N N . ALA B 1 105 ? 10.398 -34.125 -12.648 1 98.75 105 ALA B N 1
ATOM 2725 C CA . ALA B 1 105 ? 10.391 -34.562 -11.25 1 98.75 105 ALA B CA 1
ATOM 2726 C C . ALA B 1 105 ? 10.031 -33.406 -10.328 1 98.75 105 ALA B C 1
ATOM 2728 O O . ALA B 1 105 ? 9.258 -33.562 -9.383 1 98.75 105 ALA B O 1
ATOM 2729 N N . ASP B 1 106 ? 10.609 -32.219 -10.578 1 98.69 106 ASP B N 1
ATOM 2730 C CA . ASP B 1 106 ? 10.258 -31 -9.836 1 98.69 106 ASP B CA 1
ATOM 2731 C C . ASP B 1 106 ? 8.766 -30.719 -9.93 1 98.69 106 ASP B C 1
ATOM 2733 O O . ASP B 1 106 ? 8.109 -30.438 -8.922 1 98.69 106 ASP B O 1
ATOM 2737 N N . ALA B 1 107 ? 8.266 -30.766 -11.172 1 98.81 107 ALA B N 1
ATOM 2738 C CA . ALA B 1 107 ? 6.848 -30.5 -11.414 1 98.81 107 ALA B CA 1
ATOM 2739 C C . ALA B 1 107 ? 5.965 -31.5 -10.664 1 98.81 107 ALA B C 1
ATOM 2741 O O . ALA B 1 107 ? 4.984 -31.109 -10.023 1 98.81 107 ALA B O 1
ATOM 2742 N N . ALA B 1 108 ? 6.34 -32.75 -10.75 1 98.69 108 ALA B N 1
ATOM 2743 C CA . ALA B 1 108 ? 5.57 -33.781 -10.07 1 98.69 108 ALA B CA 1
ATOM 2744 C C . ALA B 1 108 ? 5.574 -33.562 -8.555 1 98.69 108 ALA B C 1
ATOM 2746 O O . ALA B 1 108 ? 4.559 -33.781 -7.891 1 98.69 108 ALA B O 1
ATOM 2747 N N . LYS B 1 109 ? 6.691 -33.188 -8.055 1 98.5 109 LYS B N 1
ATOM 2748 C CA . LYS B 1 109 ? 6.812 -32.875 -6.633 1 98.5 109 LYS B CA 1
ATOM 2749 C C . LYS B 1 109 ? 5.875 -31.75 -6.238 1 98.5 109 LYS B C 1
ATOM 2751 O O . LYS B 1 109 ? 5.191 -31.828 -5.215 1 98.5 109 LYS B O 1
ATOM 2756 N N . ALA B 1 110 ? 5.867 -30.703 -7.035 1 98.69 110 ALA B N 1
ATOM 2757 C CA . ALA B 1 110 ? 4.969 -29.578 -6.793 1 98.69 110 ALA B CA 1
ATOM 2758 C C . ALA B 1 110 ? 3.512 -30.047 -6.773 1 98.69 110 ALA B C 1
ATOM 2760 O O . ALA B 1 110 ? 2.768 -29.719 -5.844 1 98.69 110 ALA B O 1
ATOM 2761 N N . VAL B 1 111 ? 3.107 -30.859 -7.715 1 98.5 111 VAL B N 1
ATOM 2762 C CA . VAL B 1 111 ? 1.733 -31.328 -7.84 1 98.5 111 VAL B CA 1
ATOM 2763 C C . VAL B 1 111 ? 1.362 -32.188 -6.629 1 98.5 111 VAL B C 1
ATOM 2765 O O . VAL B 1 111 ? 0.294 -32 -6.039 1 98.5 111 VAL B O 1
ATOM 2768 N N . ARG B 1 112 ? 2.229 -33 -6.246 1 97.56 112 ARG B N 1
ATOM 2769 C CA . ARG B 1 112 ? 1.953 -33.906 -5.121 1 97.56 112 ARG B CA 1
ATOM 2770 C C . ARG B 1 112 ? 1.859 -33.125 -3.816 1 97.56 112 ARG B C 1
ATOM 2772 O O . ARG B 1 112 ? 1.165 -33.531 -2.885 1 97.56 112 ARG B O 1
ATOM 2779 N N . SER B 1 113 ? 2.551 -31.984 -3.748 1 97.5 113 SER B N 1
ATOM 2780 C CA . SER B 1 113 ? 2.617 -31.188 -2.529 1 97.5 113 SER B CA 1
ATOM 2781 C C . SER B 1 113 ? 1.265 -30.562 -2.201 1 97.5 113 SER B C 1
ATOM 2783 O O . SER B 1 113 ? 1.004 -30.203 -1.053 1 97.5 113 SER B O 1
ATOM 2785 N N . VAL B 1 114 ? 0.37 -30.438 -3.203 1 97.44 114 VAL B N 1
ATOM 2786 C CA . VAL B 1 114 ? -0.84 -29.656 -2.961 1 97.44 114 VAL B CA 1
ATOM 2787 C C . VAL B 1 114 ? -2.057 -30.578 -2.963 1 97.44 114 VAL B C 1
ATOM 2789 O O . VAL B 1 114 ? -3.193 -30.125 -2.848 1 97.44 114 VAL B O 1
ATOM 2792 N N . ARG B 1 115 ? -1.839 -31.906 -3.127 1 96.88 115 ARG B N 1
ATOM 2793 C CA . ARG B 1 115 ? -2.91 -32.906 -3.133 1 96.88 115 ARG B CA 1
ATOM 2794 C C . ARG B 1 115 ? -2.768 -33.875 -1.961 1 96.88 115 ARG B C 1
ATOM 2796 O O . ARG B 1 115 ? -1.652 -34.156 -1.525 1 96.88 115 ARG B O 1
ATOM 2803 N N . TYR B 1 116 ? -3.924 -34.312 -1.529 1 95.56 116 TYR B N 1
ATOM 2804 C CA . TYR B 1 116 ? -3.924 -35.344 -0.495 1 95.56 116 TYR B CA 1
ATOM 2805 C C . TYR B 1 116 ? -3.723 -36.719 -1.102 1 95.56 116 TYR B C 1
ATOM 2807 O O . TYR B 1 116 ? -3.947 -36.938 -2.297 1 95.56 116 TYR B O 1
ATOM 2815 N N . PRO B 1 117 ? -3.258 -37.688 -0.258 1 94.38 117 PRO B N 1
ATOM 2816 C CA . PRO B 1 117 ? -3.258 -39.062 -0.727 1 94.38 117 PRO B CA 1
ATOM 2817 C C . PRO B 1 117 ? -4.645 -39.562 -1.141 1 94.38 117 PRO B C 1
ATOM 2819 O O . PRO B 1 117 ? -5.645 -39.156 -0.532 1 94.38 117 PRO B O 1
ATOM 2822 N N . PRO B 1 118 ? -4.699 -40.312 -2.336 1 94.5 118 PRO B N 1
ATOM 2823 C CA . PRO B 1 118 ? -3.582 -41 -3.006 1 94.5 118 PRO B CA 1
ATOM 2824 C C . PRO B 1 118 ? -3.01 -40.156 -4.16 1 94.5 118 PRO B C 1
ATOM 2826 O O . PRO B 1 118 ? -2.002 -40.562 -4.758 1 94.5 118 PRO B O 1
ATOM 2829 N N . ASN B 1 119 ? -3.547 -39.062 -4.391 1 92.88 119 ASN B N 1
ATOM 2830 C CA . ASN B 1 119 ? -3.141 -38.281 -5.555 1 92.88 119 ASN B CA 1
ATOM 2831 C C . ASN B 1 119 ? -1.936 -37.406 -5.25 1 92.88 119 ASN B C 1
ATOM 2833 O O . ASN B 1 119 ? -1.366 -36.781 -6.148 1 92.88 119 ASN B O 1
ATOM 2837 N N . GLY B 1 120 ? -1.538 -37.375 -3.934 1 95.69 120 GLY B N 1
ATOM 2838 C CA . GLY B 1 120 ? -0.419 -36.562 -3.504 1 95.69 120 GLY B CA 1
ATOM 2839 C C . GLY B 1 120 ? 0.094 -36.906 -2.125 1 95.69 120 GLY B C 1
ATOM 2840 O O . GLY B 1 120 ? -0.053 -38.062 -1.681 1 95.69 120 GLY B O 1
ATOM 2841 N N . GLU B 1 121 ? 0.819 -35.938 -1.54 1 94.62 121 GLU B N 1
ATOM 2842 C CA . GLU B 1 121 ? 1.489 -36.219 -0.274 1 94.62 121 GLU B CA 1
ATOM 2843 C C . GLU B 1 121 ? 1.231 -35.125 0.746 1 94.62 121 GLU B C 1
ATOM 2845 O O . GLU B 1 121 ? 1.956 -35 1.735 1 94.62 121 GLU B O 1
ATOM 2850 N N . ARG B 1 122 ? 0.263 -34.281 0.428 1 92.94 122 ARG B N 1
ATOM 2851 C CA . ARG B 1 122 ? -0.124 -33.25 1.398 1 92.94 122 ARG B CA 1
ATOM 2852 C C . ARG B 1 122 ? -0.499 -33.875 2.734 1 92.94 122 ARG B C 1
ATOM 2854 O O . ARG B 1 122 ? -1.194 -34.906 2.773 1 92.94 122 ARG B O 1
ATOM 2861 N N . LEU B 1 123 ? -0.012 -33.375 3.818 1 85.44 123 LEU B N 1
ATOM 2862 C CA . LEU B 1 123 ? -0.353 -33.875 5.145 1 85.44 123 LEU B CA 1
ATOM 2863 C C . LEU B 1 123 ? -1.505 -33.062 5.746 1 85.44 123 LEU B C 1
ATOM 2865 O O . LEU B 1 123 ? -1.8 -31.969 5.297 1 85.44 123 LEU B O 1
ATOM 2869 N N . TRP B 1 124 ? -2.125 -33.656 6.699 1 87.25 124 TRP B N 1
ATOM 2870 C CA . TRP B 1 124 ? -3.338 -33.094 7.27 1 87.25 124 TRP B CA 1
ATOM 2871 C C . TRP B 1 124 ? -3.002 -31.984 8.266 1 87.25 124 TRP B C 1
ATOM 2873 O O . TRP B 1 124 ? -2.1 -32.156 9.094 1 87.25 124 TRP B O 1
ATOM 2883 N N . GLY B 1 125 ? -3.549 -30.766 8.164 1 88.62 125 GLY B N 1
ATOM 2884 C CA . GLY B 1 125 ? -3.318 -29.703 9.117 1 88.62 125 GLY B CA 1
ATOM 2885 C C . GLY B 1 125 ? -4.184 -28.484 8.867 1 88.62 125 GLY B C 1
ATOM 2886 O O . GLY B 1 125 ? -3.842 -27.375 9.281 1 88.62 125 GLY B O 1
ATOM 2887 N N . PRO B 1 126 ? -5.254 -28.641 8.125 1 90.81 126 PRO B N 1
ATOM 2888 C CA . PRO B 1 126 ? -6.055 -27.469 7.781 1 90.81 126 PRO B CA 1
ATOM 2889 C C . PRO B 1 126 ? -6.883 -26.953 8.953 1 90.81 126 PRO B C 1
ATOM 2891 O O . PRO B 1 126 ? -8.086 -26.719 8.812 1 90.81 126 PRO B O 1
ATOM 2894 N N . PHE B 1 127 ? -6.238 -26.625 10.047 1 86.5 127 PHE B N 1
ATOM 2895 C CA . PHE B 1 127 ? -6.883 -26.203 11.281 1 86.5 127 PHE B CA 1
ATOM 2896 C C . PHE B 1 127 ? -7.617 -24.891 11.094 1 86.5 127 PHE B C 1
ATOM 2898 O O . PHE B 1 127 ? -8.578 -24.594 11.805 1 86.5 127 PHE B O 1
ATOM 2905 N N . HIS B 1 128 ? -7.238 -24.094 10.125 1 91.06 128 HIS B N 1
ATOM 2906 C CA . HIS B 1 128 ? -7.781 -22.734 9.984 1 91.06 128 HIS B CA 1
ATOM 2907 C C . HIS B 1 128 ? -8.523 -22.578 8.664 1 91.06 128 HIS B C 1
ATOM 2909 O O . HIS B 1 128 ? -9.445 -21.766 8.562 1 91.06 128 HIS B O 1
ATOM 2915 N N . ALA B 1 129 ? -8.18 -23.328 7.625 1 93.88 129 ALA B N 1
ATOM 2916 C CA . ALA B 1 129 ? -8.656 -23.141 6.254 1 93.88 129 ALA B CA 1
ATOM 2917 C C . ALA B 1 129 ? -10.172 -23.266 6.176 1 93.88 129 ALA B C 1
ATOM 2919 O O . ALA B 1 129 ? -10.836 -22.422 5.566 1 93.88 129 ALA B O 1
ATOM 2920 N N . PRO B 1 130 ? -10.781 -24.266 6.812 1 92.62 130 PRO B N 1
ATOM 2921 C CA . PRO B 1 130 ? -12.242 -24.359 6.711 1 92.62 130 PRO B CA 1
ATOM 2922 C C . PRO B 1 130 ? -12.953 -23.125 7.262 1 92.62 130 PRO B C 1
ATOM 2924 O O . PRO B 1 130 ? -13.953 -22.672 6.691 1 92.62 130 PRO B O 1
ATOM 2927 N N . PHE B 1 131 ? -12.43 -22.547 8.305 1 90.25 131 PHE B N 1
ATOM 2928 C CA . PHE B 1 131 ? -13.023 -21.344 8.891 1 90.25 131 PHE B CA 1
ATOM 2929 C C . PHE B 1 131 ? -12.875 -20.156 7.945 1 90.25 131 PHE B C 1
ATOM 2931 O O . PHE B 1 131 ? -13.797 -19.344 7.812 1 90.25 131 PHE B O 1
ATOM 2938 N N . ARG B 1 132 ? -11.734 -20.094 7.348 1 92 132 ARG B N 1
ATOM 2939 C CA . ARG B 1 132 ? -11.508 -19.016 6.387 1 92 132 ARG B CA 1
ATOM 2940 C C . ARG B 1 132 ? -12.578 -19.016 5.301 1 92 132 ARG B C 1
ATOM 2942 O O . ARG B 1 132 ? -13 -17.953 4.84 1 92 132 ARG B O 1
ATOM 2949 N N . TRP B 1 133 ? -13.055 -20.109 4.906 1 93.44 133 TRP B N 1
ATOM 2950 C CA . TRP B 1 133 ? -13.938 -20.219 3.754 1 93.44 133 TRP B CA 1
ATOM 2951 C C . TRP B 1 133 ? -15.375 -20.5 4.195 1 93.44 133 TRP B C 1
ATOM 2953 O O . TRP B 1 133 ? -16.281 -20.625 3.361 1 93.44 133 TRP B O 1
ATOM 2963 N N . GLY B 1 134 ? -15.57 -20.688 5.504 1 91.94 134 GLY B N 1
ATOM 2964 C CA . GLY B 1 134 ? -16.922 -20.844 6.039 1 91.94 134 GLY B CA 1
ATOM 2965 C C . GLY B 1 134 ? -17.562 -22.172 5.691 1 91.94 134 GLY B C 1
ATOM 2966 O O . GLY B 1 134 ? -18.75 -22.234 5.395 1 91.94 134 GLY B O 1
ATOM 2967 N N . VAL B 1 135 ? -16.781 -23.219 5.598 1 92.69 135 VAL B N 1
ATOM 2968 C CA . VAL B 1 135 ? -17.297 -24.547 5.305 1 92.69 135 VAL B CA 1
ATOM 2969 C C . VAL B 1 135 ? -16.875 -25.516 6.41 1 92.69 135 VAL B C 1
ATOM 2971 O O . VAL B 1 135 ? -15.992 -25.219 7.211 1 92.69 135 VAL B O 1
ATOM 2974 N N . SER B 1 136 ? -17.547 -26.656 6.445 1 92.94 136 SER B N 1
ATOM 2975 C CA . SER B 1 136 ? -17.156 -27.688 7.398 1 92.94 136 SER B CA 1
ATOM 2976 C C . SER B 1 136 ? -15.836 -28.328 7.004 1 92.94 136 SER B C 1
ATOM 2978 O O . SER B 1 136 ? -15.422 -28.266 5.848 1 92.94 136 SER B O 1
ATOM 2980 N N . MET B 1 137 ? -15.172 -28.938 8.008 1 91.62 137 MET B N 1
ATOM 2981 C CA . MET B 1 137 ? -13.953 -29.688 7.727 1 91.62 137 MET B CA 1
ATOM 2982 C C . MET B 1 137 ? -14.203 -30.766 6.672 1 91.62 137 MET B C 1
ATOM 2984 O O . MET B 1 137 ? -13.398 -30.938 5.75 1 91.62 137 MET B O 1
ATOM 2988 N N . ASN B 1 138 ? -15.328 -31.453 6.758 1 92.44 138 ASN B N 1
ATOM 2989 C CA . ASN B 1 138 ? -15.68 -32.5 5.797 1 92.44 138 ASN B CA 1
ATOM 2990 C C . ASN B 1 138 ? -15.836 -31.922 4.387 1 92.44 138 ASN B C 1
ATOM 2992 O O . ASN B 1 138 ? -15.344 -32.5 3.42 1 92.44 138 ASN B O 1
ATOM 2996 N N . ASP B 1 139 ? -16.5 -30.828 4.305 1 92.81 139 ASP B N 1
ATOM 2997 C CA . ASP B 1 139 ? -16.719 -30.203 3.006 1 92.81 139 ASP B CA 1
ATOM 2998 C C . ASP B 1 139 ? -15.391 -29.719 2.406 1 92.81 139 ASP B C 1
ATOM 3000 O O . ASP B 1 139 ? -15.164 -29.859 1.203 1 92.81 139 ASP B O 1
ATOM 3004 N N . TYR B 1 140 ? -14.555 -29.109 3.234 1 93.25 140 TYR B N 1
ATOM 3005 C CA . TYR B 1 140 ? -13.242 -28.672 2.773 1 93.25 140 TYR B CA 1
ATOM 3006 C C . TYR B 1 140 ? -12.445 -29.844 2.221 1 93.25 140 TYR B C 1
ATOM 3008 O O . TYR B 1 140 ? -11.898 -29.766 1.114 1 93.25 140 TYR B O 1
ATOM 3016 N N . MET B 1 141 ? -12.43 -30.969 2.982 1 91.5 141 MET B N 1
ATOM 3017 C CA . MET B 1 141 ? -11.625 -32.125 2.596 1 91.5 141 MET B CA 1
ATOM 3018 C C . MET B 1 141 ? -12.164 -32.75 1.322 1 91.5 141 MET B C 1
ATOM 3020 O O . MET B 1 141 ? -11.406 -33.281 0.516 1 91.5 141 MET B O 1
ATOM 3024 N N . ALA B 1 142 ? -13.414 -32.625 1.1 1 91.38 142 ALA B N 1
ATOM 3025 C CA . ALA B 1 142 ? -14.062 -33.25 -0.049 1 91.38 142 ALA B CA 1
ATOM 3026 C C . ALA B 1 142 ? -13.656 -32.562 -1.352 1 91.38 142 ALA B C 1
ATOM 3028 O O . ALA B 1 142 ? -13.609 -33.188 -2.406 1 91.38 142 ALA B O 1
ATOM 3029 N N . THR B 1 143 ? -13.32 -31.25 -1.211 1 92.12 143 THR B N 1
ATOM 3030 C CA . THR B 1 143 ? -13.109 -30.516 -2.457 1 92.12 143 THR B CA 1
ATOM 3031 C C . THR B 1 143 ? -11.695 -29.938 -2.52 1 92.12 143 THR B C 1
ATOM 3033 O O . THR B 1 143 ? -11.305 -29.344 -3.527 1 92.12 143 THR B O 1
ATOM 3036 N N . ALA B 1 144 ? -10.891 -30.078 -1.505 1 91.31 144 ALA B N 1
ATOM 3037 C CA . ALA B 1 144 ? -9.602 -29.422 -1.357 1 91.31 144 ALA B CA 1
ATOM 3038 C C . ALA B 1 144 ? -8.703 -29.688 -2.564 1 91.31 144 ALA B C 1
ATOM 3040 O O . ALA B 1 144 ? -8.078 -28.781 -3.098 1 91.31 144 ALA B O 1
ATOM 3041 N N . ASP B 1 145 ? -8.664 -30.938 -3.02 1 92.31 145 ASP B N 1
ATOM 3042 C CA . ASP B 1 145 ? -7.797 -31.297 -4.133 1 92.31 145 ASP B CA 1
ATOM 3043 C C . ASP B 1 145 ? -8.242 -30.609 -5.422 1 92.31 145 ASP B C 1
ATOM 3045 O O . ASP B 1 145 ? -7.406 -30.203 -6.234 1 92.31 145 ASP B O 1
ATOM 3049 N N . ASP B 1 146 ? -9.516 -30.453 -5.574 1 91.75 146 ASP B N 1
ATOM 3050 C CA . ASP B 1 146 ? -10.047 -29.812 -6.777 1 91.75 146 ASP B CA 1
ATOM 3051 C C . ASP B 1 146 ? -9.914 -28.297 -6.699 1 91.75 146 ASP B C 1
ATOM 3053 O O . ASP B 1 146 ? -9.781 -27.625 -7.727 1 91.75 146 ASP B O 1
ATOM 3057 N N . ASP B 1 147 ? -9.891 -27.812 -5.508 1 94.25 147 ASP B N 1
ATOM 3058 C CA . ASP B 1 147 ? -9.898 -26.359 -5.316 1 94.25 147 ASP B CA 1
ATOM 3059 C C . ASP B 1 147 ? -8.477 -25.812 -5.281 1 94.25 147 ASP B C 1
ATOM 3061 O O . ASP B 1 147 ? -8.266 -24.625 -5.531 1 94.25 147 ASP B O 1
ATOM 3065 N N . MET B 1 148 ? -7.516 -26.625 -4.977 1 96.81 148 MET B N 1
ATOM 3066 C CA . MET B 1 148 ? -6.148 -26.156 -4.77 1 96.81 148 MET B CA 1
ATOM 3067 C C . MET B 1 148 ? -5.418 -26 -6.098 1 96.81 148 MET B C 1
ATOM 3069 O O . MET B 1 148 ? -5.371 -26.938 -6.898 1 96.81 148 MET B O 1
ATOM 3073 N N . ILE B 1 149 ? -4.867 -24.844 -6.316 1 97.94 149 ILE B N 1
ATOM 3074 C CA . ILE B 1 149 ? -4.164 -24.531 -7.555 1 97.94 149 ILE B CA 1
ATOM 3075 C C . ILE B 1 149 ? -2.68 -24.844 -7.406 1 97.94 149 ILE B C 1
ATOM 3077 O O . ILE B 1 149 ? -2.041 -24.422 -6.438 1 97.94 149 ILE B O 1
ATOM 3081 N N . CYS B 1 150 ? -2.184 -25.625 -8.297 1 98.44 150 CYS B N 1
ATOM 3082 C CA . CYS B 1 150 ? -0.748 -25.828 -8.469 1 98.44 150 CYS B CA 1
ATOM 3083 C C . CYS B 1 150 ? -0.203 -24.922 -9.57 1 98.44 150 CYS B C 1
ATOM 3085 O O . CYS B 1 150 ? -0.421 -25.172 -10.758 1 98.44 150 CYS B O 1
ATOM 3087 N N . MET B 1 151 ? 0.436 -23.844 -9.18 1 98.69 151 MET B N 1
ATOM 3088 C CA . MET B 1 151 ? 1.072 -22.891 -10.078 1 98.69 151 MET B CA 1
ATOM 3089 C C . MET B 1 151 ? 2.582 -23.094 -10.117 1 98.69 151 MET B C 1
ATOM 3091 O O . MET B 1 151 ? 3.24 -23.094 -9.07 1 98.69 151 MET B O 1
ATOM 3095 N N . ILE B 1 152 ? 3.129 -23.297 -11.305 1 98.88 152 ILE B N 1
ATOM 3096 C CA . ILE B 1 152 ? 4.57 -23.5 -11.383 1 98.88 152 ILE B CA 1
ATOM 3097 C C . ILE B 1 152 ? 5.211 -22.375 -12.188 1 98.88 152 ILE B C 1
ATOM 3099 O O . ILE B 1 152 ? 4.57 -21.797 -13.07 1 98.88 152 ILE B O 1
ATOM 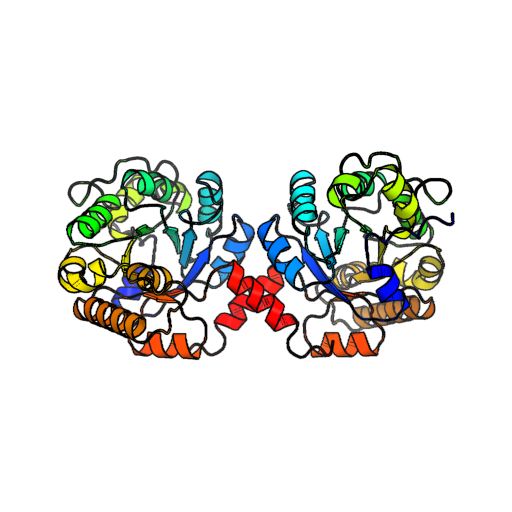3103 N N . THR B 1 153 ? 6.418 -22.094 -11.906 1 98.75 153 THR B N 1
ATOM 3104 C CA . THR B 1 153 ? 7.145 -21.016 -12.57 1 98.75 153 THR B CA 1
ATOM 3105 C C . THR B 1 153 ? 8.281 -21.578 -13.414 1 98.75 153 THR B C 1
ATOM 3107 O O . THR B 1 153 ? 9.141 -22.297 -12.906 1 98.75 153 THR B O 1
ATOM 3110 N N . ILE B 1 154 ? 8.219 -21.328 -14.672 1 98.75 154 ILE B N 1
ATOM 3111 C CA . ILE B 1 154 ? 9.273 -21.625 -15.641 1 98.75 154 ILE B CA 1
ATOM 3112 C C . ILE B 1 154 ? 10.242 -20.438 -15.727 1 98.75 154 ILE B C 1
ATOM 3114 O O . ILE B 1 154 ? 9.922 -19.406 -16.328 1 98.75 154 ILE B O 1
ATOM 3118 N N . GLU B 1 155 ? 11.438 -20.641 -15.125 1 98.25 155 GLU B N 1
ATOM 3119 C CA . GLU B 1 155 ? 12.258 -19.422 -15.016 1 98.25 155 GLU B CA 1
ATOM 3120 C C . GLU B 1 155 ? 13.742 -19.766 -15.047 1 98.25 155 GLU B C 1
ATOM 3122 O O . GLU B 1 155 ? 14.57 -18.969 -14.594 1 98.25 155 GLU B O 1
ATOM 3127 N N . HIS B 1 156 ? 14.109 -20.891 -15.484 1 98 156 HIS B N 1
ATOM 3128 C CA . HIS B 1 156 ? 15.477 -21.328 -15.742 1 98 156 HIS B CA 1
ATOM 3129 C C . HIS B 1 156 ? 15.617 -21.922 -17.141 1 98 156 HIS B C 1
ATOM 3131 O O . HIS B 1 156 ? 14.68 -22.547 -17.656 1 98 156 HIS B O 1
ATOM 3137 N N . VAL B 1 157 ? 16.844 -21.797 -17.719 1 98.44 157 VAL B N 1
ATOM 3138 C CA . VAL B 1 157 ? 17.078 -22.281 -19.062 1 98.44 157 VAL B CA 1
ATOM 3139 C C . VAL B 1 157 ? 16.828 -23.797 -19.125 1 98.44 157 VAL B C 1
ATOM 3141 O O . VAL B 1 157 ? 16.328 -24.312 -20.109 1 98.44 157 VAL B O 1
ATOM 3144 N N . GLU B 1 158 ? 17.109 -24.469 -18.125 1 98.62 158 GLU B N 1
ATOM 3145 C CA . GLU B 1 158 ? 16.875 -25.922 -18.062 1 98.62 158 GLU B CA 1
ATOM 3146 C C . GLU B 1 158 ? 15.391 -26.25 -18.188 1 98.62 158 GLU B C 1
ATOM 3148 O O . GLU B 1 158 ? 15.023 -27.25 -18.797 1 98.62 158 GLU B O 1
ATOM 3153 N N . ALA B 1 159 ? 14.578 -25.453 -17.562 1 98.75 159 ALA B N 1
ATOM 3154 C CA . ALA B 1 159 ? 13.133 -25.656 -17.672 1 98.75 159 ALA B CA 1
ATOM 3155 C C . ALA B 1 159 ? 12.656 -25.484 -19.109 1 98.75 159 ALA B C 1
ATOM 3157 O O . ALA B 1 159 ? 11.836 -26.266 -19.594 1 98.75 159 ALA B O 1
ATOM 3158 N N . VAL B 1 160 ? 13.18 -24.484 -19.75 1 98.69 160 VAL B N 1
ATOM 3159 C CA . VAL B 1 160 ? 12.789 -24.234 -21.141 1 98.69 160 VAL B CA 1
ATOM 3160 C C . VAL B 1 160 ? 13.211 -25.406 -22.016 1 98.69 160 VAL B C 1
ATOM 3162 O O . VAL B 1 160 ? 12.438 -25.859 -22.859 1 98.69 160 VAL B O 1
ATOM 3165 N N . GLU B 1 161 ? 14.406 -25.922 -21.766 1 98.5 161 GLU B N 1
ATOM 3166 C CA . GLU B 1 161 ? 14.93 -27.047 -22.531 1 98.5 161 GLU B CA 1
ATOM 3167 C C . GLU B 1 161 ? 14.078 -28.297 -22.312 1 98.5 161 GLU B C 1
ATOM 3169 O O . GLU B 1 161 ? 14 -29.172 -23.188 1 98.5 161 GLU B O 1
ATOM 3174 N N . ARG B 1 162 ? 13.438 -28.359 -21.188 1 98.75 162 ARG B N 1
ATOM 3175 C CA . ARG B 1 162 ? 12.664 -29.531 -20.812 1 98.75 162 ARG B CA 1
ATOM 3176 C C . ARG B 1 162 ? 11.18 -29.203 -20.75 1 98.75 162 ARG B C 1
ATOM 3178 O O . ARG B 1 162 ? 10.422 -29.875 -20.031 1 98.75 162 ARG B O 1
ATOM 3185 N N . ILE B 1 163 ? 10.758 -28.203 -21.406 1 98.81 163 ILE B N 1
ATOM 3186 C CA . ILE B 1 163 ? 9.43 -27.641 -21.234 1 98.81 163 ILE B CA 1
ATOM 3187 C C . ILE B 1 163 ? 8.367 -28.703 -21.547 1 98.81 163 ILE B C 1
ATOM 3189 O O . ILE B 1 163 ? 7.371 -28.812 -20.812 1 98.81 163 ILE B O 1
ATOM 3193 N N . ASP B 1 164 ? 8.547 -29.562 -22.531 1 98.62 164 ASP B N 1
ATOM 3194 C CA . ASP B 1 164 ? 7.543 -30.531 -22.922 1 98.62 164 ASP B CA 1
ATOM 3195 C C . ASP B 1 164 ? 7.352 -31.594 -21.844 1 98.62 164 ASP B C 1
ATOM 3197 O O . ASP B 1 164 ? 6.219 -31.953 -21.516 1 98.62 164 ASP B O 1
ATOM 3201 N N . GLU B 1 165 ? 8.422 -32.094 -21.297 1 98.5 165 GLU B N 1
ATOM 3202 C CA . GLU B 1 165 ? 8.273 -33.094 -20.266 1 98.5 165 GLU B CA 1
ATOM 3203 C C . GLU B 1 165 ? 7.672 -32.531 -18.984 1 98.5 165 GLU B C 1
ATOM 3205 O O . GLU B 1 165 ? 6.926 -33.188 -18.281 1 98.5 165 GLU B O 1
ATOM 3210 N N . ILE B 1 166 ? 8.133 -31.297 -18.641 1 98.88 166 ILE B N 1
ATOM 3211 C CA . ILE B 1 166 ? 7.562 -30.625 -17.484 1 98.88 166 ILE B CA 1
ATOM 3212 C C . ILE B 1 166 ? 6.055 -30.469 -17.656 1 98.88 166 ILE B C 1
ATOM 3214 O O . ILE B 1 166 ? 5.281 -30.844 -16.766 1 98.88 166 ILE B O 1
ATOM 3218 N N . MET B 1 167 ? 5.602 -30.016 -18.812 1 98.62 167 MET B N 1
ATOM 3219 C CA . MET B 1 167 ? 4.195 -29.703 -19.062 1 98.62 167 MET B CA 1
ATOM 3220 C C . MET B 1 167 ? 3.381 -30.984 -19.219 1 98.62 167 MET B C 1
ATOM 3222 O O . MET B 1 167 ? 2.15 -30.953 -19.156 1 98.62 167 MET B O 1
ATOM 3226 N N . ALA B 1 168 ? 4.008 -32.094 -19.422 1 98.56 168 ALA B N 1
ATOM 3227 C CA . ALA B 1 168 ? 3.324 -33.406 -19.562 1 98.56 168 ALA B CA 1
ATOM 3228 C C . ALA B 1 168 ? 2.916 -33.938 -18.203 1 98.56 168 ALA B C 1
ATOM 3230 O O . ALA B 1 168 ? 2.117 -34.875 -18.125 1 98.56 168 ALA B O 1
ATOM 3231 N N . VAL B 1 169 ? 3.471 -33.406 -17.156 1 98.5 169 VAL B N 1
ATOM 3232 C CA . VAL B 1 169 ? 3.113 -33.875 -15.805 1 98.5 169 VAL B CA 1
ATOM 3233 C C . VAL B 1 169 ? 1.663 -33.5 -15.508 1 98.5 169 VAL B C 1
ATOM 3235 O O . VAL B 1 169 ? 1.284 -32.312 -15.602 1 98.5 169 VAL B O 1
ATOM 3238 N N . PRO B 1 170 ? 0.812 -34.469 -15.211 1 97.81 170 PRO B N 1
ATOM 3239 C CA . PRO B 1 170 ? -0.578 -34.125 -14.891 1 97.81 170 PRO B CA 1
ATOM 3240 C C . PRO B 1 170 ? -0.712 -33.344 -13.578 1 97.81 170 PRO B C 1
ATOM 3242 O O . PRO B 1 170 ? 0.075 -33.562 -12.656 1 97.81 170 PRO B O 1
ATOM 3245 N N . GLY B 1 171 ? -1.651 -32.438 -13.539 1 97.06 171 GLY B N 1
ATOM 3246 C CA . GLY B 1 171 ? -2.004 -31.797 -12.273 1 97.06 171 GLY B CA 1
ATOM 3247 C C . GLY B 1 171 ? -1.52 -30.359 -12.164 1 97.06 171 GLY B C 1
ATOM 3248 O O . GLY B 1 171 ? -1.784 -29.688 -11.172 1 97.06 171 GLY B O 1
ATOM 3249 N N . ILE B 1 172 ? -0.786 -29.875 -13.141 1 98.06 172 ILE B N 1
ATOM 3250 C CA . ILE B 1 172 ? -0.398 -28.469 -13.188 1 98.06 172 ILE B CA 1
ATOM 3251 C C . ILE B 1 172 ? -1.598 -27.609 -13.602 1 98.06 172 ILE B C 1
ATOM 3253 O O . ILE B 1 172 ? -2.221 -27.859 -14.633 1 98.06 172 ILE B O 1
ATOM 3257 N N . ASP B 1 173 ? -1.94 -26.625 -12.781 1 97.75 173 ASP B N 1
ATOM 3258 C CA . ASP B 1 173 ? -3.146 -25.844 -13.047 1 97.75 173 ASP B CA 1
ATOM 3259 C C . ASP B 1 173 ? -2.812 -24.547 -13.805 1 97.75 173 ASP B C 1
ATOM 3261 O O . ASP B 1 173 ? -3.668 -24 -14.492 1 97.75 173 ASP B O 1
ATOM 3265 N N . LEU B 1 174 ? -1.615 -24.047 -13.625 1 98.38 174 LEU B N 1
ATOM 3266 C CA . LEU B 1 174 ? -1.151 -22.828 -14.25 1 98.38 174 LEU B CA 1
ATOM 3267 C C . LEU B 1 174 ? 0.37 -22.797 -14.352 1 98.38 174 LEU B C 1
ATOM 3269 O O . LEU B 1 174 ? 1.062 -23.172 -13.398 1 98.38 174 LEU B O 1
ATOM 3273 N N . ALA B 1 175 ? 0.87 -22.422 -15.461 1 98.75 175 ALA B N 1
ATOM 3274 C CA . ALA B 1 175 ? 2.303 -22.188 -15.625 1 98.75 175 ALA B CA 1
ATOM 3275 C C . ALA B 1 175 ? 2.592 -20.734 -15.953 1 98.75 175 ALA B C 1
ATOM 3277 O O . ALA B 1 175 ? 1.909 -20.125 -16.781 1 98.75 175 ALA B O 1
ATOM 3278 N N . VAL B 1 176 ? 3.525 -20.172 -15.281 1 98.5 176 VAL B N 1
ATOM 3279 C CA . VAL B 1 176 ? 3.957 -18.797 -15.539 1 98.5 176 VAL B CA 1
ATOM 3280 C C . VAL B 1 176 ? 5.441 -18.797 -15.898 1 98.5 176 VAL B C 1
ATOM 3282 O O . VAL B 1 176 ? 6.176 -19.719 -15.57 1 98.5 176 VAL B O 1
ATOM 3285 N N . ILE B 1 177 ? 5.82 -17.75 -16.625 1 97.94 177 ILE B N 1
ATOM 3286 C CA . ILE B 1 177 ? 7.215 -17.578 -17.016 1 97.94 177 ILE B CA 1
ATOM 3287 C C . ILE B 1 177 ? 7.84 -16.438 -16.219 1 97.94 177 ILE B C 1
ATOM 3289 O O . ILE B 1 177 ? 7.238 -15.367 -16.078 1 97.94 177 ILE B O 1
ATOM 3293 N N . GLY B 1 178 ? 8.945 -16.688 -15.617 1 96.5 178 GLY B N 1
ATOM 3294 C CA . GLY B 1 178 ? 9.688 -15.656 -14.914 1 96.5 178 GLY B CA 1
ATOM 3295 C C . GLY B 1 178 ? 10.836 -15.086 -15.727 1 96.5 178 GLY B C 1
ATOM 3296 O O . GLY B 1 178 ? 11.93 -15.648 -15.742 1 96.5 178 GLY B O 1
ATOM 3297 N N . PRO B 1 179 ? 10.633 -13.953 -16.297 1 94.12 179 PRO B N 1
ATOM 3298 C CA . PRO B 1 179 ? 11.633 -13.43 -17.234 1 94.12 179 PRO B CA 1
ATOM 3299 C C . PRO B 1 179 ? 12.938 -13.031 -16.547 1 94.12 179 PRO B C 1
ATOM 3301 O O . PRO B 1 179 ? 14.016 -13.234 -17.109 1 94.12 179 PRO B O 1
ATOM 3304 N N . GLY B 1 180 ? 12.781 -12.43 -15.352 1 92.44 180 GLY B N 1
ATOM 3305 C CA . GLY B 1 180 ? 13.984 -12 -14.656 1 92.44 180 GLY B CA 1
ATOM 3306 C C . GLY B 1 180 ? 14.93 -13.141 -14.352 1 92.44 180 GLY B C 1
ATOM 3307 O O . GLY B 1 180 ? 16.125 -13.07 -14.672 1 92.44 180 GLY B O 1
ATOM 3308 N N . ASP B 1 181 ? 14.43 -14.172 -13.797 1 94.94 181 ASP B N 1
ATOM 3309 C CA . ASP B 1 181 ? 15.25 -15.336 -13.453 1 94.94 181 ASP B CA 1
ATOM 3310 C C . ASP B 1 181 ? 15.711 -16.078 -14.711 1 94.94 181 ASP B C 1
ATOM 3312 O O . ASP B 1 181 ? 16.812 -16.625 -14.742 1 94.94 181 ASP B O 1
ATOM 3316 N N . LEU B 1 182 ? 14.867 -16.109 -15.664 1 96.12 182 LEU B N 1
ATOM 3317 C CA . LEU B 1 182 ? 15.281 -16.75 -16.922 1 96.12 182 LEU B CA 1
ATOM 3318 C C . LEU B 1 182 ? 16.5 -16.031 -17.516 1 96.12 182 LEU B C 1
ATOM 3320 O O . LEU B 1 182 ? 17.469 -16.688 -17.906 1 96.12 182 LEU B O 1
ATOM 3324 N N . ALA B 1 183 ? 16.406 -14.672 -17.531 1 96.25 183 ALA B N 1
ATOM 3325 C CA . ALA B 1 183 ? 17.562 -13.891 -18 1 96.25 183 ALA B CA 1
ATOM 3326 C C . ALA B 1 183 ? 18.797 -14.18 -17.156 1 96.25 183 ALA B C 1
ATOM 3328 O O . ALA B 1 183 ? 19.891 -14.391 -17.703 1 96.25 183 ALA B O 1
ATOM 3329 N N . THR B 1 184 ? 18.562 -14.289 -15.891 1 95.56 184 THR B N 1
ATOM 3330 C CA . THR B 1 184 ? 19.656 -14.547 -14.961 1 95.56 184 THR B CA 1
ATOM 3331 C C . THR B 1 184 ? 20.281 -15.922 -15.219 1 95.56 184 THR B C 1
ATOM 3333 O O . THR B 1 184 ? 21.5 -16.078 -15.133 1 95.56 184 THR B O 1
ATOM 3336 N N . SER B 1 185 ? 19.547 -16.906 -15.602 1 97 185 SER B N 1
ATOM 3337 C CA . SER B 1 185 ? 19.984 -18.297 -15.773 1 97 185 SER B CA 1
ATOM 3338 C C . SER B 1 185 ? 20.938 -18.422 -16.953 1 97 185 SER B C 1
ATOM 3340 O O . SER B 1 185 ? 21.656 -19.422 -17.062 1 97 185 SER B O 1
ATOM 3342 N N . ILE B 1 186 ? 20.984 -17.391 -17.828 1 97.56 186 ILE B N 1
ATOM 3343 C CA . ILE B 1 186 ? 21.891 -17.453 -18.969 1 97.56 186 ILE B CA 1
ATOM 3344 C C . ILE B 1 186 ? 22.828 -16.25 -18.953 1 97.56 186 ILE B C 1
ATOM 3346 O O . ILE B 1 186 ? 23.234 -15.75 -20 1 97.56 186 ILE B O 1
ATOM 3350 N N . ASN B 1 187 ? 23 -15.703 -17.719 1 97.12 187 ASN B N 1
ATOM 3351 C CA . ASN B 1 187 ? 23.953 -14.641 -17.453 1 97.12 187 ASN B CA 1
ATOM 3352 C C . ASN B 1 187 ? 23.578 -13.344 -18.156 1 97.12 187 ASN B C 1
ATOM 3354 O O . ASN B 1 187 ? 24.438 -12.656 -18.703 1 97.12 187 ASN B O 1
ATOM 3358 N N . LYS B 1 188 ? 22.312 -13.102 -18.297 1 96.38 188 LYS B N 1
ATOM 3359 C CA . LYS B 1 188 ? 21.766 -11.852 -18.844 1 96.38 188 LYS B CA 1
ATOM 3360 C C . LYS B 1 188 ? 20.922 -11.125 -17.812 1 96.38 188 LYS B C 1
ATOM 3362 O O . LYS B 1 188 ? 19.859 -10.594 -18.141 1 96.38 188 LYS B O 1
ATOM 3367 N N . ARG B 1 189 ? 21.375 -11.195 -16.641 1 89.94 189 ARG B N 1
ATOM 3368 C CA . ARG B 1 189 ? 20.672 -10.562 -15.523 1 89.94 189 ARG B CA 1
ATOM 3369 C C . ARG B 1 189 ? 20.375 -9.102 -15.828 1 89.94 189 ARG B C 1
ATOM 3371 O O . ARG B 1 189 ? 21.266 -8.352 -16.25 1 89.94 189 ARG B O 1
ATOM 3378 N N . GLY B 1 190 ? 19.094 -8.734 -15.688 1 90.38 190 GLY B N 1
ATOM 3379 C CA . GLY B 1 190 ? 18.703 -7.352 -15.883 1 90.38 190 GLY B CA 1
ATOM 3380 C C . GLY B 1 190 ? 18.422 -7.012 -17.344 1 90.38 190 GLY B C 1
ATOM 3381 O O . GLY B 1 190 ? 18.188 -5.848 -17.672 1 90.38 190 GLY B O 1
ATOM 3382 N N . LEU B 1 191 ? 18.469 -8.008 -18.125 1 92.75 191 LEU B N 1
ATOM 3383 C CA . LEU B 1 191 ? 18.281 -7.777 -19.562 1 92.75 191 LEU B CA 1
ATOM 3384 C C . LEU B 1 191 ? 17.156 -8.656 -20.109 1 92.75 191 LEU B C 1
ATOM 3386 O O . LEU B 1 191 ? 17.391 -9.484 -20.984 1 92.75 191 LEU B O 1
ATOM 3390 N N . PRO B 1 192 ? 15.938 -8.391 -19.641 1 87.25 192 PRO B N 1
ATOM 3391 C CA . PRO B 1 192 ? 14.836 -9.258 -20.078 1 87.25 192 PRO B CA 1
ATOM 3392 C C . PRO B 1 192 ? 14.492 -9.07 -21.547 1 87.25 192 PRO B C 1
ATOM 3394 O O . PRO B 1 192 ? 13.859 -9.938 -22.156 1 87.25 192 PRO B O 1
ATOM 3397 N N . ASP B 1 193 ? 14.969 -7.969 -22.156 1 90.94 193 ASP B N 1
ATOM 3398 C CA . ASP B 1 193 ? 14.656 -7.684 -23.562 1 90.94 193 ASP B CA 1
ATOM 3399 C C . ASP B 1 193 ? 15.758 -8.195 -24.484 1 90.94 193 ASP B C 1
ATOM 3401 O O . ASP B 1 193 ? 15.656 -8.078 -25.703 1 90.94 193 ASP B O 1
ATOM 3405 N N . ASP B 1 194 ? 16.781 -8.758 -23.906 1 96.12 194 ASP B N 1
ATOM 3406 C CA . ASP B 1 194 ? 17.812 -9.391 -24.719 1 96.12 194 ASP B CA 1
ATOM 3407 C C . ASP B 1 194 ? 17.203 -10.422 -25.672 1 96.12 194 ASP B C 1
ATOM 3409 O O . ASP B 1 194 ? 16.328 -11.195 -25.281 1 96.12 194 ASP B O 1
ATOM 3413 N N . PRO B 1 195 ? 17.656 -10.406 -26.922 1 97.06 195 PRO B N 1
ATOM 3414 C CA . PRO B 1 195 ? 17.062 -11.297 -27.922 1 97.06 195 PRO B CA 1
ATOM 3415 C C . PRO B 1 195 ? 17.125 -12.766 -27.5 1 97.06 195 PRO B C 1
ATOM 3417 O O . PRO B 1 195 ? 16.203 -13.539 -27.797 1 97.06 195 PRO B O 1
ATOM 3420 N N . GLU B 1 196 ? 18.172 -13.156 -26.859 1 97.56 196 GLU B N 1
ATOM 3421 C CA . GLU B 1 196 ? 18.297 -14.539 -26.391 1 97.56 196 GLU B CA 1
ATOM 3422 C C . GLU B 1 196 ? 17.25 -14.859 -25.328 1 97.56 196 GLU B C 1
ATOM 3424 O O . GLU B 1 196 ? 16.703 -15.953 -25.297 1 97.56 196 GLU B O 1
ATOM 3429 N N . VAL B 1 197 ? 17.094 -13.945 -24.469 1 97.06 197 VAL B N 1
ATOM 3430 C CA . VAL B 1 197 ? 16.109 -14.117 -23.406 1 97.06 197 VAL B CA 1
ATOM 3431 C C . VAL B 1 197 ? 14.703 -14.164 -24.016 1 97.06 197 VAL B C 1
ATOM 3433 O O . VAL B 1 197 ? 13.898 -15.031 -23.656 1 97.06 197 VAL B O 1
ATOM 3436 N N . VAL B 1 198 ? 14.43 -13.273 -24.938 1 97 198 VAL B N 1
ATOM 3437 C CA . VAL B 1 198 ? 13.133 -13.219 -25.609 1 97 198 VAL B CA 1
ATOM 3438 C C . VAL B 1 198 ? 12.867 -14.539 -26.328 1 97 198 VAL B C 1
ATOM 3440 O O . VAL B 1 198 ? 11.75 -15.062 -26.266 1 97 198 VAL B O 1
ATOM 3443 N N . ALA B 1 199 ? 13.844 -15.055 -26.953 1 97.81 199 ALA B N 1
ATOM 3444 C CA . ALA B 1 199 ? 13.703 -16.328 -27.656 1 97.81 199 ALA B CA 1
ATOM 3445 C C . ALA B 1 199 ? 13.367 -17.453 -26.672 1 97.81 199 ALA B C 1
ATOM 3447 O O . ALA B 1 199 ? 12.547 -18.328 -26.984 1 97.81 199 ALA B O 1
ATOM 3448 N N . LEU B 1 200 ? 14.031 -17.422 -25.531 1 97.62 200 LEU B N 1
ATOM 3449 C CA . LEU B 1 200 ? 13.758 -18.422 -24.516 1 97.62 200 LEU B CA 1
ATOM 3450 C C . LEU B 1 200 ? 12.328 -18.297 -24 1 97.62 200 LEU B C 1
ATOM 3452 O O . LEU B 1 200 ? 11.648 -19.312 -23.797 1 97.62 200 LEU B O 1
ATOM 3456 N N . MET B 1 201 ? 11.938 -17.109 -23.781 1 97.5 201 MET B N 1
ATOM 3457 C CA . MET B 1 201 ? 10.57 -16.859 -23.328 1 97.5 201 MET B CA 1
ATOM 3458 C C . MET B 1 201 ? 9.555 -17.375 -24.344 1 97.5 201 MET B C 1
ATOM 3460 O O . MET B 1 201 ? 8.555 -17.984 -23.969 1 97.5 201 MET B O 1
ATOM 3464 N N . GLN B 1 202 ? 9.812 -17.141 -25.594 1 98 202 GLN B N 1
ATOM 3465 C CA . GLN B 1 202 ? 8.922 -17.594 -26.656 1 98 202 GLN B CA 1
ATOM 3466 C C . GLN B 1 202 ? 8.859 -19.109 -26.703 1 98 202 GLN B C 1
ATOM 3468 O O . GLN B 1 202 ? 7.789 -19.688 -26.891 1 98 202 GLN B O 1
ATOM 3473 N N . ARG B 1 203 ? 9.984 -19.734 -26.531 1 98.44 203 ARG B N 1
ATOM 3474 C CA . ARG B 1 203 ? 10.023 -21.188 -26.516 1 98.44 203 ARG B CA 1
ATOM 3475 C C . ARG B 1 203 ? 9.227 -21.75 -25.328 1 98.44 203 ARG B C 1
ATOM 3477 O O . ARG B 1 203 ? 8.469 -22.703 -25.484 1 98.44 203 ARG B O 1
ATOM 3484 N N . ALA B 1 204 ? 9.445 -21.172 -24.203 1 98.62 204 ALA B N 1
ATOM 3485 C CA . ALA B 1 204 ? 8.695 -21.578 -23.031 1 98.62 204 ALA B CA 1
ATOM 3486 C C . ALA B 1 204 ? 7.195 -21.406 -23.25 1 98.62 204 ALA B C 1
ATOM 3488 O O . ALA B 1 204 ? 6.41 -22.312 -22.953 1 98.62 204 ALA B O 1
ATOM 3489 N N . GLU B 1 205 ? 6.84 -20.25 -23.734 1 98.5 205 GLU B N 1
ATOM 3490 C CA . GLU B 1 205 ? 5.434 -19.953 -24 1 98.5 205 GLU B CA 1
ATOM 3491 C C . GLU B 1 205 ? 4.816 -20.969 -24.953 1 98.5 205 GLU B C 1
ATOM 3493 O O . GLU B 1 205 ? 3.73 -21.5 -24.688 1 98.5 205 GLU B O 1
ATOM 3498 N N . GLN B 1 206 ? 5.469 -21.234 -26.031 1 98.38 206 GLN B N 1
ATOM 3499 C CA . GLN B 1 206 ? 4.973 -22.188 -27.016 1 98.38 206 GLN B CA 1
ATOM 3500 C C . GLN B 1 206 ? 4.809 -23.578 -26.406 1 98.38 206 GLN B C 1
ATOM 3502 O O . GLN B 1 206 ? 3.816 -24.266 -26.672 1 98.38 206 GLN B O 1
ATOM 3507 N N . GLY B 1 207 ? 5.82 -23.938 -25.641 1 98.5 207 GLY B N 1
ATOM 3508 C CA . GLY B 1 207 ? 5.738 -25.234 -24.984 1 98.5 207 GLY B CA 1
ATOM 3509 C C . GLY B 1 207 ? 4.566 -25.344 -24.031 1 98.5 207 GLY B C 1
ATOM 3510 O O . GLY B 1 207 ? 3.867 -26.359 -24 1 98.5 207 GLY B O 1
ATOM 3511 N N . ILE B 1 208 ? 4.355 -24.328 -23.234 1 98.5 208 ILE B N 1
ATOM 3512 C CA . ILE B 1 208 ? 3.238 -24.312 -22.297 1 98.5 208 ILE B CA 1
ATOM 3513 C C . ILE B 1 208 ? 1.919 -24.375 -23.062 1 98.5 208 ILE B C 1
ATOM 3515 O O . ILE B 1 208 ? 1.058 -25.203 -22.766 1 98.5 208 ILE B O 1
ATOM 3519 N N . MET B 1 209 ? 1.781 -23.578 -24.078 1 97.25 209 MET B N 1
ATOM 3520 C CA . MET B 1 209 ? 0.535 -23.469 -24.828 1 97.25 209 MET B CA 1
ATOM 3521 C C . 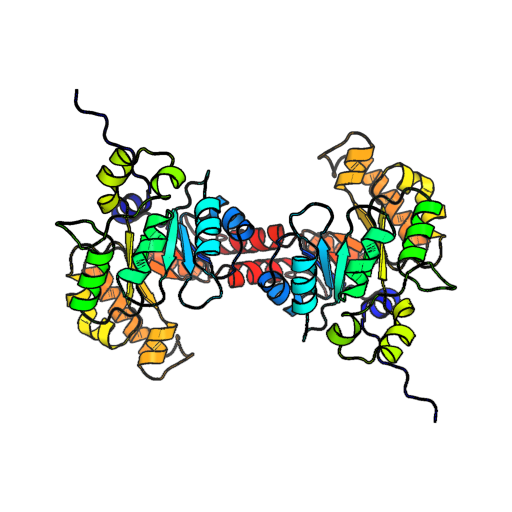MET B 1 209 ? 0.227 -24.766 -25.562 1 97.25 209 MET B C 1
ATOM 3523 O O . MET B 1 209 ? -0.93 -25.188 -25.625 1 97.25 209 MET B O 1
ATOM 3527 N N . ARG B 1 210 ? 1.202 -25.391 -26.078 1 97.31 210 ARG B N 1
ATOM 3528 C CA . ARG B 1 210 ? 1.021 -26.656 -26.766 1 97.31 210 ARG B CA 1
ATOM 3529 C C . ARG B 1 210 ? 0.483 -27.719 -25.828 1 97.31 210 ARG B C 1
ATOM 3531 O O . ARG B 1 210 ? -0.267 -28.609 -26.25 1 97.31 210 ARG B O 1
ATOM 3538 N N . SER B 1 211 ? 0.849 -27.672 -24.641 1 97.44 211 SER B N 1
ATOM 3539 C CA . SER B 1 211 ? 0.472 -28.688 -23.656 1 97.44 211 SER B CA 1
ATOM 3540 C C . SER B 1 211 ? -1.002 -28.578 -23.281 1 97.44 211 SER B C 1
ATOM 3542 O O . SER B 1 211 ? -1.594 -29.531 -22.781 1 97.44 211 SER B O 1
ATOM 3544 N N . GLY B 1 212 ? -1.55 -27.359 -23.391 1 96.5 212 GLY B N 1
ATOM 3545 C CA . GLY B 1 212 ? -2.908 -27.094 -22.938 1 96.5 212 GLY B CA 1
ATOM 3546 C C . GLY B 1 212 ? -2.975 -26.594 -21.516 1 96.5 212 GLY B C 1
ATOM 3547 O O . GLY B 1 212 ? -4.039 -26.188 -21.031 1 96.5 212 GLY B O 1
ATOM 3548 N N . VAL B 1 213 ? -1.899 -26.656 -20.766 1 97.38 213 VAL B N 1
ATOM 3549 C CA . VAL B 1 213 ? -1.854 -26.047 -19.438 1 97.38 213 VAL B CA 1
ATOM 3550 C C . VAL B 1 213 ? -2.078 -24.531 -19.547 1 97.38 213 VAL B C 1
ATOM 3552 O O . VAL B 1 213 ? -1.475 -23.875 -20.406 1 97.38 213 VAL B O 1
ATOM 3555 N N . PRO B 1 214 ? -3.059 -24 -18.75 1 97.75 214 PRO B N 1
ATOM 3556 C CA . PRO B 1 214 ? -3.24 -22.547 -18.766 1 97.75 214 PRO B CA 1
ATOM 3557 C C . PRO B 1 214 ? -1.943 -21.781 -18.5 1 97.75 214 PRO B C 1
ATOM 3559 O O . PRO B 1 214 ? -1.14 -22.203 -17.656 1 97.75 214 PRO B O 1
ATOM 3562 N N . ILE B 1 215 ? -1.759 -20.703 -19.219 1 98.12 215 ILE B N 1
ATOM 3563 C CA . ILE B 1 215 ? -0.556 -19.891 -19.094 1 98.12 215 ILE B CA 1
ATOM 3564 C C . ILE B 1 215 ? -0.906 -18.562 -18.438 1 98.12 215 ILE B C 1
ATOM 3566 O O . ILE B 1 215 ? -1.959 -17.984 -18.719 1 98.12 215 ILE B O 1
ATOM 3570 N N . GLY B 1 216 ? -0.073 -18.141 -17.5 1 97.69 216 GLY B N 1
ATOM 3571 C CA . GLY B 1 216 ? -0.152 -16.812 -16.906 1 97.69 216 GLY B CA 1
ATOM 3572 C C . GLY B 1 216 ? 1.087 -15.969 -17.172 1 97.69 216 GLY B C 1
ATOM 3573 O O . GLY B 1 216 ? 2.09 -16.469 -17.672 1 97.69 216 GLY B O 1
ATOM 3574 N N . GLY B 1 217 ? 0.98 -14.727 -16.875 1 95.94 217 GLY B N 1
ATOM 3575 C CA . GLY B 1 217 ? 2.096 -13.805 -17.047 1 95.94 217 GLY B CA 1
ATOM 3576 C C . GLY B 1 217 ? 1.855 -12.445 -16.422 1 95.94 217 GLY B C 1
ATOM 3577 O O . GLY B 1 217 ? 0.883 -12.258 -15.688 1 95.94 217 GLY B O 1
ATOM 3578 N N . VAL B 1 218 ? 2.842 -11.555 -16.672 1 94.56 218 VAL B N 1
ATOM 3579 C CA . VAL B 1 218 ? 2.777 -10.195 -16.141 1 94.56 218 VAL B CA 1
ATOM 3580 C C . VAL B 1 218 ? 2.6 -9.203 -17.281 1 94.56 218 VAL B C 1
ATOM 3582 O O . VAL B 1 218 ? 3.289 -9.297 -18.297 1 94.56 218 VAL B O 1
ATOM 3585 N N . ALA B 1 219 ? 1.662 -8.352 -17.141 1 94.19 219 ALA B N 1
ATOM 3586 C CA . ALA B 1 219 ? 1.467 -7.258 -18.094 1 94.19 219 ALA B CA 1
ATOM 3587 C C . ALA B 1 219 ? 1.685 -5.906 -17.406 1 94.19 219 ALA B C 1
ATOM 3589 O O . ALA B 1 219 ? 1.088 -5.625 -16.375 1 94.19 219 ALA B O 1
ATOM 3590 N N . ARG B 1 220 ? 2.451 -5.051 -18.016 1 89.69 220 ARG B N 1
ATOM 3591 C CA . ARG B 1 220 ? 2.764 -3.752 -17.422 1 89.69 220 ARG B CA 1
ATOM 3592 C C . ARG B 1 220 ? 1.928 -2.648 -18.062 1 89.69 220 ARG B C 1
ATOM 3594 O O . ARG B 1 220 ? 1.814 -1.551 -17.516 1 89.69 220 ARG B O 1
ATOM 3601 N N . THR B 1 221 ? 1.413 -2.945 -19.25 1 93 221 THR B N 1
ATOM 3602 C CA . THR B 1 221 ? 0.571 -1.996 -19.969 1 93 221 THR B CA 1
ATOM 3603 C C . THR B 1 221 ? -0.688 -2.68 -20.5 1 93 221 THR B C 1
ATOM 3605 O O . THR B 1 221 ? -0.74 -3.908 -20.578 1 93 221 THR B O 1
ATOM 3608 N N . ALA B 1 222 ? -1.574 -1.833 -20.859 1 94.06 222 ALA B N 1
ATOM 3609 C CA . ALA B 1 222 ? -2.807 -2.359 -21.438 1 94.06 222 ALA B CA 1
ATOM 3610 C C . ALA B 1 222 ? -2.535 -3.057 -22.766 1 94.06 222 ALA B C 1
ATOM 3612 O O . ALA B 1 222 ? -3.145 -4.086 -23.062 1 94.06 222 ALA B O 1
ATOM 3613 N N . GLU B 1 223 ? -1.672 -2.477 -23.469 1 95.62 223 GLU B N 1
ATOM 3614 C CA . GLU B 1 223 ? -1.312 -3.061 -24.75 1 95.62 223 GLU B CA 1
ATOM 3615 C C . GLU B 1 223 ? -0.726 -4.457 -24.578 1 95.62 223 GLU B C 1
ATOM 3617 O O . GLU B 1 223 ? -1.105 -5.387 -25.297 1 95.62 223 GLU B O 1
ATOM 3622 N N . GLN B 1 224 ? 0.119 -4.609 -23.609 1 94.94 224 GLN B N 1
ATOM 3623 C CA . GLN B 1 224 ? 0.71 -5.91 -23.328 1 94.94 224 GLN B CA 1
ATOM 3624 C C . GLN B 1 224 ? -0.347 -6.902 -22.859 1 94.94 224 GLN B C 1
ATOM 3626 O O . GLN B 1 224 ? -0.376 -8.047 -23.312 1 94.94 224 GLN B O 1
ATOM 3631 N N . ALA B 1 225 ? -1.188 -6.438 -21.984 1 96.88 225 ALA B N 1
ATOM 3632 C CA . ALA B 1 225 ? -2.244 -7.293 -21.453 1 96.88 225 ALA B CA 1
ATOM 3633 C C . ALA B 1 225 ? -3.158 -7.801 -22.562 1 96.88 225 ALA B C 1
ATOM 3635 O O . ALA B 1 225 ? -3.422 -9 -22.656 1 96.88 225 ALA B O 1
ATOM 3636 N N . ASN B 1 226 ? -3.562 -6.887 -23.406 1 97.56 226 ASN B N 1
ATOM 3637 C CA . ASN B 1 226 ? -4.469 -7.242 -24.5 1 97.56 226 ASN B CA 1
ATOM 3638 C C . ASN B 1 226 ? -3.816 -8.219 -25.484 1 97.56 226 ASN B C 1
ATOM 3640 O O . ASN B 1 226 ? -4.453 -9.164 -25.938 1 97.56 226 ASN B O 1
ATOM 3644 N N . ALA B 1 227 ? -2.564 -7.973 -25.766 1 96.88 227 ALA B N 1
ATOM 3645 C CA . ALA B 1 227 ? -1.835 -8.883 -26.641 1 96.88 227 ALA B CA 1
ATOM 3646 C C . ALA B 1 227 ? -1.724 -10.273 -26.016 1 96.88 227 ALA B C 1
ATOM 3648 O O . ALA B 1 227 ? -1.86 -11.281 -26.719 1 96.88 227 ALA B O 1
ATOM 3649 N N . MET B 1 228 ? -1.487 -10.344 -24.75 1 96.5 228 MET B N 1
ATOM 3650 C CA . MET B 1 228 ? -1.371 -11.617 -24.047 1 96.5 228 MET B CA 1
ATOM 3651 C C . MET B 1 228 ? -2.713 -12.344 -24.016 1 96.5 228 MET B C 1
ATOM 3653 O O . MET B 1 228 ? -2.773 -13.555 -24.219 1 96.5 228 MET B O 1
ATOM 3657 N N . ILE B 1 229 ? -3.74 -11.609 -23.766 1 96.19 229 ILE B N 1
ATOM 3658 C CA . ILE B 1 229 ? -5.078 -12.188 -23.766 1 96.19 229 ILE B CA 1
ATOM 3659 C C . ILE B 1 229 ? -5.375 -12.797 -25.141 1 96.19 229 ILE B C 1
ATOM 3661 O O . ILE B 1 229 ? -5.871 -13.93 -25.219 1 96.19 229 ILE B O 1
ATOM 3665 N N . GLU B 1 230 ? -5.043 -12.055 -26.188 1 96.12 230 GLU B N 1
ATOM 3666 C CA . GLU B 1 230 ? -5.27 -12.531 -27.547 1 96.12 230 GLU B CA 1
ATOM 3667 C C . GLU B 1 230 ? -4.5 -13.828 -27.812 1 96.12 230 GLU B C 1
ATOM 3669 O O . GLU B 1 230 ? -4.977 -14.695 -28.547 1 96.12 230 GLU B O 1
ATOM 3674 N N . ARG B 1 231 ? -3.371 -13.945 -27.156 1 95.44 231 ARG B N 1
ATOM 3675 C CA . ARG B 1 231 ? -2.541 -15.125 -27.359 1 95.44 231 ARG B CA 1
ATOM 3676 C C . ARG B 1 231 ? -3.016 -16.281 -26.484 1 95.44 231 ARG B C 1
ATOM 3678 O O . ARG B 1 231 ? -2.521 -17.406 -26.609 1 95.44 231 ARG B O 1
ATOM 3685 N N . GLY B 1 232 ? -3.877 -15.977 -25.531 1 95.19 232 GLY B N 1
ATOM 3686 C CA . GLY B 1 232 ? -4.48 -17.062 -24.781 1 95.19 232 GLY B CA 1
ATOM 3687 C C . GLY B 1 232 ? -4.066 -17.109 -23.328 1 95.19 232 GLY B C 1
ATOM 3688 O O . GLY B 1 232 ? -4.32 -18.094 -22.625 1 95.19 232 GLY B O 1
ATOM 3689 N N . TYR B 1 233 ? -3.434 -16.062 -22.828 1 97.06 233 TYR B N 1
ATOM 3690 C CA . TYR B 1 233 ? -3.088 -16 -21.406 1 97.06 233 TYR B CA 1
ATOM 3691 C C . TYR B 1 233 ? -4.344 -15.977 -20.547 1 97.06 233 TYR B C 1
ATOM 3693 O O . TYR B 1 233 ? -5.293 -15.25 -20.844 1 97.06 233 TYR B O 1
ATOM 3701 N N . ALA B 1 234 ? -4.324 -16.766 -19.5 1 96.81 234 ALA B N 1
ATOM 3702 C CA . ALA B 1 234 ? -5.508 -16.953 -18.672 1 96.81 234 ALA B CA 1
ATOM 3703 C C . ALA B 1 234 ? -5.398 -16.141 -17.375 1 96.81 234 ALA B C 1
ATOM 3705 O O . ALA B 1 234 ? -6.41 -15.789 -16.781 1 96.81 234 ALA B O 1
ATOM 3706 N N . ALA B 1 235 ? -4.262 -15.898 -16.875 1 97.88 235 ALA B N 1
ATOM 3707 C CA . ALA B 1 235 ? -4 -15.188 -15.625 1 97.88 235 ALA B CA 1
ATOM 3708 C C . ALA B 1 235 ? -2.926 -14.125 -15.812 1 97.88 235 ALA B C 1
ATOM 3710 O O . ALA B 1 235 ? -1.764 -14.445 -16.078 1 97.88 235 ALA B O 1
ATOM 3711 N N . LEU B 1 236 ? -3.316 -12.891 -15.641 1 98 236 LEU B N 1
ATOM 3712 C CA . LEU B 1 236 ? -2.387 -11.789 -15.859 1 98 236 LEU B CA 1
ATOM 3713 C C . LEU B 1 236 ? -2.166 -10.992 -14.578 1 98 236 LEU B C 1
ATOM 3715 O O . LEU B 1 236 ? -3.119 -10.469 -13.992 1 98 236 LEU B O 1
ATOM 3719 N N . ALA B 1 237 ? -0.999 -11.016 -14.078 1 98 237 ALA B N 1
ATOM 3720 C CA . ALA B 1 237 ? -0.63 -10.086 -13.008 1 98 237 ALA B CA 1
ATOM 3721 C C . ALA B 1 237 ? -0.453 -8.672 -13.547 1 98 237 ALA B C 1
ATOM 3723 O O . ALA B 1 237 ? 0.325 -8.453 -14.484 1 98 237 ALA B O 1
ATOM 3724 N N . LEU B 1 238 ? -1.086 -7.75 -13 1 96.94 238 LEU B N 1
ATOM 3725 C CA . LEU B 1 238 ? -0.986 -6.348 -13.398 1 96.94 238 LEU B CA 1
ATOM 3726 C C . LEU B 1 238 ? 0.263 -5.703 -12.812 1 96.94 238 LEU B C 1
ATOM 3728 O O . LEU B 1 238 ? 0.621 -4.582 -13.18 1 96.94 238 LEU B O 1
ATOM 3732 N N . GLY B 1 239 ? 0.938 -6.383 -11.953 1 94.38 239 GLY B N 1
ATOM 3733 C CA . GLY B 1 239 ? 2.158 -5.938 -11.297 1 94.38 239 GLY B CA 1
ATOM 3734 C C . GLY B 1 239 ? 2.287 -6.438 -9.867 1 94.38 239 GLY B C 1
ATOM 3735 O O . GLY B 1 239 ? 1.629 -7.402 -9.484 1 94.38 239 GLY B O 1
ATOM 3736 N N . PHE B 1 240 ? 3.256 -5.871 -9.219 1 95.75 240 PHE B N 1
ATOM 3737 C CA . PHE B 1 240 ? 3.42 -6.012 -7.773 1 95.75 240 PHE B CA 1
ATOM 3738 C C . PHE B 1 240 ? 2.664 -4.914 -7.031 1 95.75 240 PHE B C 1
ATOM 3740 O O . PHE B 1 240 ? 2.424 -3.838 -7.582 1 95.75 240 PHE B O 1
ATOM 3747 N N . ASP B 1 241 ? 2.25 -5.191 -5.871 1 96.38 241 ASP B N 1
ATOM 3748 C CA . ASP B 1 241 ? 1.551 -4.184 -5.082 1 96.38 241 ASP B CA 1
ATOM 3749 C C . ASP B 1 241 ? 2.373 -2.898 -4.984 1 96.38 241 ASP B C 1
ATOM 3751 O O . ASP B 1 241 ? 1.84 -1.8 -5.148 1 96.38 241 ASP B O 1
ATOM 3755 N N . TRP B 1 242 ? 3.658 -3.027 -4.82 1 94.75 242 TRP B N 1
ATOM 3756 C CA . TRP B 1 242 ? 4.477 -1.822 -4.723 1 94.75 242 TRP B CA 1
ATOM 3757 C C . TRP B 1 242 ? 4.504 -1.075 -6.051 1 94.75 242 TRP B C 1
ATOM 3759 O O . TRP B 1 242 ? 4.488 0.158 -6.078 1 94.75 242 TRP B O 1
ATOM 3769 N N . SER B 1 243 ? 4.555 -1.754 -7.199 1 95.44 243 SER B N 1
ATOM 3770 C CA . SER B 1 243 ? 4.598 -1.09 -8.5 1 95.44 243 SER B CA 1
ATOM 3771 C C . SER B 1 243 ? 3.258 -0.439 -8.828 1 95.44 243 SER B C 1
ATOM 3773 O O . SER B 1 243 ? 3.213 0.612 -9.469 1 95.44 243 SER B O 1
ATOM 3775 N N . LEU B 1 244 ? 2.166 -1.114 -8.477 1 96.44 244 LEU B N 1
ATOM 3776 C CA . LEU B 1 244 ? 0.843 -0.525 -8.648 1 96.44 244 LEU B CA 1
ATOM 3777 C C . LEU B 1 244 ? 0.709 0.756 -7.832 1 96.44 244 LEU B C 1
ATOM 3779 O O . LEU B 1 244 ? 0.147 1.745 -8.305 1 96.44 244 LEU B O 1
ATOM 3783 N N . PHE B 1 245 ? 1.212 0.696 -6.602 1 97 245 PHE B N 1
ATOM 3784 C CA . PHE B 1 245 ? 1.2 1.87 -5.734 1 97 245 PHE B CA 1
ATOM 3785 C C . PHE B 1 245 ? 1.996 3.01 -6.359 1 97 245 PHE B C 1
ATOM 3787 O O . PHE B 1 245 ? 1.519 4.145 -6.422 1 97 245 PHE B O 1
ATOM 3794 N N . GLN B 1 246 ? 3.186 2.736 -6.898 1 96.06 246 GLN B N 1
ATOM 3795 C CA . GLN B 1 246 ? 4.004 3.73 -7.586 1 96.06 246 GLN B CA 1
ATOM 3796 C C . GLN B 1 246 ? 3.268 4.316 -8.789 1 96.06 246 GLN B C 1
ATOM 3798 O O . GLN B 1 246 ? 3.35 5.52 -9.039 1 96.06 246 GLN B O 1
ATOM 3803 N N . ARG B 1 247 ? 2.578 3.457 -9.5 1 94.81 247 ARG B N 1
ATOM 3804 C CA . ARG B 1 247 ? 1.809 3.91 -10.656 1 94.81 247 ARG B CA 1
ATOM 3805 C C . ARG B 1 247 ? 0.732 4.906 -10.234 1 94.81 247 ARG B C 1
ATOM 3807 O O . ARG B 1 247 ? 0.474 5.883 -10.945 1 94.81 247 ARG B O 1
ATOM 3814 N N . GLY B 1 248 ? 0.1 4.605 -9.141 1 96.12 248 GLY B N 1
ATOM 3815 C CA . GLY B 1 248 ? -0.896 5.531 -8.625 1 96.12 248 GLY B CA 1
ATOM 3816 C C . GLY B 1 248 ? -0.319 6.891 -8.266 1 96.12 248 GLY B C 1
ATOM 3817 O O . GLY B 1 248 ? -0.932 7.922 -8.547 1 96.12 248 GLY B O 1
ATOM 3818 N N . ILE B 1 249 ? 0.856 6.922 -7.605 1 95.38 249 ILE B N 1
ATOM 3819 C CA . ILE B 1 249 ? 1.535 8.164 -7.246 1 95.38 249 ILE B CA 1
ATOM 3820 C C . ILE B 1 249 ? 1.919 8.93 -8.516 1 95.38 249 ILE B C 1
ATOM 3822 O O . ILE B 1 249 ? 1.674 10.133 -8.617 1 95.38 249 ILE B O 1
ATOM 3826 N N . ALA B 1 250 ? 2.516 8.188 -9.508 1 94.56 250 ALA B N 1
ATOM 3827 C CA . ALA B 1 250 ? 2.896 8.812 -10.773 1 94.56 250 ALA B CA 1
ATOM 3828 C C . ALA B 1 250 ? 1.683 9.414 -11.477 1 94.56 250 ALA B C 1
ATOM 3830 O O . ALA B 1 250 ? 1.75 10.539 -11.992 1 94.56 250 ALA B O 1
ATOM 3831 N N . ALA B 1 251 ? 0.591 8.633 -11.484 1 93.5 251 ALA B N 1
ATOM 3832 C CA . ALA B 1 251 ? -0.643 9.102 -12.109 1 93.5 251 ALA B CA 1
ATOM 3833 C C . ALA B 1 251 ? -1.156 10.367 -11.43 1 93.5 251 ALA B C 1
ATOM 3835 O O . ALA B 1 251 ? -1.72 11.242 -12.086 1 93.5 251 ALA B O 1
ATOM 3836 N N . ALA B 1 252 ? -0.968 10.453 -10.148 1 92.44 252 ALA B N 1
ATOM 3837 C CA . ALA B 1 252 ? -1.432 11.609 -9.391 1 92.44 252 ALA B CA 1
ATOM 3838 C C . ALA B 1 252 ? -0.651 12.859 -9.773 1 92.44 252 ALA B C 1
ATOM 3840 O O . ALA B 1 252 ? -1.186 13.969 -9.727 1 92.44 252 ALA B O 1
ATOM 3841 N N . PHE B 1 253 ? 0.616 12.734 -10.164 1 94.12 253 PHE B N 1
ATOM 3842 C CA . PHE B 1 253 ? 1.455 13.859 -10.555 1 94.12 253 PHE B CA 1
ATOM 3843 C C . PHE B 1 253 ? 1.195 14.25 -12.008 1 94.12 253 PHE B C 1
ATOM 3845 O O . PHE B 1 253 ? 1.522 15.367 -12.422 1 94.12 253 PHE B O 1
ATOM 3852 N N . ALA B 1 254 ? 0.648 13.25 -12.773 1 92.69 254 ALA B N 1
ATOM 3853 C CA . ALA B 1 254 ? 0.507 13.469 -14.211 1 92.69 254 ALA B CA 1
ATOM 3854 C C . ALA B 1 254 ? -0.366 14.688 -14.5 1 92.69 254 ALA B C 1
ATOM 3856 O O . ALA B 1 254 ? -1.506 14.766 -14.031 1 92.69 254 ALA B O 1
ATOM 3857 N N . GLY B 1 255 ? 0.146 15.688 -15.195 1 91.25 255 GLY B N 1
ATOM 3858 C CA . GLY B 1 255 ? -0.601 16.875 -15.578 1 91.25 255 GLY B CA 1
ATOM 3859 C C . GLY B 1 255 ? -0.409 18.047 -14.617 1 91.25 255 GLY B C 1
ATOM 3860 O O . GLY B 1 255 ? -0.864 19.156 -14.883 1 91.25 255 GLY B O 1
ATOM 3861 N N . ILE B 1 256 ? 0.199 17.797 -13.43 1 93.81 256 ILE B N 1
ATOM 3862 C CA . ILE B 1 256 ? 0.446 18.875 -12.477 1 93.81 256 ILE B CA 1
ATOM 3863 C C . ILE B 1 256 ? 1.676 19.672 -12.898 1 93.81 256 ILE B C 1
ATOM 3865 O O . ILE B 1 256 ? 2.709 19.094 -13.25 1 93.81 256 ILE B O 1
ATOM 3869 N N . ARG B 1 257 ? 1.485 20.969 -13.016 1 82.31 257 ARG B N 1
ATOM 3870 C CA . ARG B 1 257 ? 2.59 21.859 -13.336 1 82.31 257 ARG B CA 1
ATOM 3871 C C . ARG B 1 257 ? 3.432 22.156 -12.094 1 82.31 257 ARG B C 1
ATOM 3873 O O . ARG B 1 257 ? 2.953 22.781 -11.148 1 82.31 257 ARG B O 1
ATOM 3880 N N . ARG B 1 258 ? 4.59 21.422 -11.969 1 75.25 258 ARG B N 1
ATOM 3881 C CA . ARG B 1 258 ? 5.434 21.547 -10.789 1 75.25 258 ARG B CA 1
ATOM 3882 C C . ARG B 1 258 ? 6.492 22.641 -10.984 1 75.25 258 ARG B C 1
ATOM 3884 O O . ARG B 1 258 ? 6.879 22.922 -12.117 1 75.25 258 ARG B O 1
#

pLDDT: mean 94.64, std 6.91, range [38.06, 98.88]

Foldseek 3Di:
DPPDPDDFLACQLVLLLVLHAFEEAEEQDLDLVLLLVRLAPGQEYEDEQAPHDDDLVSLLSNQLSSPPGNYAYEYEFNALDLVRRQSNVLSAHQEYEHEDDQAQVSLQSLQQSQDPPPSHPDDDRNPHRCVSSVHDPVSCNVCSNVRHAREYEAQALNCLVRVQRNLLRPRHQEYEYDQQSHCVNVPNHPCSVPPVSVVSVVSNVVSNVVSVRAYEYEDQDPVRVVVCSVVRHHYYYNYHSVVVVVVVVVVVCPPPDD/DPPDPDDFLACQLVLLLVLHAFEEAEEQDLDLVLLLVRLAPGQEYEDEQAPHDDDLVSLLSNQLSSPPGNYAYEYEFNALDLVRRQSNVLSAHQEYEHEDDQAQVSLQSLQQSQDPPPSHPDDDRNPHRCVSSVHDPVSCNVCSNVRHAREYEAQALNCLVHVQRNLLRPRHQEYEYDQQSHCVNVPNHPCSVPPVSVVSVVSNVVSNVVSVRAYEYEDQDPVRVVVCSVVRHHYYYNYHSVVVVVVVVVVVCPPPDD